Protein AF-A0A732IIW7-F1 (afdb_monomer)

Sequence (467 aa):
PVAHTGVRKLADRQAVEQWMRGRSELWVQPKVDGVAVTLVYQNGKLTRAISRGNGLQGEDWTPKIRLIPSIPQTTQGALANAVLQGEIFLQREGHIQQRMGGMNARSKVAGMLMRQDNASALNSLGIFIWAWPDGPANMPERLSQLAKAGFSLTNKYTLAVKDASEVERARQSWLTSALPFVTDGVVIRMAKEPASQHWRPGQGDWLAAWKYPPVAQVAQVSAIQFSVGKSGKITVVASLVPVILDDKRVQRVNIGSVKRWEAWDIAPGDQILVSLAGQGIPRLDEVVWRSRERSKPVPPDSHFNSLTCFYASATCQEQFISRLIWLGSRSALGLDGMGEASWRALHQTHRFEHIFSWLTLTSAQIANTPGFAKGKSEQIWRQFNLARRQPFTRWIMAMDIPLTQAALQASGDRSWEQLLMRTEQHWRQLPATGERRAGRVIDWRNNLQIKALSRWLAAQHIPGFGS

Mean predicted aligned error: 8.5 Å

Radius of gyration: 26.79 Å; Cα contacts (8 Å, |Δi|>4): 890; chains: 1; bounding box: 64×49×69 Å

InterPro domains:
  IPR004150 NAD-dependent DNA ligase, OB-fold [PF03120] (219-295)
  IPR010994 RuvA domain 2-like [SSF47781] (307-461)
  IPR012340 Nucleic acid-binding, OB-fold [G3DSA:2.40.50.140] (217-299)
  IPR012340 Nucleic acid-binding, OB-fold [SSF50249] (217-296)
  IPR013839 NAD-dependent DNA ligase, adenylation [PF01653] (24-195)
  IPR013840 NAD-dependent DNA ligase, N-terminal [SM00532] (1-332)
  IPR018239 NAD-dependent DNA ligase, active site [PS01055] (31-60)
  IPR020923 DNA ligase B [MF_01587] (1-465)
  IPR020923 DNA ligase B [NF005987] (1-465)
  IPR033136 NAD-dependent DNA ligase, conserved site [PS01056] (228-243)
  IPR050326 NAD-dependent DNA ligase B [PTHR47810] (9-295)

Structure (mmCIF, N/CA/C/O backbone):
data_AF-A0A732IIW7-F1
#
_entry.id   AF-A0A732IIW7-F1
#
loop_
_atom_site.group_PDB
_atom_site.id
_atom_site.type_symbol
_atom_site.label_atom_id
_atom_site.label_alt_id
_atom_site.label_comp_id
_atom_site.label_asym_id
_atom_site.label_entity_id
_atom_site.label_seq_id
_atom_site.pdbx_PDB_ins_code
_atom_site.Cartn_x
_atom_site.Cartn_y
_atom_site.Cartn_z
_atom_site.occupancy
_atom_site.B_iso_or_equiv
_atom_site.auth_seq_id
_atom_site.auth_comp_id
_atom_site.auth_asym_id
_atom_site.auth_atom_id
_atom_site.pdbx_PDB_model_num
ATOM 1 N N . PRO A 1 1 ? 6.603 -11.679 19.309 1.00 90.88 1 PRO A N 1
ATOM 2 C CA . PRO A 1 1 ? 6.052 -12.288 20.548 1.00 90.88 1 PRO A CA 1
ATOM 3 C C . PRO A 1 1 ? 4.716 -12.983 20.272 1.00 90.88 1 PRO A C 1
ATOM 5 O O . PRO A 1 1 ? 4.584 -14.155 20.577 1.00 90.88 1 PRO A O 1
ATOM 8 N N . VAL A 1 2 ? 3.774 -12.285 19.631 1.00 93.31 2 VAL A N 1
ATOM 9 C CA . VAL A 1 2 ? 2.500 -12.841 19.155 1.00 93.31 2 VAL A CA 1
ATOM 10 C C . VAL A 1 2 ? 2.243 -12.291 17.751 1.00 93.31 2 VAL A C 1
ATOM 12 O O . VAL A 1 2 ? 2.543 -11.121 17.497 1.00 93.31 2 VAL A O 1
ATOM 15 N N . ALA A 1 3 ? 1.753 -13.125 16.833 1.00 94.25 3 ALA A N 1
ATOM 16 C CA . ALA A 1 3 ? 1.476 -12.711 15.458 1.00 94.25 3 ALA A CA 1
ATOM 17 C C . ALA A 1 3 ? 0.290 -11.733 15.384 1.00 94.25 3 ALA A C 1
ATOM 19 O O . ALA A 1 3 ? -0.602 -11.761 16.227 1.00 94.25 3 ALA A O 1
ATOM 20 N N . HIS A 1 4 ? 0.242 -10.890 14.353 1.00 94.12 4 HIS A N 1
ATOM 21 C CA . HIS A 1 4 ? -0.965 -10.124 14.016 1.00 94.12 4 HIS A CA 1
ATOM 22 C C . HIS A 1 4 ? -1.818 -10.925 13.037 1.00 94.12 4 HIS A C 1
ATOM 24 O O . HIS A 1 4 ? -1.350 -11.275 11.954 1.00 94.12 4 HIS A O 1
ATOM 30 N N . THR A 1 5 ? -3.081 -11.159 13.376 1.00 90.94 5 THR A N 1
ATOM 31 C CA . THR A 1 5 ? -4.009 -11.975 12.577 1.00 90.94 5 THR A CA 1
ATOM 32 C C . THR A 1 5 ? -4.709 -11.183 11.476 1.00 90.94 5 THR A C 1
ATOM 34 O O . THR A 1 5 ? -4.943 -11.692 10.382 1.00 90.94 5 THR A O 1
ATOM 37 N N . GLY A 1 6 ? -4.974 -9.897 11.715 1.00 87.75 6 GLY A N 1
ATOM 38 C CA . GLY A 1 6 ? -5.864 -9.109 10.866 1.00 87.75 6 GLY A CA 1
ATOM 39 C C . GLY A 1 6 ? -7.335 -9.413 11.157 1.00 87.75 6 GLY A C 1
ATOM 40 O O . GLY A 1 6 ? -7.665 -10.061 12.141 1.00 87.75 6 GLY A O 1
ATOM 41 N N . VAL A 1 7 ? -8.227 -8.896 10.315 1.00 90.00 7 VAL A N 1
ATOM 42 C CA . VAL A 1 7 ? -9.680 -8.993 10.520 1.00 90.00 7 VAL A CA 1
ATOM 43 C C . VAL A 1 7 ? -10.375 -9.349 9.213 1.00 90.00 7 VAL A C 1
ATOM 45 O O . VAL A 1 7 ? -10.006 -8.829 8.150 1.00 90.00 7 VAL A O 1
ATOM 48 N N . ARG A 1 8 ? -11.396 -10.210 9.284 1.00 91.88 8 ARG A N 1
ATOM 49 C CA . ARG A 1 8 ? -12.269 -10.502 8.142 1.00 91.88 8 ARG A CA 1
ATOM 50 C C . ARG A 1 8 ? -13.097 -9.264 7.806 1.00 91.88 8 ARG A C 1
ATOM 52 O O . ARG A 1 8 ? -13.612 -8.609 8.701 1.00 91.88 8 ARG A O 1
ATOM 59 N N . LYS A 1 9 ? -13.235 -8.923 6.526 1.00 92.31 9 LYS A N 1
ATOM 60 C CA . LYS A 1 9 ? -14.043 -7.770 6.093 1.00 92.31 9 LYS A CA 1
ATOM 61 C C . LYS A 1 9 ? -15.457 -8.233 5.764 1.00 92.31 9 LYS A C 1
ATOM 63 O O . LYS A 1 9 ? -15.612 -9.152 4.964 1.00 92.31 9 LYS A O 1
ATOM 68 N N . LEU A 1 10 ? -16.452 -7.592 6.364 1.00 94.38 10 LEU A N 1
ATOM 69 C CA . LEU A 1 10 ? -17.869 -7.816 6.096 1.00 94.38 10 LEU A CA 1
ATOM 70 C C . LEU A 1 10 ? -18.406 -6.640 5.279 1.00 94.38 10 LEU A C 1
ATOM 72 O O . LEU A 1 10 ? -18.097 -5.484 5.579 1.00 94.38 10 LEU A O 1
ATOM 76 N N . ALA A 1 11 ? -19.130 -6.951 4.204 1.00 88.38 11 ALA A N 1
ATOM 77 C CA . ALA A 1 11 ? -19.558 -5.962 3.217 1.00 88.38 11 ALA A CA 1
ATOM 78 C C . ALA A 1 11 ? -20.757 -5.137 3.704 1.00 88.38 11 ALA A C 1
ATOM 80 O O . ALA A 1 11 ? -20.791 -3.923 3.516 1.00 88.38 11 ALA A O 1
ATOM 81 N N . ASP A 1 12 ? -21.704 -5.791 4.367 1.00 92.25 12 ASP A N 1
ATOM 82 C CA . ASP A 1 12 ? -23.003 -5.237 4.726 1.00 92.25 12 ASP A CA 1
ATOM 83 C C . ASP A 1 12 ? -23.530 -5.850 6.033 1.00 92.25 12 ASP A C 1
ATOM 85 O O . ASP A 1 12 ? -22.890 -6.697 6.668 1.00 92.25 12 ASP A O 1
ATOM 89 N N . ARG A 1 13 ? -24.719 -5.395 6.435 1.00 95.69 13 ARG A N 1
ATOM 90 C CA . ARG A 1 13 ? -25.417 -5.865 7.630 1.00 95.69 13 ARG A CA 1
ATOM 91 C C . ARG A 1 13 ? -25.745 -7.362 7.568 1.00 95.69 13 ARG A C 1
ATOM 93 O O . ARG A 1 13 ? -25.605 -8.046 8.577 1.00 95.69 13 ARG A O 1
ATOM 100 N N . GLN A 1 14 ? -26.124 -7.897 6.407 1.00 96.81 14 GLN A N 1
ATOM 101 C CA . GLN A 1 14 ? -26.454 -9.318 6.267 1.00 96.81 14 GLN A CA 1
ATOM 102 C C . GLN A 1 14 ? -25.219 -10.199 6.512 1.00 96.81 14 GLN A C 1
ATOM 104 O O . GLN A 1 14 ? -25.304 -11.220 7.194 1.00 96.81 14 GLN A O 1
ATOM 109 N N . ALA A 1 15 ? -24.050 -9.783 6.022 1.00 96.62 15 ALA A N 1
ATOM 110 C CA . ALA A 1 15 ? -22.781 -10.445 6.298 1.00 96.62 15 ALA A CA 1
ATOM 111 C C . ALA A 1 15 ? -22.406 -10.385 7.790 1.00 96.62 15 ALA A C 1
ATOM 113 O O . ALA A 1 15 ? -21.827 -11.341 8.311 1.00 96.62 15 ALA A O 1
ATOM 114 N N . VAL A 1 16 ? -22.750 -9.294 8.488 1.00 97.19 16 VAL A N 1
ATOM 115 C CA . VAL A 1 16 ? -22.628 -9.189 9.954 1.00 97.19 16 VAL A CA 1
ATOM 116 C C . VAL A 1 16 ? -23.531 -10.196 10.648 1.00 97.19 16 VAL A C 1
ATOM 118 O O . VAL A 1 16 ? -23.034 -10.991 11.440 1.00 97.19 16 VAL A O 1
ATOM 121 N N . GLU A 1 17 ? -24.816 -10.240 10.307 1.00 97.31 17 GLU A N 1
ATOM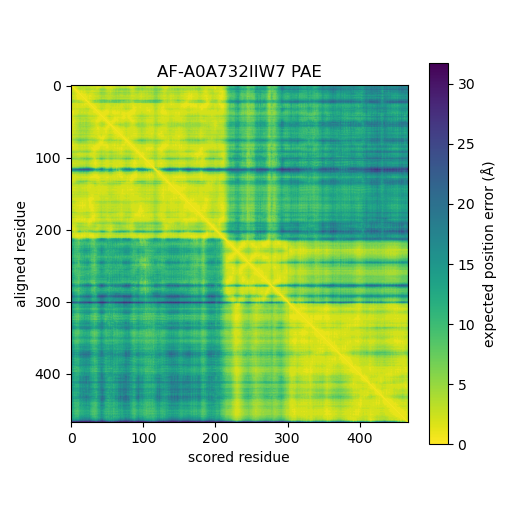 122 C CA . GLU A 1 17 ? -25.764 -11.205 10.874 1.00 97.31 17 GLU A CA 1
ATOM 123 C C . GLU A 1 17 ? -25.290 -12.647 10.662 1.00 97.31 17 GLU A C 1
ATOM 125 O O . GLU A 1 17 ? -25.235 -13.429 11.609 1.00 97.31 17 GLU A O 1
ATOM 130 N N . GLN A 1 18 ? -24.870 -12.993 9.443 1.00 96.88 18 GLN A N 1
ATOM 131 C CA . GLN A 1 18 ? -24.328 -14.315 9.124 1.00 96.88 18 GLN A CA 1
ATOM 132 C C . GLN A 1 18 ? -23.061 -14.641 9.917 1.00 96.88 18 GLN A C 1
ATOM 134 O O . GLN A 1 18 ? -22.909 -15.769 10.380 1.00 96.88 18 GLN A O 1
ATOM 139 N N . TRP A 1 19 ? -22.154 -13.676 10.090 1.00 96.25 19 TRP A N 1
ATOM 140 C CA . TRP A 1 19 ? -20.958 -13.879 10.900 1.00 96.25 19 TRP A CA 1
ATOM 141 C C . TRP A 1 19 ? -21.303 -14.040 12.385 1.00 96.25 19 TRP A C 1
ATOM 143 O O . TRP A 1 19 ? -20.671 -14.838 13.063 1.00 96.25 19 TRP A O 1
ATOM 153 N N . MET A 1 20 ? -22.322 -13.358 12.907 1.00 96.88 20 MET A N 1
ATOM 154 C CA . MET A 1 20 ? -22.729 -13.491 14.312 1.00 96.88 20 MET A CA 1
ATOM 155 C C . MET A 1 20 ? -23.467 -14.808 14.606 1.00 96.88 20 MET A C 1
ATOM 157 O O . MET A 1 20 ? -23.454 -15.265 15.748 1.00 96.88 20 MET A O 1
ATOM 161 N N . ARG A 1 21 ? -24.073 -15.459 13.602 1.00 95.25 21 ARG A N 1
ATOM 162 C CA . ARG A 1 21 ? -24.788 -16.737 13.789 1.00 95.25 21 ARG A CA 1
ATOM 163 C C . ARG A 1 21 ? -23.894 -17.798 14.436 1.00 95.25 21 ARG A C 1
ATOM 165 O O . ARG A 1 21 ? -22.786 -18.066 13.971 1.00 95.25 21 ARG A O 1
ATOM 172 N N . GLY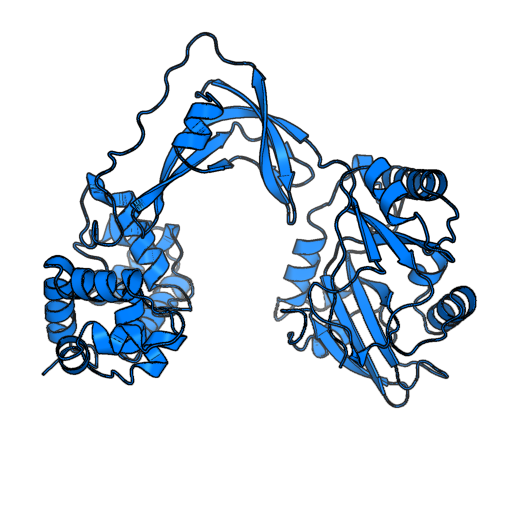 A 1 22 ? -24.410 -18.412 15.502 1.00 91.50 22 GLY A N 1
ATOM 173 C CA . GLY A 1 22 ? -23.722 -19.459 16.264 1.00 91.50 22 GLY A CA 1
ATOM 174 C C . GLY A 1 22 ? -22.575 -18.964 17.151 1.00 91.50 22 GLY A C 1
ATOM 175 O O . GLY A 1 22 ? -21.854 -19.789 17.704 1.00 91.50 22 GLY A O 1
ATOM 176 N N . ARG A 1 23 ? -22.383 -17.644 17.293 1.00 94.06 23 ARG A N 1
ATOM 177 C CA . ARG A 1 23 ? -21.376 -17.044 18.180 1.00 94.06 23 ARG A CA 1
ATOM 178 C C . ARG A 1 23 ? -22.061 -16.327 19.343 1.00 94.06 23 ARG A C 1
ATOM 180 O O . ARG A 1 23 ? -23.099 -15.698 19.165 1.00 94.06 23 ARG A O 1
ATOM 187 N N . SER A 1 24 ? -21.459 -16.404 20.524 1.00 90.56 24 SER A N 1
ATOM 188 C CA . SER A 1 24 ? -21.928 -15.761 21.756 1.00 90.56 24 SER A CA 1
ATOM 189 C C . SER A 1 24 ? -20.850 -14.845 22.339 1.00 90.56 24 SER A C 1
ATOM 191 O O . SER A 1 24 ? -19.701 -14.871 21.896 1.00 90.56 24 SER A O 1
ATOM 193 N N . GLU A 1 25 ? -21.229 -14.038 23.336 1.00 94.12 25 GLU A N 1
ATOM 194 C CA . GLU A 1 25 ? -20.326 -13.112 24.041 1.00 94.12 25 GLU A CA 1
ATOM 195 C C . GLU A 1 25 ? -19.582 -12.175 23.081 1.00 94.12 25 GLU A C 1
ATOM 197 O O . GLU A 1 25 ? -18.349 -12.094 23.062 1.00 94.12 25 GLU A O 1
ATOM 202 N N . LEU A 1 26 ? -20.359 -11.500 22.236 1.00 97.19 26 LEU A N 1
ATOM 203 C CA . LEU A 1 26 ? -19.845 -10.609 21.212 1.00 97.19 26 LEU A CA 1
ATOM 204 C C . LEU A 1 26 ? -19.688 -9.187 21.745 1.00 97.19 26 LEU A C 1
ATOM 206 O O . LEU A 1 26 ? -20.485 -8.690 22.543 1.00 97.19 26 LEU A O 1
ATOM 210 N N . TRP A 1 27 ? -18.642 -8.530 21.264 1.00 98.19 27 TRP A N 1
ATOM 211 C CA . TRP A 1 27 ? -18.297 -7.162 21.616 1.00 98.19 27 TRP A CA 1
ATOM 212 C C . TRP A 1 27 ? -18.018 -6.365 20.354 1.00 98.19 27 TRP A C 1
ATOM 214 O O . TRP A 1 27 ? -17.486 -6.898 19.379 1.00 98.19 27 TRP A O 1
ATOM 224 N N . VAL A 1 28 ? -18.344 -5.080 20.382 1.00 98.50 28 VAL A N 1
ATOM 225 C CA . VAL A 1 28 ? -18.066 -4.140 19.303 1.00 98.50 28 VAL A CA 1
ATOM 226 C C . VAL A 1 28 ? -17.121 -3.048 19.791 1.00 98.50 28 VAL A C 1
ATOM 228 O O . VAL A 1 28 ? -17.217 -2.575 20.923 1.00 98.50 28 VAL A O 1
ATOM 231 N N . GLN A 1 29 ? -16.185 -2.668 18.929 1.00 98.19 29 GLN A N 1
ATOM 232 C CA . GLN A 1 29 ? -15.196 -1.619 19.155 1.00 98.19 29 GLN A CA 1
ATOM 233 C C . GLN A 1 29 ? -15.151 -0.688 17.939 1.00 98.19 29 GLN A C 1
ATOM 235 O O . GLN A 1 29 ? -15.371 -1.153 16.812 1.00 98.19 29 GLN A O 1
ATOM 240 N N . PRO A 1 30 ? -14.831 0.606 18.111 1.00 97.56 30 PRO A N 1
ATOM 241 C CA . PRO A 1 30 ? -14.571 1.474 16.980 1.00 97.56 30 PRO A CA 1
ATOM 242 C C . PRO A 1 30 ? -13.333 0.955 16.260 1.00 97.56 30 PRO A C 1
ATOM 244 O O . PRO A 1 30 ? -12.319 0.612 16.875 1.00 97.56 30 PRO A O 1
ATOM 247 N N . LYS A 1 31 ? -13.394 0.910 14.934 1.00 96.94 31 LYS A N 1
ATOM 248 C CA . LYS A 1 31 ? -12.228 0.583 14.132 1.00 96.94 31 LYS A CA 1
ATOM 249 C C . LYS A 1 31 ? -11.378 1.844 13.988 1.00 96.94 31 LYS A C 1
ATOM 251 O O . LYS A 1 31 ? -11.525 2.597 13.030 1.00 96.94 31 LYS A O 1
ATOM 256 N N . VAL A 1 32 ? -10.540 2.092 14.993 1.00 96.56 32 VAL A N 1
ATOM 257 C CA . VAL A 1 32 ? -9.642 3.253 15.053 1.00 96.56 32 VAL A CA 1
ATOM 258 C C . VAL A 1 32 ? -8.707 3.252 13.841 1.00 96.56 32 VAL A C 1
ATOM 260 O O . VAL A 1 32 ? -8.106 2.223 13.520 1.00 96.56 32 VAL A O 1
ATOM 263 N N . ASP A 1 33 ? -8.597 4.390 13.151 1.00 92.44 33 ASP A N 1
ATOM 264 C CA . ASP A 1 33 ? -7.743 4.514 11.970 1.00 92.44 33 ASP A CA 1
ATOM 265 C C . ASP A 1 33 ? -6.339 5.002 12.344 1.00 92.44 33 ASP A C 1
ATOM 267 O O . ASP A 1 33 ? -6.103 6.173 12.653 1.00 92.44 33 ASP A O 1
ATOM 271 N N . GLY A 1 34 ? -5.386 4.075 12.315 1.00 94.56 34 GLY A N 1
ATOM 272 C CA . GLY A 1 34 ? -4.014 4.328 12.714 1.00 94.56 34 GLY A CA 1
ATOM 273 C C . GLY A 1 34 ? -3.042 3.288 12.168 1.00 94.56 34 GLY A C 1
ATOM 274 O O . GLY A 1 34 ? -3.189 2.783 11.046 1.00 94.56 34 GLY A O 1
ATOM 275 N N . VAL A 1 35 ? -2.009 2.997 12.956 1.00 95.31 35 VAL A N 1
ATOM 276 C CA . VAL A 1 35 ? -1.043 1.936 12.667 1.00 95.31 35 VAL A CA 1
ATOM 277 C C . VAL A 1 35 ? -0.916 0.965 13.834 1.00 95.31 35 VAL A C 1
ATOM 279 O O . VAL A 1 35 ? -0.736 1.359 14.985 1.00 95.31 35 VAL A O 1
ATOM 282 N N . ALA A 1 36 ? -0.977 -0.324 13.517 1.00 96.88 36 ALA A N 1
ATOM 283 C CA . ALA A 1 36 ? -0.889 -1.383 14.508 1.00 96.88 36 ALA A CA 1
ATOM 284 C C . ALA A 1 36 ? 0.516 -1.485 15.130 1.00 96.88 36 ALA A C 1
ATOM 286 O O . ALA A 1 36 ? 1.531 -1.449 14.423 1.00 96.88 36 ALA A O 1
ATOM 287 N N . VAL A 1 37 ? 0.550 -1.687 16.447 1.00 97.81 37 VAL A N 1
ATOM 288 C CA . VAL A 1 37 ? 1.757 -1.844 17.267 1.00 97.81 37 VAL A CA 1
ATOM 289 C C . VAL A 1 37 ? 1.595 -3.012 18.240 1.00 97.81 37 VAL A C 1
ATOM 291 O O . VAL A 1 37 ? 0.488 -3.349 18.663 1.00 97.81 37 VAL A O 1
ATOM 294 N N . THR A 1 38 ? 2.707 -3.629 18.620 1.00 98.31 38 THR A N 1
ATOM 295 C CA . THR A 1 38 ? 2.789 -4.561 19.744 1.00 98.31 38 THR A CA 1
ATOM 296 C C . THR A 1 38 ? 3.651 -3.965 20.841 1.00 98.31 38 THR A C 1
ATOM 298 O O . THR A 1 38 ? 4.816 -3.674 20.593 1.00 98.31 38 THR A O 1
ATOM 301 N N . LEU A 1 39 ? 3.097 -3.827 22.043 1.00 98.50 39 LEU A N 1
ATOM 302 C CA . LEU A 1 39 ? 3.821 -3.443 23.249 1.00 98.50 39 LEU A CA 1
ATOM 303 C C . LEU A 1 39 ? 4.170 -4.692 24.055 1.00 98.50 39 LEU A C 1
ATOM 305 O O . LEU A 1 39 ? 3.347 -5.597 24.195 1.00 98.50 39 LEU A O 1
ATOM 309 N N . VAL A 1 40 ? 5.384 -4.740 24.588 1.00 98.31 40 VAL A N 1
ATOM 310 C CA . VAL A 1 40 ? 5.848 -5.816 25.463 1.00 98.31 40 VAL A CA 1
ATOM 311 C C . VAL A 1 40 ? 6.281 -5.204 26.784 1.00 98.31 40 VAL A C 1
ATOM 313 O O . VAL A 1 40 ? 7.252 -4.446 26.830 1.00 98.31 40 VAL A O 1
ATOM 316 N N . TYR A 1 41 ? 5.561 -5.559 27.842 1.00 98.25 41 TYR A N 1
ATOM 317 C CA . TYR A 1 41 ? 5.899 -5.236 29.218 1.00 98.25 41 TYR A CA 1
ATOM 318 C C . TYR A 1 41 ? 6.550 -6.445 29.876 1.00 98.25 41 TYR A C 1
ATOM 320 O O . TYR A 1 41 ? 6.059 -7.567 29.746 1.00 98.25 41 TYR A O 1
ATOM 328 N N . GLN A 1 42 ? 7.664 -6.216 30.562 1.00 97.81 42 GLN A N 1
ATOM 329 C CA . GLN A 1 42 ? 8.343 -7.224 31.370 1.00 97.81 42 GLN A CA 1
ATOM 330 C C . GLN A 1 42 ? 8.751 -6.588 32.692 1.00 97.81 42 GLN A C 1
ATOM 332 O O . GLN A 1 42 ? 9.306 -5.486 32.702 1.00 97.81 42 GLN A O 1
ATOM 337 N N . ASN A 1 43 ? 8.465 -7.270 33.800 1.00 97.12 43 ASN A N 1
ATOM 338 C CA . ASN A 1 43 ? 8.697 -6.770 35.158 1.00 97.12 43 ASN A CA 1
ATOM 339 C C . ASN A 1 43 ? 8.153 -5.341 35.365 1.00 97.12 43 ASN A C 1
ATOM 341 O O . ASN A 1 43 ? 8.802 -4.489 35.971 1.00 97.12 43 ASN A O 1
ATOM 345 N N . GLY A 1 44 ? 6.980 -5.063 34.793 1.00 96.94 44 GLY A N 1
ATOM 346 C CA . GLY A 1 44 ? 6.289 -3.784 34.914 1.00 96.94 44 GLY A CA 1
ATOM 347 C C . GLY A 1 44 ? 6.882 -2.643 34.096 1.00 96.94 44 GLY A C 1
ATOM 348 O O . GLY A 1 44 ? 6.512 -1.502 34.340 1.00 96.94 44 GLY A O 1
ATOM 349 N N . LYS A 1 45 ? 7.788 -2.898 33.142 1.00 98.19 45 LYS A N 1
ATOM 350 C CA . LYS A 1 45 ? 8.397 -1.865 32.283 1.00 98.19 45 LYS A CA 1
ATOM 351 C C . LYS A 1 45 ? 8.186 -2.165 30.805 1.00 98.19 45 LYS A C 1
ATOM 353 O O . LYS A 1 45 ? 8.290 -3.318 30.391 1.00 98.19 45 LYS A O 1
ATOM 358 N N . LEU A 1 46 ? 7.965 -1.127 29.998 1.00 98.44 46 LEU A N 1
ATOM 359 C CA . LEU A 1 46 ? 7.906 -1.241 28.538 1.00 98.44 46 LEU A CA 1
ATOM 360 C C . LEU A 1 46 ? 9.300 -1.561 27.961 1.00 98.44 46 LEU A C 1
ATOM 362 O O . LEU A 1 46 ? 10.177 -0.692 27.864 1.00 98.44 46 LEU A O 1
ATOM 366 N N . THR A 1 47 ? 9.512 -2.816 27.557 1.00 98.00 47 THR A N 1
ATOM 367 C CA . THR A 1 47 ? 10.806 -3.279 27.033 1.00 98.00 47 THR A CA 1
ATOM 368 C C . THR A 1 47 ? 10.892 -3.227 25.519 1.00 98.00 47 THR A C 1
ATOM 370 O O . THR A 1 47 ? 11.967 -2.940 24.999 1.00 98.00 47 THR A O 1
ATOM 373 N N . ARG A 1 48 ? 9.786 -3.475 24.805 1.00 97.81 48 ARG A N 1
ATOM 374 C CA . ARG A 1 48 ? 9.747 -3.428 23.335 1.00 97.81 48 ARG A CA 1
ATOM 375 C C . ARG A 1 48 ? 8.442 -2.846 22.817 1.00 97.81 48 ARG A C 1
ATOM 377 O O . ARG A 1 48 ? 7.375 -3.138 23.354 1.00 97.81 48 ARG A O 1
ATOM 384 N N . ALA A 1 49 ? 8.533 -2.110 21.717 1.00 97.75 49 ALA A N 1
ATOM 385 C CA . ALA A 1 49 ? 7.397 -1.717 20.903 1.00 97.75 49 ALA A CA 1
ATOM 386 C C . ALA A 1 49 ? 7.692 -2.001 19.428 1.00 97.75 49 ALA A C 1
ATOM 388 O O . ALA A 1 49 ? 8.675 -1.511 18.883 1.00 97.75 49 ALA A O 1
ATOM 389 N N . ILE A 1 50 ? 6.865 -2.826 18.792 1.00 97.25 50 ILE A N 1
ATOM 390 C CA . ILE A 1 50 ? 7.161 -3.416 17.482 1.00 97.25 50 ILE A CA 1
ATOM 391 C C . ILE A 1 50 ? 6.033 -3.067 16.516 1.00 97.25 50 ILE A C 1
ATOM 393 O O . ILE A 1 50 ? 4.858 -3.240 16.849 1.00 97.25 50 ILE A O 1
ATOM 397 N N . SER A 1 51 ? 6.369 -2.586 15.321 1.00 95.75 51 SER A N 1
ATOM 398 C CA . SER A 1 51 ? 5.378 -2.360 14.267 1.00 95.75 51 SER A CA 1
ATOM 399 C C . SER A 1 51 ? 4.768 -3.680 13.787 1.00 95.75 51 SER A C 1
ATOM 401 O O . SER A 1 51 ? 5.333 -4.757 13.971 1.00 95.75 51 SER A O 1
ATOM 403 N N . ARG A 1 52 ? 3.604 -3.633 13.136 1.00 94.25 52 ARG A N 1
ATOM 404 C CA . ARG A 1 52 ? 2.990 -4.856 12.590 1.00 94.25 52 ARG A CA 1
ATOM 405 C C . ARG A 1 52 ? 3.840 -5.545 11.512 1.00 94.25 52 ARG A C 1
ATOM 407 O O . ARG A 1 52 ? 3.808 -6.770 11.424 1.00 94.25 52 ARG A O 1
ATOM 414 N N . GLY A 1 53 ? 4.521 -4.778 10.655 1.00 90.94 53 GLY A N 1
ATOM 415 C CA . GLY A 1 53 ? 5.237 -5.287 9.478 1.00 90.94 53 GLY A CA 1
ATOM 416 C C . GLY A 1 53 ? 4.413 -6.286 8.651 1.00 90.94 53 GLY A C 1
ATOM 417 O O . GLY A 1 53 ? 3.308 -5.967 8.208 1.00 90.94 53 GLY A O 1
ATOM 418 N N . ASN A 1 54 ? 4.926 -7.505 8.462 1.00 87.06 54 ASN A N 1
ATOM 419 C CA . ASN A 1 54 ? 4.225 -8.578 7.735 1.00 87.06 54 ASN A CA 1
ATOM 420 C C . ASN A 1 54 ? 3.283 -9.425 8.623 1.00 87.06 54 ASN A C 1
ATOM 422 O O . ASN A 1 54 ? 2.703 -10.404 8.160 1.00 87.06 54 ASN A O 1
ATOM 426 N N . GLY A 1 55 ? 3.126 -9.053 9.895 1.00 89.12 55 GLY A N 1
ATOM 427 C CA . GLY A 1 55 ? 2.340 -9.761 10.906 1.00 89.12 55 GLY A CA 1
ATOM 428 C C . GLY A 1 55 ? 3.114 -10.817 11.700 1.00 89.12 55 GLY A C 1
ATOM 429 O O . GLY A 1 55 ? 2.603 -11.280 12.715 1.00 89.12 55 GLY A O 1
ATOM 430 N N . LEU A 1 56 ? 4.339 -11.157 11.287 1.00 89.50 56 LEU A N 1
ATOM 431 C CA . LEU A 1 56 ? 5.277 -12.021 12.019 1.00 89.50 56 LEU A CA 1
ATOM 432 C C . LEU A 1 56 ? 6.541 -11.261 12.443 1.00 89.50 56 LEU A C 1
ATOM 434 O O . LEU A 1 56 ? 7.049 -11.460 13.543 1.00 89.50 56 LEU A O 1
ATOM 438 N N . GLN A 1 57 ? 7.031 -10.385 11.569 1.00 90.75 57 GLN A N 1
ATOM 439 C CA . GLN A 1 57 ? 8.201 -9.538 11.754 1.00 90.75 57 GLN A CA 1
ATOM 440 C C . GLN A 1 57 ? 7.816 -8.086 11.475 1.00 90.75 57 GLN A C 1
ATOM 442 O O . GLN A 1 57 ? 7.078 -7.801 10.526 1.00 90.75 57 GLN A O 1
ATOM 447 N N . GLY A 1 58 ? 8.341 -7.182 12.296 1.00 93.56 58 GLY A N 1
ATOM 448 C CA . GLY A 1 58 ? 8.115 -5.748 12.209 1.00 93.56 58 GLY A CA 1
ATOM 449 C C . GLY A 1 58 ? 9.346 -4.961 12.633 1.00 93.56 58 GLY A C 1
ATOM 450 O O . GLY A 1 58 ? 10.364 -5.532 13.018 1.00 93.56 58 GLY A O 1
ATOM 451 N N . GLU A 1 59 ? 9.242 -3.645 12.529 1.00 93.12 59 GLU A N 1
ATOM 452 C CA . GLU A 1 59 ? 10.309 -2.714 12.887 1.00 93.12 59 GLU A CA 1
ATOM 453 C C . GLU A 1 59 ? 10.297 -2.432 14.388 1.00 93.12 59 GLU A C 1
ATOM 455 O O . GLU A 1 59 ? 9.230 -2.385 15.008 1.00 93.12 59 GLU A O 1
ATOM 460 N N . ASP A 1 60 ? 11.476 -2.203 14.961 1.00 94.94 60 ASP A N 1
ATOM 461 C CA . ASP A 1 60 ? 11.595 -1.720 16.331 1.00 94.94 60 ASP A CA 1
ATOM 462 C C . ASP A 1 60 ? 11.235 -0.229 16.392 1.00 94.94 60 ASP A C 1
ATOM 464 O O . ASP A 1 60 ? 11.939 0.634 15.866 1.00 94.94 60 ASP A O 1
ATOM 468 N N . TRP A 1 61 ? 10.110 0.069 17.034 1.00 95.50 61 TRP A N 1
ATOM 469 C CA . TRP A 1 61 ? 9.632 1.424 17.289 1.00 95.50 61 TRP A CA 1
ATOM 470 C C . TRP A 1 61 ? 9.804 1.837 18.754 1.00 95.50 61 TRP A C 1
ATOM 472 O O . TRP A 1 61 ? 9.351 2.917 19.133 1.00 95.50 61 TRP A O 1
ATOM 482 N N . THR A 1 62 ? 10.481 1.033 19.580 1.00 96.06 62 THR A N 1
ATOM 483 C CA . THR A 1 62 ? 10.670 1.286 21.018 1.00 96.06 62 THR A CA 1
ATOM 484 C C . THR A 1 62 ? 11.164 2.705 21.313 1.00 96.06 62 THR A C 1
ATOM 486 O O . THR A 1 62 ? 10.539 3.360 22.149 1.00 96.06 62 THR A O 1
ATOM 489 N N . PRO A 1 63 ? 12.187 3.251 20.617 1.00 93.75 63 PRO A N 1
ATOM 490 C CA . PRO A 1 63 ? 12.659 4.607 20.896 1.00 93.75 63 PRO A CA 1
ATOM 491 C C . PRO A 1 63 ? 11.581 5.682 20.699 1.00 93.75 63 PRO A C 1
ATOM 493 O O . PRO A 1 63 ? 11.523 6.627 21.473 1.00 93.75 63 PRO A O 1
ATOM 496 N N . LYS A 1 64 ? 10.698 5.524 19.703 1.00 93.00 64 LYS A N 1
ATOM 497 C CA . LYS A 1 64 ? 9.643 6.502 19.377 1.00 93.00 64 LYS A CA 1
ATOM 498 C C . LYS A 1 64 ? 8.415 6.335 20.258 1.00 93.00 64 LYS A C 1
ATOM 500 O O . LYS A 1 64 ? 7.865 7.317 20.736 1.00 93.00 64 LYS A O 1
ATOM 505 N N . IL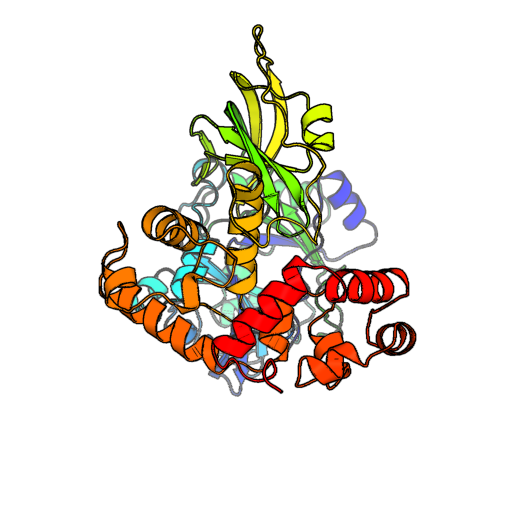E A 1 65 ? 7.997 5.096 20.502 1.00 95.25 65 ILE A N 1
ATOM 506 C CA . ILE A 1 65 ? 6.830 4.787 21.340 1.00 95.25 65 ILE A CA 1
ATOM 507 C C . ILE A 1 65 ? 7.057 5.252 22.784 1.00 95.25 65 ILE A C 1
ATOM 509 O O . ILE A 1 65 ? 6.124 5.748 23.407 1.00 95.25 65 ILE A O 1
ATOM 513 N N . ARG A 1 66 ? 8.293 5.192 23.298 1.00 95.19 66 ARG A N 1
ATOM 514 C CA . ARG A 1 66 ? 8.644 5.748 24.619 1.00 95.19 66 ARG A CA 1
ATOM 515 C C . ARG A 1 66 ? 8.416 7.257 24.747 1.00 95.19 66 ARG A C 1
ATOM 517 O O . ARG A 1 66 ? 8.279 7.746 25.860 1.00 95.19 66 ARG A O 1
ATOM 524 N N . LEU A 1 67 ? 8.373 7.979 23.628 1.00 94.69 67 LEU A N 1
ATOM 525 C CA . LEU A 1 67 ? 8.124 9.420 23.595 1.00 94.69 67 LEU A CA 1
ATOM 526 C C . LEU A 1 67 ? 6.633 9.765 23.485 1.00 94.69 67 LEU A C 1
ATOM 528 O O . LEU A 1 67 ? 6.296 10.942 23.528 1.00 94.69 67 LEU A O 1
ATOM 532 N N . ILE A 1 68 ? 5.740 8.781 23.318 1.00 96.12 68 ILE A N 1
ATOM 533 C CA . ILE A 1 68 ? 4.296 9.020 23.221 1.00 96.12 68 ILE A CA 1
ATOM 534 C C . ILE A 1 68 ? 3.708 9.089 24.640 1.00 96.12 68 ILE A C 1
ATOM 536 O O . ILE A 1 68 ? 3.664 8.059 25.318 1.00 96.12 68 ILE A O 1
ATOM 540 N N . PRO A 1 69 ? 3.187 10.248 25.092 1.00 94.62 69 PRO A N 1
ATOM 541 C CA . PRO A 1 69 ? 2.742 10.421 26.479 1.00 94.62 69 PRO A CA 1
ATOM 542 C C . PRO A 1 69 ? 1.564 9.526 26.878 1.00 94.62 69 PRO A C 1
ATOM 544 O O . PRO A 1 69 ? 1.431 9.149 28.037 1.00 94.62 69 PRO A O 1
ATOM 547 N N . SER A 1 70 ? 0.706 9.168 25.918 1.00 94.31 70 SER A N 1
ATOM 548 C CA . SER A 1 70 ? -0.471 8.323 26.151 1.00 94.31 70 SER A CA 1
ATOM 549 C C . SER A 1 70 ? -0.140 6.846 26.403 1.00 94.31 70 SER A C 1
ATOM 551 O O . SER A 1 70 ? -1.041 6.073 26.723 1.00 94.31 70 SER A O 1
ATOM 553 N N . ILE A 1 71 ? 1.127 6.438 26.256 1.00 97.44 71 ILE A N 1
ATOM 554 C CA . ILE A 1 71 ? 1.575 5.061 26.476 1.00 97.44 71 ILE A CA 1
ATOM 555 C C . ILE A 1 71 ? 2.246 4.965 27.854 1.00 97.44 71 ILE A C 1
ATOM 557 O O . ILE A 1 71 ? 3.329 5.529 28.045 1.00 97.44 71 ILE A O 1
ATOM 561 N N . PRO A 1 72 ? 1.662 4.216 28.807 1.00 96.88 72 PRO A N 1
ATOM 562 C CA . PRO A 1 72 ? 2.266 3.980 30.113 1.00 96.88 72 PRO A CA 1
ATOM 563 C C . PRO A 1 72 ? 3.646 3.333 29.974 1.00 96.88 72 PRO A C 1
ATOM 565 O O . PRO A 1 72 ? 3.792 2.286 29.343 1.00 96.88 72 PRO A O 1
ATOM 568 N N . GLN A 1 73 ? 4.675 3.933 30.572 1.00 97.50 73 GLN A N 1
ATOM 569 C CA . GLN A 1 73 ? 6.029 3.359 30.557 1.00 97.50 73 GLN A CA 1
ATOM 570 C C . GLN A 1 73 ? 6.184 2.218 31.566 1.00 97.50 73 GLN A C 1
ATOM 572 O O . GLN A 1 73 ? 7.055 1.356 31.410 1.00 97.50 73 GLN A O 1
ATOM 577 N N . THR A 1 74 ? 5.312 2.197 32.573 1.00 97.31 74 THR A N 1
ATOM 578 C CA . THR A 1 74 ? 5.246 1.161 33.594 1.00 97.31 74 THR A CA 1
ATOM 579 C C . THR A 1 74 ? 3.828 0.635 33.777 1.00 97.31 74 THR A C 1
ATOM 581 O O . THR A 1 74 ? 2.846 1.343 33.558 1.00 97.31 74 THR A O 1
ATOM 584 N N . THR A 1 75 ? 3.730 -0.632 34.164 1.00 96.62 75 THR A N 1
ATOM 585 C CA . THR A 1 75 ? 2.482 -1.349 34.449 1.00 96.62 75 THR A CA 1
ATOM 586 C C . THR A 1 75 ? 2.650 -2.195 35.708 1.00 96.62 75 THR A C 1
ATOM 588 O O . THR A 1 75 ? 3.764 -2.453 36.162 1.00 96.62 75 THR A O 1
ATOM 591 N N . GLN A 1 76 ? 1.536 -2.626 36.297 1.00 93.94 76 GLN A N 1
ATOM 592 C CA . GLN A 1 76 ? 1.517 -3.425 37.524 1.00 93.94 76 GLN A CA 1
ATOM 593 C C . GLN A 1 76 ? 0.547 -4.608 37.401 1.00 93.94 76 GLN A C 1
ATOM 595 O O . GLN A 1 76 ? -0.218 -4.708 36.437 1.00 93.94 76 GLN A O 1
ATOM 600 N N . GLY A 1 77 ? 0.581 -5.507 38.389 1.00 92.44 77 GLY A N 1
ATOM 601 C CA . GLY A 1 77 ? -0.308 -6.667 38.467 1.00 92.44 77 GLY A CA 1
ATOM 602 C C . GLY A 1 77 ? -0.186 -7.576 37.244 1.00 92.44 77 GLY A C 1
ATOM 603 O O . GLY A 1 77 ? 0.915 -7.841 36.765 1.00 92.44 77 GLY A O 1
ATOM 604 N N . ALA A 1 78 ? -1.325 -8.013 36.706 1.00 91.31 78 ALA A N 1
ATOM 605 C CA . ALA A 1 78 ? -1.382 -8.891 35.536 1.00 91.31 78 ALA A CA 1
ATOM 606 C C . ALA A 1 78 ? -0.720 -8.291 34.277 1.00 91.31 78 ALA A C 1
ATOM 608 O O . ALA A 1 78 ? -0.256 -9.033 33.416 1.00 91.31 78 ALA A O 1
ATOM 609 N N . LEU A 1 79 ? -0.612 -6.960 34.179 1.00 95.31 79 LEU A N 1
ATOM 610 C CA . LEU A 1 79 ? 0.056 -6.292 33.059 1.00 95.31 79 LEU A CA 1
ATOM 611 C C . LEU A 1 79 ? 1.575 -6.151 33.225 1.00 95.31 79 LEU A C 1
ATOM 613 O O . LEU A 1 79 ? 2.234 -5.687 32.293 1.00 95.31 79 LEU A O 1
ATOM 617 N N . ALA A 1 80 ? 2.148 -6.536 34.371 1.00 95.75 80 ALA A N 1
ATOM 618 C CA . ALA A 1 80 ? 3.590 -6.427 34.595 1.00 95.75 80 ALA A CA 1
ATOM 619 C C . ALA A 1 80 ? 4.401 -7.288 33.610 1.00 95.75 80 ALA A C 1
ATOM 621 O O . ALA A 1 80 ? 5.508 -6.911 33.228 1.00 95.75 80 ALA A O 1
ATOM 622 N N . ASN A 1 81 ? 3.834 -8.413 33.170 1.00 96.00 81 ASN A N 1
ATOM 623 C CA . ASN A 1 81 ? 4.397 -9.299 32.156 1.00 96.00 81 ASN A CA 1
ATOM 624 C C . ASN A 1 81 ? 3.340 -9.564 31.082 1.00 96.00 81 ASN A C 1
ATOM 626 O O . ASN A 1 81 ? 2.688 -10.604 31.083 1.00 96.00 81 ASN A O 1
ATOM 630 N N . ALA A 1 82 ? 3.137 -8.593 30.194 1.00 96.81 82 ALA A N 1
ATOM 631 C CA . ALA A 1 82 ? 2.082 -8.649 29.191 1.00 96.81 82 ALA A CA 1
ATOM 632 C C . ALA A 1 82 ? 2.586 -8.285 27.798 1.00 96.81 82 ALA A C 1
ATOM 634 O O . ALA A 1 82 ? 3.406 -7.385 27.604 1.00 96.81 82 ALA A O 1
ATOM 635 N N . VAL A 1 83 ? 2.017 -8.960 26.805 1.00 97.75 83 VAL A N 1
ATOM 636 C CA . VAL A 1 83 ? 2.050 -8.525 25.413 1.00 97.75 83 VAL A CA 1
ATOM 637 C C . VAL A 1 83 ? 0.708 -7.874 25.126 1.00 97.75 83 VAL A C 1
ATOM 639 O O . VAL A 1 83 ? -0.328 -8.486 25.360 1.00 97.75 83 VAL A O 1
ATOM 642 N N . LEU A 1 84 ? 0.715 -6.647 24.619 1.00 98.06 84 LEU A N 1
ATOM 643 C CA . LEU A 1 84 ? -0.489 -5.945 24.186 1.00 98.06 84 LEU A CA 1
ATOM 644 C C . LEU A 1 84 ? -0.379 -5.638 22.697 1.00 98.06 84 LEU A C 1
ATOM 646 O O . LEU A 1 84 ? 0.689 -5.268 22.209 1.00 98.06 84 LEU A O 1
ATOM 650 N N . GLN A 1 85 ? -1.480 -5.763 21.969 1.00 97.62 85 GLN A N 1
ATOM 651 C CA . GLN A 1 85 ? -1.578 -5.293 20.593 1.00 97.62 85 GLN A CA 1
ATOM 652 C C . GLN A 1 85 ? -2.611 -4.172 20.519 1.00 97.62 85 GLN A C 1
ATOM 654 O O . GLN A 1 85 ? -3.702 -4.256 21.090 1.00 97.62 85 GLN A O 1
ATOM 659 N N . GLY A 1 86 ? -2.236 -3.093 19.845 1.00 97.31 86 GLY A N 1
ATOM 660 C CA . GLY A 1 86 ? -3.026 -1.876 19.783 1.00 97.31 86 GLY A CA 1
ATOM 661 C C . GLY A 1 86 ? -2.845 -1.131 18.473 1.00 97.31 86 GLY A C 1
ATOM 662 O O . GLY A 1 86 ? -2.072 -1.541 17.607 1.00 97.31 86 GLY A O 1
ATOM 663 N N . GLU A 1 87 ? -3.577 -0.037 18.335 1.00 98.12 87 GLU A N 1
ATOM 664 C CA . GLU A 1 87 ? -3.473 0.901 17.224 1.00 98.12 87 GLU A CA 1
ATOM 665 C C . GLU A 1 87 ? -2.947 2.232 17.769 1.00 98.12 87 GLU A C 1
ATOM 667 O O . GLU A 1 87 ? -3.555 2.812 18.671 1.00 98.12 87 GLU A O 1
ATOM 672 N N . ILE A 1 88 ? -1.821 2.712 17.238 1.00 98.12 88 ILE A N 1
ATOM 673 C CA . ILE A 1 88 ? -1.376 4.092 17.445 1.00 98.12 88 ILE A CA 1
ATOM 674 C C . ILE A 1 88 ? -2.146 4.971 16.474 1.00 98.12 88 ILE A C 1
ATOM 676 O O . ILE A 1 88 ? -2.150 4.704 15.270 1.00 98.12 88 ILE A O 1
ATOM 680 N N . PHE A 1 89 ? -2.777 6.022 16.977 1.00 97.44 89 PHE A N 1
ATOM 681 C CA . PHE A 1 89 ? -3.648 6.887 16.189 1.00 97.44 89 PHE A CA 1
ATOM 682 C C . PHE A 1 89 ? -3.359 8.365 16.455 1.00 97.44 89 PHE A C 1
ATOM 684 O O . PHE A 1 89 ? -2.688 8.723 17.419 1.00 97.44 89 PHE A O 1
ATOM 691 N N . LEU A 1 90 ? -3.877 9.234 15.590 1.00 96.12 90 LEU A N 1
ATOM 692 C CA . LEU A 1 90 ? -3.776 10.683 15.742 1.00 96.12 90 LEU A CA 1
ATOM 693 C C . LEU A 1 90 ? -4.908 11.193 16.643 1.00 96.12 90 LEU A C 1
ATOM 695 O O . LEU A 1 90 ? -6.075 11.070 16.270 1.00 96.12 90 LEU A O 1
ATOM 699 N N . GLN A 1 91 ? -4.579 11.777 17.795 1.00 96.06 91 GLN A N 1
ATOM 700 C CA . GLN A 1 91 ? -5.570 12.365 18.699 1.00 96.06 91 GLN A CA 1
ATOM 701 C C . GLN A 1 91 ? -6.248 13.559 18.032 1.00 96.06 91 GLN A C 1
ATOM 703 O O . GLN A 1 91 ? -5.590 14.496 17.568 1.00 96.06 91 GLN A O 1
ATOM 708 N N . ARG A 1 92 ? -7.574 13.518 17.961 1.00 94.31 92 ARG A N 1
ATOM 709 C CA . ARG A 1 92 ? -8.421 14.554 17.374 1.00 94.31 92 ARG A CA 1
ATOM 710 C C . ARG A 1 92 ? -9.698 14.648 18.187 1.00 94.31 92 ARG A C 1
ATOM 712 O O . ARG A 1 92 ? -10.696 14.039 17.833 1.00 94.31 92 ARG A O 1
ATOM 719 N N . GLU A 1 93 ? -9.637 15.394 19.284 1.00 94.38 93 GLU A N 1
ATOM 720 C CA . GLU A 1 93 ? -10.817 15.689 20.096 1.00 94.38 93 GLU A CA 1
ATOM 721 C C . GLU A 1 93 ? -11.904 16.363 19.255 1.00 94.38 93 GLU A C 1
ATOM 723 O O . GLU A 1 93 ? -11.618 17.229 18.425 1.00 94.38 93 GLU A O 1
ATOM 728 N N . GLY A 1 94 ? -13.153 15.946 19.457 1.00 94.69 94 GLY A N 1
ATOM 729 C CA . GLY A 1 94 ? -14.293 16.499 18.728 1.00 94.69 94 GLY A CA 1
ATOM 730 C C . GLY A 1 94 ? -14.447 16.000 17.287 1.00 94.69 94 GLY A C 1
ATOM 731 O O . GLY A 1 94 ? -15.274 16.541 16.556 1.00 94.69 94 GLY A O 1
ATOM 732 N N . HIS A 1 95 ? -13.677 14.998 16.849 1.00 95.50 95 HIS A N 1
ATOM 733 C CA . HIS A 1 95 ? -13.739 14.502 15.475 1.00 95.50 95 HIS A CA 1
ATOM 734 C C . HIS A 1 95 ? -15.073 13.809 15.183 1.00 95.50 95 HIS A C 1
ATOM 736 O O . HIS A 1 95 ? -15.457 12.880 15.887 1.00 95.50 95 HIS A O 1
ATOM 742 N N . ILE A 1 96 ? -15.775 14.250 14.135 1.00 94.50 96 ILE A N 1
ATOM 743 C CA . ILE A 1 96 ? -17.021 13.631 13.661 1.00 94.50 96 ILE A CA 1
ATOM 744 C C . ILE A 1 96 ? -16.765 13.025 12.282 1.00 94.50 96 ILE A C 1
ATOM 746 O O . ILE A 1 96 ? -16.680 13.753 11.287 1.00 94.50 96 ILE A O 1
ATOM 750 N N . GLN A 1 97 ? -16.687 11.695 12.205 1.00 91.44 97 GLN A N 1
ATOM 751 C CA . GLN A 1 97 ? -16.290 10.976 10.990 1.00 91.44 97 GLN A CA 1
ATOM 752 C C . GLN A 1 97 ? -17.156 11.311 9.768 1.00 91.44 97 GLN A C 1
ATOM 754 O O . GLN A 1 97 ? -16.613 11.514 8.686 1.00 91.44 97 GLN A O 1
ATOM 759 N N . GLN A 1 98 ? -18.478 11.424 9.921 1.00 89.19 98 GLN A N 1
ATOM 760 C CA . GLN A 1 98 ? -19.379 11.744 8.807 1.00 89.19 98 GLN A CA 1
ATOM 761 C C . GLN A 1 98 ? -19.113 13.126 8.189 1.00 89.19 98 GLN A C 1
ATOM 763 O O . GLN A 1 98 ? -19.341 13.317 6.999 1.00 89.19 98 GLN A O 1
ATOM 768 N N . ARG A 1 99 ? -18.653 14.093 8.994 1.00 86.88 99 ARG A N 1
ATOM 769 C CA . ARG A 1 99 ? -18.455 15.488 8.566 1.00 86.88 99 ARG A CA 1
ATOM 770 C C . ARG A 1 99 ? -17.015 15.780 8.163 1.00 86.88 99 ARG A C 1
ATOM 772 O O . ARG A 1 99 ? -16.782 16.565 7.255 1.00 86.88 99 ARG A O 1
ATOM 779 N N . MET A 1 100 ? -16.061 15.186 8.875 1.00 86.06 100 MET A N 1
ATOM 780 C CA . MET A 1 100 ? -14.635 15.513 8.776 1.00 86.06 100 MET A CA 1
ATOM 781 C C . MET A 1 100 ? -13.822 14.455 8.030 1.00 86.06 100 MET A C 1
ATOM 783 O O . MET A 1 100 ? -12.678 14.723 7.666 1.00 86.06 100 MET A O 1
ATOM 787 N N . GLY A 1 101 ? -14.388 13.261 7.836 1.00 84.81 101 GLY A N 1
ATOM 788 C CA . GLY A 1 101 ? -13.739 12.176 7.117 1.00 84.81 101 GLY A CA 1
ATOM 789 C C . GLY A 1 101 ? -12.475 11.629 7.801 1.00 84.81 101 GLY A C 1
ATOM 790 O O . GLY A 1 101 ? -12.245 11.837 8.992 1.00 84.81 101 GLY A O 1
ATOM 791 N N . GLY A 1 102 ? -11.667 10.869 7.064 1.00 81.56 102 GLY A N 1
ATOM 792 C CA . GLY A 1 102 ? -10.487 10.141 7.526 1.00 81.56 102 GLY A CA 1
ATOM 793 C C . GLY A 1 102 ? -9.254 11.003 7.826 1.00 81.56 102 GLY A C 1
ATOM 794 O O . GLY A 1 102 ? -8.331 10.546 8.505 1.00 81.56 102 GLY A O 1
ATOM 795 N N . MET A 1 103 ? -9.197 12.250 7.339 1.00 83.88 103 MET A N 1
ATOM 796 C CA . MET A 1 103 ? -8.086 13.199 7.568 1.00 83.88 103 MET A CA 1
ATOM 797 C C . MET A 1 103 ? -6.676 12.646 7.261 1.00 83.88 103 MET A C 1
ATOM 799 O O . MET A 1 103 ? -5.679 13.166 7.795 1.00 83.88 103 MET A O 1
ATOM 803 N N . ASN A 1 104 ? -6.581 11.565 6.473 1.00 83.12 104 ASN A N 1
ATOM 804 C CA . ASN A 1 104 ? -5.362 10.810 6.198 1.00 83.12 104 ASN A CA 1
ATOM 805 C C . ASN A 1 104 ? -4.584 10.512 7.494 1.00 83.12 104 ASN A C 1
ATOM 807 O O . ASN A 1 104 ? -3.347 10.509 7.511 1.00 83.12 104 ASN A O 1
ATOM 811 N N . ALA A 1 105 ? -5.320 10.310 8.597 1.00 87.81 105 ALA A N 1
ATOM 812 C CA . ALA A 1 105 ? -4.786 10.209 9.949 1.00 87.81 105 ALA A CA 1
ATOM 813 C C . ALA A 1 105 ? -3.775 9.070 10.040 1.00 87.81 105 ALA A C 1
ATOM 815 O O . ALA A 1 105 ? -2.638 9.288 10.453 1.00 87.81 105 ALA A O 1
ATOM 816 N N . ARG A 1 106 ? -4.128 7.894 9.516 1.00 89.69 106 ARG A N 1
ATOM 817 C CA . ARG A 1 106 ? -3.225 6.747 9.410 1.00 89.69 106 ARG A CA 1
ATOM 818 C C . ARG A 1 106 ? -1.893 7.066 8.736 1.00 89.69 106 ARG A C 1
ATOM 820 O O . ARG A 1 106 ? -0.844 6.691 9.258 1.00 89.69 106 ARG A O 1
ATOM 827 N N . SER A 1 107 ? -1.903 7.751 7.592 1.00 86.62 107 SER A N 1
ATOM 828 C CA . SER A 1 107 ? -0.657 8.079 6.884 1.00 86.62 107 SER A CA 1
ATOM 829 C C . SER A 1 107 ? 0.153 9.139 7.624 1.00 86.62 107 SER A C 1
ATOM 831 O O . SER A 1 107 ? 1.380 9.084 7.599 1.00 86.62 107 SER A O 1
ATOM 833 N N . LYS A 1 108 ? -0.508 10.082 8.314 1.00 90.25 108 LYS A N 1
ATOM 834 C CA . LYS A 1 108 ? 0.164 11.046 9.198 1.00 90.25 108 LYS A CA 1
ATOM 835 C C . LYS A 1 108 ? 0.871 10.324 10.343 1.00 90.25 108 LYS A C 1
ATOM 837 O O . LYS A 1 108 ? 2.054 10.571 10.548 1.00 90.25 108 LYS A O 1
ATOM 842 N N . VAL A 1 109 ? 0.197 9.388 11.016 1.00 93.31 109 VAL A N 1
ATOM 843 C CA . VAL A 1 109 ? 0.790 8.575 12.092 1.00 93.31 109 VAL A CA 1
ATOM 844 C C . VAL A 1 109 ? 1.961 7.742 11.567 1.00 93.31 109 VAL A C 1
ATOM 846 O O . VAL A 1 109 ? 3.045 7.786 12.142 1.00 93.31 109 VAL A O 1
ATOM 849 N N . ALA A 1 110 ? 1.782 7.033 10.446 1.00 90.94 110 ALA A N 1
ATOM 850 C CA . ALA A 1 110 ? 2.854 6.259 9.820 1.00 90.94 110 ALA A CA 1
ATOM 851 C C . ALA A 1 110 ? 4.060 7.149 9.480 1.00 90.94 110 ALA A C 1
ATOM 853 O O . ALA A 1 110 ? 5.190 6.835 9.839 1.00 90.94 110 ALA A O 1
ATOM 854 N N . GLY A 1 111 ? 3.815 8.303 8.854 1.00 89.00 111 GLY A N 1
ATOM 855 C CA . GLY A 1 111 ? 4.854 9.274 8.529 1.00 89.00 111 GLY A CA 1
ATOM 856 C C . GLY A 1 111 ? 5.573 9.806 9.769 1.00 89.00 111 GLY A C 1
ATOM 857 O O . GLY A 1 111 ? 6.793 9.940 9.745 1.00 89.00 111 GLY A O 1
ATOM 858 N N . MET A 1 112 ? 4.853 10.060 10.866 1.00 92.06 112 MET A N 1
ATOM 859 C CA . MET A 1 112 ? 5.461 10.451 12.138 1.00 92.06 112 MET A CA 1
ATOM 860 C C . MET A 1 112 ? 6.351 9.335 12.697 1.00 92.06 112 MET A C 1
ATOM 862 O O . MET A 1 112 ? 7.489 9.588 13.071 1.00 92.06 112 MET A O 1
ATOM 866 N N . LEU A 1 113 ? 5.896 8.086 12.698 1.00 91.00 113 LEU A N 1
ATOM 867 C CA . LEU A 1 113 ? 6.691 6.974 13.224 1.00 91.00 113 LEU A CA 1
ATOM 868 C C . LEU A 1 113 ? 7.845 6.549 12.306 1.00 91.00 113 LEU A C 1
ATOM 870 O O . LEU A 1 113 ? 8.733 5.837 12.763 1.00 91.00 113 LEU A O 1
ATOM 874 N N . MET A 1 114 ? 7.900 7.006 11.052 1.00 86.31 114 MET A N 1
ATOM 875 C CA . MET A 1 114 ? 9.007 6.722 10.123 1.00 86.31 114 MET A CA 1
ATOM 876 C C . MET A 1 114 ? 10.085 7.820 10.078 1.00 86.31 114 MET A C 1
ATOM 878 O O . MET A 1 114 ? 11.223 7.526 9.724 1.00 86.31 114 MET A O 1
ATOM 882 N N . ARG A 1 115 ? 9.782 9.065 10.472 1.00 84.44 115 ARG A N 1
ATOM 883 C CA . ARG A 1 115 ? 10.761 10.176 10.503 1.00 84.44 115 ARG A CA 1
ATOM 884 C C . ARG A 1 115 ? 11.837 9.971 11.573 1.00 84.44 115 ARG A C 1
ATOM 886 O O . ARG A 1 115 ? 11.554 9.353 12.594 1.00 84.44 115 ARG A O 1
ATOM 893 N N . GLN A 1 116 ? 13.053 10.471 11.339 1.00 73.31 116 GLN A N 1
ATOM 894 C CA . GLN A 1 116 ? 14.152 10.379 12.312 1.00 73.31 116 GLN A CA 1
ATOM 895 C C . GLN A 1 116 ? 13.990 11.389 13.462 1.00 73.31 116 GLN A C 1
ATOM 897 O O . GLN A 1 116 ? 14.033 10.965 14.611 1.00 73.31 116 GLN A O 1
ATOM 902 N N . ASP A 1 117 ? 13.651 12.653 13.169 1.00 71.12 117 ASP A N 1
ATOM 903 C CA . ASP A 1 117 ? 13.564 13.724 14.177 1.00 71.12 117 ASP A CA 1
ATOM 904 C C . ASP A 1 117 ? 12.176 14.382 14.217 1.00 71.12 117 ASP A C 1
ATOM 906 O O . ASP A 1 117 ? 11.859 15.267 13.419 1.00 71.12 117 ASP A O 1
ATOM 910 N N . ASN A 1 118 ? 11.300 13.942 15.127 1.00 72.75 118 ASN A N 1
ATOM 911 C CA . ASN A 1 118 ? 9.960 14.528 15.271 1.00 72.75 118 ASN A CA 1
ATOM 912 C C . ASN A 1 118 ? 9.307 14.326 16.649 1.00 72.75 118 ASN A C 1
ATOM 914 O O . ASN A 1 118 ? 8.085 14.181 16.728 1.00 72.75 118 ASN A O 1
ATOM 918 N N . ALA A 1 119 ? 10.095 14.337 17.727 1.00 76.81 119 ALA A N 1
ATOM 919 C CA . ALA A 1 119 ? 9.615 14.044 19.080 1.00 76.81 119 ALA A CA 1
ATOM 920 C C . ALA A 1 119 ? 8.356 14.846 19.473 1.00 76.81 119 ALA A C 1
ATOM 922 O O . ALA A 1 119 ? 7.398 14.269 19.977 1.00 76.81 119 ALA A O 1
ATOM 923 N N . SER A 1 120 ? 8.292 16.143 19.150 1.00 81.75 120 SER A N 1
ATOM 924 C CA . SER A 1 120 ? 7.130 16.991 19.464 1.00 81.75 120 SER A CA 1
ATOM 925 C C . SER A 1 120 ? 5.837 16.562 18.758 1.00 81.75 120 SER A C 1
ATOM 927 O O . SER A 1 120 ? 4.755 16.693 19.325 1.00 81.75 120 SER A O 1
ATOM 929 N N . ALA A 1 121 ? 5.922 16.002 17.546 1.00 86.88 121 ALA A N 1
ATOM 930 C CA . ALA A 1 121 ? 4.749 15.522 16.816 1.00 86.88 121 ALA A CA 1
ATOM 931 C C . ALA A 1 121 ? 4.128 14.277 17.474 1.00 86.88 121 ALA A C 1
ATOM 933 O O . ALA A 1 121 ? 2.919 14.059 17.357 1.00 86.88 121 ALA A O 1
ATOM 934 N N . LEU A 1 122 ? 4.933 13.485 18.194 1.00 90.50 122 LEU A N 1
ATOM 935 C CA . LEU A 1 122 ? 4.495 12.260 18.869 1.00 90.50 122 LEU A CA 1
ATOM 936 C C . LEU A 1 122 ? 3.563 12.541 20.056 1.00 90.50 122 LEU A C 1
ATOM 938 O O . LEU A 1 122 ? 2.750 11.686 20.399 1.00 90.50 122 LEU A O 1
ATOM 942 N N . ASN A 1 123 ? 3.586 13.761 20.601 1.00 92.31 123 ASN A N 1
ATOM 943 C CA . ASN A 1 123 ? 2.653 14.203 21.643 1.00 92.31 123 ASN A CA 1
ATOM 944 C C . ASN A 1 123 ? 1.193 14.218 21.173 1.00 92.31 123 ASN A C 1
ATOM 946 O O . ASN A 1 123 ? 0.289 14.189 21.997 1.00 92.31 123 ASN A O 1
ATOM 950 N N . SER A 1 124 ? 0.957 14.255 19.858 1.00 94.31 124 SER A N 1
ATOM 951 C CA . SER A 1 124 ? -0.388 14.196 19.275 1.00 94.31 124 SER A CA 1
ATOM 952 C C . SER A 1 124 ? -0.889 12.768 19.027 1.00 94.31 124 SER A C 1
ATOM 954 O O . SER A 1 124 ? -1.916 12.583 18.369 1.00 94.31 124 SER A O 1
ATOM 956 N N . LEU A 1 125 ? -0.154 11.751 19.493 1.00 96.94 125 LEU A N 1
ATOM 957 C CA . LEU A 1 125 ? -0.480 10.346 19.277 1.00 96.94 125 LEU A CA 1
ATOM 958 C C . LEU A 1 125 ? -1.145 9.710 20.503 1.00 96.94 125 LEU A C 1
ATOM 960 O O . LEU A 1 125 ? -0.730 9.879 21.650 1.00 96.94 125 LEU A O 1
ATOM 964 N N . GLY A 1 126 ? -2.185 8.933 20.224 1.00 97.19 126 GLY A N 1
ATOM 965 C CA . GLY A 1 126 ? -2.919 8.108 21.173 1.00 97.19 126 GLY A CA 1
ATOM 966 C C . GLY A 1 126 ? -2.670 6.624 20.925 1.00 97.19 126 GLY A C 1
ATOM 967 O O . GLY A 1 126 ? -2.167 6.242 19.865 1.00 97.19 126 GLY A O 1
ATOM 968 N N . ILE A 1 127 ? -3.076 5.779 21.873 1.00 98.06 127 ILE A N 1
ATOM 969 C CA . ILE A 1 127 ? -3.098 4.324 21.702 1.00 98.06 127 ILE A CA 1
ATOM 970 C C . ILE A 1 127 ? -4.465 3.740 22.062 1.00 98.06 127 ILE A C 1
ATOM 972 O O . ILE A 1 127 ? -5.078 4.115 23.060 1.00 98.06 127 ILE A O 1
ATOM 976 N N . PHE A 1 128 ? -4.940 2.801 21.247 1.00 98.19 128 PHE A N 1
ATOM 977 C CA . PHE A 1 128 ? -6.117 1.985 21.533 1.00 98.19 128 PHE A CA 1
ATOM 978 C C . PHE A 1 128 ? -5.707 0.513 21.592 1.00 98.19 128 PHE A C 1
ATOM 980 O O . PHE A 1 128 ? -5.317 -0.054 20.571 1.00 98.19 128 PHE A O 1
ATOM 987 N N . ILE A 1 129 ? -5.772 -0.119 22.767 1.00 97.94 129 ILE A N 1
ATOM 988 C CA . ILE A 1 129 ? -5.429 -1.541 22.915 1.00 97.94 129 ILE A CA 1
ATOM 989 C C . ILE A 1 129 ? -6.620 -2.381 22.468 1.00 97.94 129 ILE A C 1
ATOM 991 O O . ILE A 1 129 ? -7.689 -2.314 23.068 1.00 97.94 129 ILE A O 1
ATOM 995 N N . TRP A 1 130 ? -6.452 -3.177 21.416 1.00 94.69 130 TRP A N 1
ATOM 996 C CA . TRP A 1 130 ? -7.508 -4.057 20.913 1.00 94.69 130 TRP A CA 1
ATOM 997 C C . TRP A 1 130 ? -7.259 -5.530 21.240 1.00 94.69 130 TRP A C 1
ATOM 999 O O . TRP A 1 130 ? -8.205 -6.309 21.200 1.00 94.69 130 TRP A O 1
ATOM 1009 N N . ALA A 1 131 ? -6.057 -5.948 21.641 1.00 94.50 131 ALA A N 1
ATOM 1010 C CA . ALA A 1 131 ? -5.850 -7.301 22.153 1.00 94.50 131 ALA A CA 1
ATOM 1011 C C . ALA A 1 131 ? -4.852 -7.369 23.306 1.00 94.50 131 ALA A C 1
ATOM 1013 O O . ALA A 1 131 ? -3.824 -6.693 23.325 1.00 94.50 131 ALA A O 1
ATOM 1014 N N . TRP A 1 132 ? -5.159 -8.276 24.228 1.00 95.44 132 TRP A N 1
ATOM 1015 C CA . TRP A 1 132 ? -4.265 -8.760 25.266 1.00 95.44 132 TRP A CA 1
ATOM 1016 C C . TRP A 1 132 ? -4.268 -10.295 25.178 1.00 95.44 132 TRP A C 1
ATOM 1018 O O . TRP A 1 132 ? -5.129 -10.931 25.787 1.00 95.44 132 TRP A O 1
ATOM 1028 N N . PRO A 1 133 ? -3.378 -10.875 24.346 1.00 92.12 133 PRO A N 1
ATOM 1029 C CA . PRO A 1 133 ? -3.373 -12.300 24.023 1.00 92.12 133 PRO A CA 1
ATOM 1030 C C . PRO A 1 133 ? -3.405 -13.247 25.232 1.00 92.12 133 PRO A C 1
ATOM 1032 O O . PRO A 1 133 ? -4.137 -14.229 25.199 1.00 92.12 133 PRO A O 1
ATOM 1035 N N . ASP A 1 134 ? -2.679 -12.916 26.303 1.00 87.94 134 ASP A N 1
ATOM 1036 C CA . ASP A 1 134 ? -2.599 -13.733 27.525 1.00 87.94 134 ASP A CA 1
ATOM 1037 C C . ASP A 1 134 ? -3.345 -13.078 28.710 1.00 87.94 134 ASP A C 1
ATOM 1039 O O . ASP A 1 134 ? -3.001 -13.274 29.873 1.00 87.94 134 ASP A O 1
ATOM 1043 N N . GLY A 1 135 ? -4.332 -12.225 28.415 1.00 91.56 135 GLY A N 1
ATOM 1044 C CA . GLY A 1 135 ? -5.141 -11.529 29.417 1.00 91.56 135 GLY A CA 1
ATOM 1045 C C . GLY A 1 135 ? -6.349 -12.336 29.903 1.00 91.56 135 GLY A C 1
ATOM 1046 O O . GLY A 1 135 ? -6.674 -13.378 29.326 1.00 91.56 135 GLY A O 1
ATOM 1047 N N . PRO A 1 136 ? -7.089 -11.827 30.908 1.00 91.88 136 PRO A N 1
ATOM 1048 C CA . PRO A 1 136 ? -8.288 -12.484 31.429 1.00 91.88 136 PRO A CA 1
ATOM 1049 C C . PRO A 1 136 ? -9.286 -12.834 30.319 1.00 91.88 136 PRO A C 1
ATOM 1051 O O . PRO A 1 136 ? -9.498 -12.036 29.402 1.00 91.88 136 PRO A O 1
ATOM 1054 N N . ALA A 1 137 ? -9.900 -14.018 30.382 1.00 88.12 137 ALA A N 1
ATOM 1055 C CA . ALA A 1 137 ? -10.908 -14.441 29.401 1.00 88.12 137 ALA A CA 1
ATOM 1056 C C . ALA A 1 137 ? -12.212 -13.636 29.534 1.00 88.12 137 ALA A C 1
ATOM 1058 O O . ALA A 1 137 ? -12.894 -13.381 28.543 1.00 88.12 137 ALA A O 1
ATOM 1059 N N . ASN A 1 138 ? -12.539 -13.201 30.755 1.00 92.88 138 ASN A N 1
ATOM 1060 C CA . ASN A 1 138 ? -13.681 -12.342 31.018 1.00 92.88 138 ASN A CA 1
ATOM 1061 C C . ASN A 1 138 ? -13.410 -10.925 30.485 1.00 92.88 138 ASN A C 1
ATOM 1063 O O . ASN A 1 138 ? -12.486 -10.241 30.931 1.00 92.88 138 ASN A O 1
ATOM 1067 N N . MET A 1 139 ? -14.215 -10.481 29.518 1.00 94.50 139 MET A N 1
ATOM 1068 C CA . MET A 1 139 ? -14.000 -9.190 28.864 1.00 94.50 139 MET A CA 1
ATOM 1069 C C . MET A 1 139 ? -14.179 -7.994 29.821 1.00 94.50 139 MET A C 1
ATOM 1071 O O . MET A 1 139 ? -13.277 -7.160 29.844 1.00 94.50 139 MET A O 1
ATOM 1075 N N . PRO A 1 140 ? -15.237 -7.887 30.657 1.00 95.69 140 PRO A N 1
ATOM 1076 C CA . PRO A 1 140 ? -15.334 -6.818 31.659 1.00 95.69 140 PRO A CA 1
ATOM 1077 C C . PRO A 1 140 ? -14.105 -6.699 32.570 1.00 95.69 140 PRO A C 1
ATOM 1079 O O . PRO A 1 140 ? -13.588 -5.600 32.777 1.00 95.69 140 PRO A O 1
ATOM 1082 N N . GLU A 1 141 ? -13.598 -7.825 33.076 1.00 95.75 141 GLU A N 1
ATOM 1083 C CA . GLU A 1 141 ? -12.387 -7.854 33.896 1.00 95.75 141 GLU A CA 1
ATOM 1084 C C . GLU A 1 141 ? -11.168 -7.357 33.108 1.00 95.75 141 GLU A C 1
ATOM 1086 O O . GLU A 1 141 ? -10.448 -6.468 33.568 1.00 95.75 141 GLU A O 1
ATOM 1091 N N . ARG A 1 142 ? -10.971 -7.873 31.888 1.00 95.94 142 ARG A N 1
ATOM 1092 C CA . ARG A 1 142 ? -9.893 -7.455 30.982 1.00 95.94 142 ARG A CA 1
ATOM 1093 C C . ARG A 1 142 ? -9.920 -5.944 30.733 1.00 95.94 142 ARG A C 1
ATOM 1095 O O . ARG A 1 142 ? -8.880 -5.292 30.821 1.00 95.94 142 ARG A O 1
ATOM 1102 N N . LEU A 1 143 ? -11.092 -5.383 30.436 1.00 96.69 143 LEU A N 1
ATOM 1103 C CA . LEU A 1 143 ? -11.275 -3.953 30.177 1.00 96.69 143 LEU A CA 1
ATOM 1104 C C . LEU A 1 143 ? -10.980 -3.105 31.423 1.00 96.69 143 LEU A C 1
ATOM 1106 O O . LEU A 1 143 ? -10.267 -2.104 31.328 1.00 96.69 143 LEU A O 1
ATOM 1110 N N . SER A 1 144 ? -11.452 -3.538 32.593 1.00 96.50 144 SER A N 1
ATOM 1111 C CA . SER A 1 144 ? -11.187 -2.875 33.875 1.00 96.50 144 SER A CA 1
ATOM 1112 C C . SER A 1 144 ? -9.692 -2.855 34.213 1.00 96.50 144 SER A C 1
ATOM 1114 O O . SER A 1 144 ? -9.148 -1.810 34.573 1.00 96.50 144 SER A O 1
ATOM 1116 N N . GLN A 1 145 ? -8.992 -3.981 34.036 1.00 96.94 145 GLN A N 1
ATOM 1117 C CA . GLN A 1 145 ? -7.548 -4.063 34.272 1.00 96.94 145 GLN A CA 1
ATOM 1118 C C . GLN A 1 145 ? -6.748 -3.187 33.293 1.00 96.94 145 GLN A C 1
ATOM 1120 O O . GLN A 1 145 ? -5.833 -2.479 33.716 1.00 96.94 145 GLN A O 1
ATOM 1125 N N . LEU A 1 146 ? -7.123 -3.165 32.008 1.00 97.25 146 LEU A N 1
ATOM 1126 C CA . LEU A 1 146 ? -6.515 -2.271 31.016 1.00 97.25 146 LEU A CA 1
ATOM 1127 C C . LEU A 1 146 ? -6.708 -0.794 31.385 1.00 97.25 146 LEU A C 1
ATOM 1129 O O . LEU A 1 146 ? -5.754 -0.019 31.322 1.00 97.25 146 LEU A O 1
ATOM 1133 N N . ALA A 1 147 ? -7.912 -0.407 31.815 1.00 96.62 147 ALA A N 1
ATOM 1134 C CA . ALA A 1 147 ? -8.197 0.962 32.235 1.00 96.62 147 ALA A CA 1
ATOM 1135 C C . ALA A 1 147 ? -7.363 1.380 33.454 1.00 96.62 147 ALA A C 1
ATOM 1137 O O . ALA A 1 147 ? -6.768 2.457 33.433 1.00 96.62 147 ALA A O 1
ATOM 1138 N N . LYS A 1 148 ? -7.259 0.516 34.475 1.00 95.88 148 LYS A N 1
ATOM 1139 C CA . LYS A 1 148 ? -6.418 0.748 35.666 1.00 95.88 148 LYS A CA 1
ATOM 1140 C C . LYS A 1 148 ? -4.939 0.927 35.319 1.00 95.88 148 LYS A C 1
ATOM 1142 O O . LYS A 1 148 ? -4.247 1.680 35.991 1.00 95.88 148 LYS A O 1
ATOM 1147 N N . ALA A 1 149 ? -4.467 0.266 34.264 1.00 95.81 149 ALA A N 1
ATOM 1148 C CA . ALA A 1 149 ? -3.101 0.405 33.767 1.00 95.81 149 ALA A CA 1
ATOM 1149 C C . ALA A 1 149 ? -2.881 1.638 32.867 1.00 95.81 149 ALA A C 1
ATOM 1151 O O . ALA A 1 149 ? -1.772 1.823 32.379 1.00 95.81 149 ALA A O 1
ATOM 1152 N N . GLY A 1 150 ? -3.903 2.472 32.634 1.00 95.56 150 GLY A N 1
ATOM 1153 C CA . GLY A 1 150 ? -3.810 3.696 31.828 1.00 95.56 150 GLY A CA 1
ATOM 1154 C C . GLY A 1 150 ? -4.384 3.591 30.410 1.00 95.56 150 GLY A C 1
ATOM 1155 O O . GLY A 1 150 ? -4.437 4.591 29.699 1.00 95.56 150 GLY A O 1
ATOM 1156 N N . PHE A 1 151 ? -4.889 2.426 29.990 1.00 96.75 151 PHE A N 1
ATOM 1157 C CA . PHE A 1 151 ? -5.500 2.220 28.667 1.00 96.75 151 PHE A CA 1
ATOM 1158 C C . PHE A 1 151 ? -7.026 2.420 28.700 1.00 96.75 151 PHE A C 1
ATOM 1160 O O . PHE A 1 151 ? -7.810 1.542 28.332 1.00 96.75 151 PHE A O 1
ATOM 1167 N N . SER A 1 152 ? -7.469 3.592 29.160 1.00 95.50 152 SER A N 1
ATOM 1168 C CA . SER A 1 152 ? -8.885 3.889 29.443 1.00 95.50 152 SER A CA 1
ATOM 1169 C C . SER A 1 152 ? -9.802 3.872 28.211 1.00 95.50 152 SER A C 1
ATOM 1171 O O . SER A 1 152 ? -10.976 3.509 28.324 1.00 95.50 152 SER A O 1
ATOM 1173 N N . LEU A 1 153 ? -9.282 4.208 27.024 1.00 96.62 153 LEU A N 1
ATOM 1174 C CA . LEU A 1 153 ? -10.064 4.233 25.781 1.00 96.62 153 LEU A CA 1
ATOM 1175 C C . LEU A 1 153 ? -10.635 2.858 25.425 1.00 96.62 153 LEU A C 1
ATOM 1177 O O . LEU A 1 153 ? -11.780 2.773 24.984 1.00 96.62 153 LEU A O 1
ATOM 1181 N N . THR A 1 154 ? -9.875 1.784 25.654 1.00 95.25 154 THR A N 1
ATOM 1182 C CA . THR A 1 154 ? -10.343 0.426 25.365 1.00 95.25 154 THR A CA 1
ATOM 1183 C C . THR A 1 154 ? -11.579 0.091 26.190 1.00 95.25 154 THR A C 1
ATOM 1185 O O . THR A 1 154 ? -12.559 -0.404 25.640 1.00 95.25 154 THR A O 1
ATOM 1188 N N . ASN A 1 155 ? -11.578 0.418 27.483 1.00 96.38 155 ASN A N 1
ATOM 1189 C CA . ASN A 1 155 ? -12.735 0.202 28.351 1.00 96.38 155 ASN A CA 1
ATOM 1190 C C . ASN A 1 155 ? -13.937 1.063 27.942 1.00 96.38 155 ASN A C 1
ATOM 1192 O O . ASN A 1 155 ? -15.055 0.567 27.888 1.00 96.38 155 ASN A O 1
ATOM 1196 N N . LYS A 1 156 ? -13.706 2.337 27.601 1.00 96.81 156 LYS A N 1
ATOM 1197 C CA . LYS A 1 156 ? -14.775 3.277 27.230 1.00 96.81 156 LYS A CA 1
ATOM 1198 C C . LYS A 1 156 ? -15.526 2.877 25.955 1.00 96.81 156 LYS A C 1
ATOM 1200 O O . LYS A 1 156 ? -16.722 3.127 25.860 1.00 96.81 156 LYS A O 1
ATOM 1205 N N . TYR A 1 157 ? -14.832 2.300 24.974 1.00 97.50 157 TYR A N 1
ATOM 1206 C CA . TYR A 1 157 ? -15.387 2.068 23.635 1.00 97.50 157 TYR A CA 1
ATOM 1207 C C . TYR A 1 157 ? -15.554 0.590 23.255 1.00 97.50 157 TYR A C 1
ATOM 1209 O O . TYR A 1 157 ? -15.837 0.293 22.097 1.00 97.50 157 TYR A O 1
ATOM 1217 N N . THR A 1 158 ? -15.393 -0.342 24.196 1.00 97.69 158 THR A N 1
ATOM 1218 C CA . THR A 1 158 ? -15.708 -1.760 23.966 1.00 97.69 158 THR A CA 1
ATOM 1219 C C . THR A 1 158 ? -17.072 -2.071 24.560 1.00 97.69 158 THR A C 1
ATOM 1221 O O . THR A 1 158 ? -17.221 -2.092 25.778 1.00 97.69 158 THR A O 1
ATOM 1224 N N . LEU A 1 159 ? -18.067 -2.304 23.706 1.00 97.94 159 LEU A N 1
ATOM 1225 C CA . LEU A 1 159 ? -19.462 -2.478 24.114 1.00 97.94 159 LEU A CA 1
ATOM 1226 C C . LEU A 1 159 ? -19.920 -3.913 23.860 1.00 97.94 159 LEU A C 1
ATOM 1228 O O . LEU A 1 159 ? -19.611 -4.477 22.812 1.00 97.94 159 LEU A O 1
ATOM 1232 N N . ALA A 1 160 ? -20.658 -4.500 24.801 1.00 98.00 160 ALA A N 1
ATOM 1233 C CA . ALA A 1 160 ? -21.306 -5.791 24.587 1.00 98.00 160 ALA A CA 1
ATOM 1234 C C . ALA A 1 160 ? -22.432 -5.640 23.556 1.00 98.00 160 ALA A C 1
ATOM 1236 O O . ALA A 1 160 ? -23.150 -4.640 23.571 1.00 98.00 160 ALA A O 1
ATOM 1237 N N . VAL A 1 161 ? -22.582 -6.630 22.676 1.00 98.00 161 VAL A N 1
ATOM 1238 C CA . VAL A 1 161 ? -23.632 -6.661 21.651 1.00 98.00 161 VAL A CA 1
ATOM 1239 C C . VAL A 1 161 ? -24.247 -8.049 21.541 1.00 98.00 161 VAL A C 1
ATOM 1241 O O . VAL A 1 161 ? -23.553 -9.063 21.620 1.00 98.00 161 VAL A O 1
ATOM 1244 N N . LYS A 1 162 ? -25.560 -8.094 21.336 1.00 96.38 162 LYS A N 1
ATOM 1245 C CA . LYS A 1 162 ? -26.339 -9.332 21.205 1.00 96.38 162 LYS A CA 1
ATOM 1246 C C . LYS A 1 162 ? -26.645 -9.682 19.754 1.00 96.38 162 LYS A C 1
ATOM 1248 O O . LYS A 1 162 ? -26.720 -10.856 19.409 1.00 96.38 162 LYS A O 1
ATOM 1253 N N . ASP A 1 163 ? -26.797 -8.672 18.905 1.00 96.69 163 ASP A N 1
ATOM 1254 C CA . ASP A 1 163 ? -27.217 -8.835 17.518 1.00 96.69 163 ASP A CA 1
ATOM 1255 C C . ASP A 1 163 ? -26.646 -7.743 16.598 1.00 96.69 163 ASP A C 1
ATOM 1257 O O . ASP A 1 163 ? -25.999 -6.784 17.033 1.00 96.69 163 ASP A O 1
ATOM 1261 N N . ALA A 1 164 ? -26.871 -7.909 15.294 1.00 97.38 164 ALA A N 1
ATOM 1262 C CA . ALA A 1 164 ? -26.378 -6.985 14.281 1.00 97.38 164 ALA A CA 1
ATOM 1263 C C . ALA A 1 164 ? -27.014 -5.589 14.369 1.00 97.38 164 ALA A C 1
ATOM 1265 O O . ALA A 1 164 ? -26.387 -4.619 13.944 1.00 97.38 164 ALA A O 1
ATOM 1266 N N . SER A 1 165 ? -28.216 -5.460 14.938 1.00 97.94 165 SER A N 1
ATOM 1267 C CA . SER A 1 165 ? -28.865 -4.161 15.148 1.00 97.94 165 SER A CA 1
ATOM 1268 C C . SER A 1 165 ? -28.137 -3.362 16.228 1.00 97.94 165 SER A C 1
ATOM 1270 O O . SER A 1 165 ? -27.985 -2.149 16.101 1.00 97.94 165 SER A O 1
ATOM 1272 N N . GLU A 1 166 ? -27.650 -4.010 17.290 1.00 98.38 166 GLU A N 1
ATOM 1273 C CA . GLU A 1 166 ? -26.815 -3.348 18.303 1.00 98.38 166 GLU A CA 1
ATOM 1274 C C . GLU A 1 166 ? -25.465 -2.906 17.723 1.00 98.38 166 GLU A C 1
ATOM 1276 O O . GLU A 1 166 ? -25.022 -1.782 17.968 1.00 98.38 166 GLU A O 1
ATOM 1281 N N . VAL A 1 167 ? -24.846 -3.753 16.892 1.00 98.38 167 VAL A N 1
ATOM 1282 C CA . VAL A 1 167 ? -23.617 -3.406 16.161 1.00 98.38 167 VAL A CA 1
ATOM 1283 C C . VAL A 1 167 ? -23.848 -2.208 15.239 1.00 98.38 167 VAL A C 1
ATOM 1285 O O . VAL A 1 167 ? -23.029 -1.290 15.209 1.00 98.38 167 VAL A O 1
ATOM 1288 N N . GLU A 1 168 ? -24.952 -2.194 14.492 1.00 98.06 168 GLU A N 1
ATOM 1289 C CA . GLU A 1 168 ? -25.298 -1.091 13.597 1.00 98.06 168 GLU A CA 1
ATOM 1290 C C . GLU A 1 168 ? -25.555 0.209 14.361 1.00 98.06 168 GLU A C 1
ATOM 1292 O O . GLU A 1 168 ? -25.047 1.252 13.953 1.00 98.06 168 GLU A O 1
ATOM 1297 N N . ARG A 1 169 ? -26.252 0.155 15.505 1.00 98.31 169 ARG A N 1
ATOM 1298 C CA . ARG A 1 169 ? -26.441 1.322 16.382 1.00 98.31 169 ARG A CA 1
ATOM 1299 C C . ARG A 1 169 ? -25.106 1.893 16.860 1.00 98.31 169 ARG A C 1
ATOM 1301 O O . ARG A 1 169 ? -24.901 3.102 16.759 1.00 98.31 169 ARG A O 1
ATOM 1308 N N . ALA A 1 170 ? -24.186 1.046 17.328 1.00 98.19 170 ALA A N 1
ATOM 1309 C CA . ALA A 1 170 ? -22.849 1.481 17.740 1.00 98.19 170 ALA A CA 1
ATOM 1310 C C . ALA A 1 170 ? -22.065 2.092 16.567 1.00 98.19 170 ALA A C 1
ATOM 1312 O O . ALA A 1 170 ? -21.511 3.186 16.683 1.00 98.19 170 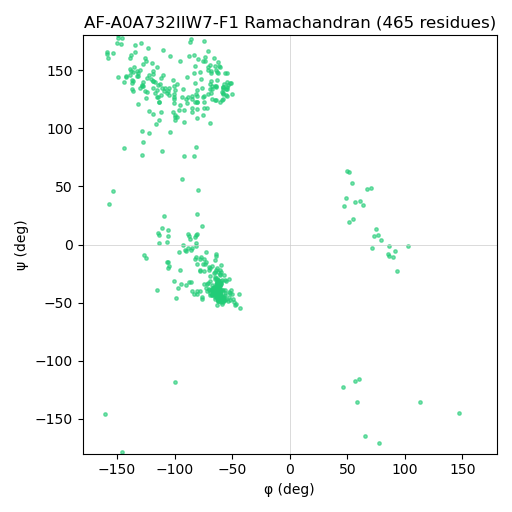ALA A O 1
ATOM 1313 N N . ARG A 1 171 ? -22.084 1.425 15.407 1.00 97.50 171 ARG A N 1
ATOM 1314 C CA . ARG A 1 171 ? -21.453 1.907 14.172 1.00 97.50 171 ARG A CA 1
ATOM 1315 C C . ARG A 1 171 ? -22.007 3.266 13.747 1.00 97.50 171 ARG A C 1
ATOM 1317 O O . ARG A 1 171 ? -21.229 4.152 13.416 1.00 97.50 171 ARG A O 1
ATOM 1324 N N . GLN A 1 172 ? -23.323 3.446 13.758 1.00 97.00 172 GLN A N 1
ATOM 1325 C CA . GLN A 1 172 ? -23.950 4.707 13.373 1.00 97.00 172 GLN A CA 1
ATOM 1326 C C . GLN A 1 172 ? -23.636 5.818 14.379 1.00 97.00 172 GLN A C 1
ATOM 1328 O O . GLN A 1 172 ? -23.285 6.920 13.968 1.00 97.00 172 GLN A O 1
ATOM 1333 N N . SER A 1 173 ? -23.682 5.521 15.681 1.00 97.50 173 SER A N 1
ATOM 1334 C CA . SER A 1 173 ? -23.315 6.480 16.726 1.00 97.50 173 SER A CA 1
ATOM 1335 C C . SER A 1 173 ? -21.880 6.980 16.548 1.00 97.50 173 SER A C 1
ATOM 1337 O O . SER A 1 173 ? -21.659 8.186 16.504 1.00 97.50 173 SER A O 1
ATOM 1339 N N . TRP A 1 174 ? -20.906 6.090 16.351 1.00 97.12 174 TRP A N 1
ATOM 1340 C CA . TRP A 1 174 ? -19.509 6.488 16.139 1.00 97.12 174 TRP A CA 1
ATOM 1341 C C . TRP A 1 174 ? -19.242 7.167 14.790 1.00 97.12 174 TRP A C 1
ATOM 1343 O O . TRP A 1 174 ? -18.252 7.884 14.660 1.00 97.12 174 TRP A O 1
ATOM 1353 N N . LEU A 1 175 ? -20.120 6.994 13.799 1.00 94.94 175 LEU A N 1
ATOM 1354 C CA . LEU A 1 175 ? -20.048 7.732 12.539 1.00 94.94 175 LEU A CA 1
ATOM 1355 C C . LEU A 1 175 ? -20.472 9.201 12.713 1.00 94.94 175 LEU A C 1
ATOM 1357 O O . LEU A 1 175 ? -19.892 10.087 12.082 1.00 94.94 175 LEU A O 1
ATOM 1361 N N . THR A 1 176 ? -21.482 9.463 13.549 1.00 95.94 176 THR A N 1
ATOM 1362 C CA . THR A 1 176 ? -22.133 10.782 13.661 1.00 95.94 176 THR A CA 1
ATOM 1363 C C . THR A 1 176 ? -21.758 11.585 14.904 1.00 95.94 176 THR A C 1
ATOM 1365 O O . THR A 1 176 ? -21.995 12.791 14.941 1.00 95.94 176 THR A O 1
ATOM 1368 N N . SER A 1 177 ? -21.208 10.943 15.933 1.00 95.75 177 SER A N 1
ATOM 1369 C CA . SER A 1 177 ? -20.846 11.581 17.201 1.00 95.75 177 SER A CA 1
ATOM 1370 C C . SER A 1 177 ? -19.374 11.993 17.240 1.00 95.75 177 SER A C 1
ATOM 1372 O O . SER A 1 177 ? -18.540 11.459 16.513 1.00 95.75 177 SER A O 1
ATOM 1374 N N . ALA A 1 178 ? -19.061 12.948 18.117 1.00 97.00 178 ALA A N 1
ATOM 1375 C CA . ALA A 1 178 ? -17.695 13.378 18.374 1.00 97.00 178 ALA A CA 1
ATOM 1376 C C . ALA A 1 178 ? -16.882 12.276 19.073 1.00 97.00 178 ALA A C 1
ATOM 1378 O O . ALA A 1 178 ? -17.304 11.729 20.095 1.00 97.00 178 ALA A O 1
ATOM 1379 N N . LEU A 1 179 ? -15.698 11.990 18.541 1.00 97.19 179 LEU A N 1
ATOM 1380 C CA . LEU A 1 179 ? -14.725 11.035 19.061 1.00 97.19 179 LEU A CA 1
ATOM 1381 C C . LEU A 1 179 ? -13.358 11.710 19.243 1.00 97.19 179 LEU A C 1
ATOM 1383 O O . LEU A 1 179 ? -13.101 12.740 18.626 1.00 97.19 179 LEU A O 1
ATOM 1387 N N . PRO A 1 180 ? -12.459 11.132 20.060 1.00 96.81 180 PRO A N 1
ATOM 1388 C CA . PRO A 1 180 ? -11.094 11.632 20.225 1.00 96.81 180 PRO A CA 1
ATOM 1389 C C . PRO A 1 180 ? -10.138 11.153 19.116 1.00 96.81 180 PRO A C 1
ATOM 1391 O O . PRO A 1 180 ? -8.922 11.345 19.204 1.00 96.81 180 PRO A O 1
ATOM 1394 N N . PHE A 1 181 ? -10.657 10.475 18.089 1.00 96.62 181 PHE A N 1
ATOM 1395 C CA . PHE A 1 181 ? -9.885 9.866 17.010 1.00 96.62 181 PHE A CA 1
ATOM 1396 C C . PHE A 1 181 ? -10.731 9.620 15.762 1.00 96.62 181 PHE A C 1
ATOM 1398 O O . PHE A 1 181 ? -11.956 9.560 15.818 1.00 96.62 181 PHE A O 1
ATOM 1405 N N . VAL A 1 182 ? -10.037 9.391 14.649 1.00 94.38 182 VAL A N 1
ATOM 1406 C CA . VAL A 1 182 ? -10.622 8.972 13.371 1.00 94.38 182 VAL A CA 1
ATOM 1407 C C . VAL A 1 182 ? -10.982 7.483 13.406 1.00 94.38 182 VAL A C 1
ATOM 1409 O O . VAL A 1 182 ? -10.233 6.673 13.961 1.00 94.38 182 VAL A O 1
ATOM 1412 N N . THR A 1 183 ? -12.100 7.099 12.782 1.00 93.69 183 THR A N 1
ATOM 1413 C CA . THR A 1 183 ? -12.525 5.693 12.665 1.00 93.69 183 THR A CA 1
ATOM 1414 C C . THR A 1 183 ? -12.911 5.340 11.231 1.00 93.69 183 THR A C 1
ATOM 1416 O O . THR A 1 183 ? -13.487 6.151 10.521 1.00 93.69 183 THR A O 1
ATOM 1419 N N . ASP A 1 184 ? -12.647 4.113 10.779 1.00 91.06 184 ASP A N 1
ATOM 1420 C CA . ASP A 1 184 ? -13.054 3.652 9.437 1.00 91.06 184 ASP A CA 1
ATOM 1421 C C . ASP A 1 184 ? -14.161 2.580 9.467 1.00 91.06 184 ASP A C 1
ATOM 1423 O O . ASP A 1 184 ? -14.432 1.916 8.459 1.00 91.06 184 ASP A O 1
ATOM 1427 N N . GLY A 1 185 ? -14.811 2.409 10.619 1.00 94.94 185 GLY A N 1
ATOM 1428 C CA . GLY A 1 185 ? -15.930 1.498 10.840 1.00 94.94 185 GLY A CA 1
ATOM 1429 C C . GLY A 1 185 ? -15.938 0.932 12.252 1.00 94.94 185 GLY A C 1
ATOM 1430 O O . GLY A 1 185 ? -15.519 1.591 13.202 1.00 94.94 185 GLY A O 1
ATOM 1431 N N . VAL A 1 186 ? -16.358 -0.327 12.374 1.00 98.00 186 VAL A N 1
ATOM 1432 C CA . VAL A 1 186 ? -16.349 -1.084 13.633 1.00 98.00 186 VAL A CA 1
ATOM 1433 C C . VAL A 1 186 ? -15.650 -2.427 13.492 1.00 98.00 186 VAL A C 1
ATOM 1435 O O . VAL A 1 186 ? -15.576 -2.993 12.398 1.00 98.00 186 VAL A O 1
ATOM 1438 N N . VAL A 1 187 ? -15.145 -2.936 14.612 1.00 97.88 187 VAL A N 1
ATOM 1439 C CA . VAL A 1 187 ? -14.669 -4.311 14.768 1.00 97.88 187 VAL A CA 1
ATOM 1440 C C . VAL A 1 187 ? -15.608 -5.037 15.719 1.00 97.88 187 VAL A C 1
ATOM 1442 O O . VAL A 1 187 ? -15.884 -4.547 16.809 1.00 97.88 187 VAL A O 1
ATOM 1445 N N . ILE A 1 188 ? -16.085 -6.201 15.300 1.00 97.81 188 ILE A N 1
ATOM 1446 C CA . ILE A 1 188 ? -16.878 -7.129 16.098 1.00 97.81 188 ILE A CA 1
ATOM 1447 C C . ILE A 1 188 ? -15.955 -8.277 16.486 1.00 97.81 188 ILE A C 1
ATOM 1449 O O . ILE A 1 188 ? -15.201 -8.783 15.649 1.00 97.81 188 ILE A O 1
ATOM 1453 N N . ARG A 1 189 ? -16.000 -8.680 17.749 1.00 95.44 189 ARG A N 1
ATOM 1454 C CA . ARG A 1 189 ? -15.127 -9.716 18.292 1.00 95.44 189 ARG A CA 1
ATOM 1455 C C . ARG A 1 189 ? -15.865 -10.653 19.225 1.00 95.44 189 ARG A C 1
ATOM 1457 O O . ARG A 1 189 ? -16.792 -10.241 19.914 1.00 95.44 189 ARG A O 1
ATOM 1464 N N . MET A 1 190 ? -15.388 -11.886 19.293 1.00 94.12 190 MET A N 1
ATOM 1465 C CA . MET A 1 190 ? -15.737 -12.806 20.373 1.00 94.12 190 MET A CA 1
ATOM 1466 C C . MET A 1 190 ? -14.933 -12.467 21.634 1.00 94.12 190 MET A C 1
ATOM 1468 O O . MET A 1 190 ? -13.793 -12.004 21.542 1.00 94.12 190 MET A O 1
ATOM 1472 N N . ALA A 1 191 ? -15.510 -12.711 22.812 1.00 91.06 191 ALA A N 1
ATOM 1473 C CA . ALA A 1 191 ? -14.774 -12.630 24.074 1.00 91.06 191 ALA A CA 1
ATOM 1474 C C . ALA A 1 191 ? -13.664 -13.689 24.151 1.00 91.06 191 ALA A C 1
ATOM 1476 O O . ALA A 1 191 ? -12.535 -13.390 24.540 1.00 91.06 191 ALA A O 1
ATOM 1477 N N . LYS A 1 192 ? -13.987 -14.921 23.736 1.00 88.00 192 LYS A N 1
ATOM 1478 C CA . LYS A 1 192 ? -13.062 -16.052 23.718 1.00 88.00 192 LYS A CA 1
ATOM 1479 C C . LYS A 1 192 ? -12.310 -16.116 22.392 1.00 88.00 192 LYS A C 1
ATOM 1481 O O . LYS A 1 192 ? -12.909 -16.256 21.328 1.00 88.00 192 LYS A O 1
ATOM 1486 N N . GLU A 1 193 ? -10.988 -16.067 22.482 1.00 89.31 193 GLU A N 1
ATOM 1487 C CA . GLU A 1 193 ? -10.070 -16.127 21.344 1.00 89.31 193 GLU A CA 1
ATOM 1488 C C . GLU A 1 193 ? -9.224 -17.408 21.432 1.00 89.31 193 GLU A C 1
ATOM 1490 O O . GLU A 1 193 ? -8.996 -17.915 22.536 1.00 89.31 193 GLU A O 1
ATOM 1495 N N . PRO A 1 194 ? -8.739 -17.961 20.306 1.00 90.25 194 PRO A N 1
ATOM 1496 C CA . PRO A 1 194 ? -7.768 -19.048 20.344 1.00 90.25 194 PRO A CA 1
ATOM 1497 C C . PRO A 1 194 ? -6.488 -18.616 21.055 1.00 90.25 194 PRO A C 1
ATOM 1499 O O . PRO A 1 194 ? -6.117 -17.442 21.008 1.00 90.25 194 PRO A O 1
ATOM 1502 N N . ALA A 1 195 ? -5.771 -19.574 21.645 1.00 91.44 195 ALA A N 1
ATOM 1503 C CA . ALA A 1 195 ? -4.487 -19.297 22.281 1.00 91.44 195 ALA A CA 1
ATOM 1504 C C . ALA A 1 195 ? -3.523 -18.578 21.316 1.00 91.44 195 ALA A C 1
ATOM 1506 O O . ALA A 1 195 ? -3.393 -18.953 20.145 1.00 91.44 195 ALA A O 1
ATOM 1507 N N . SER A 1 196 ? -2.829 -17.568 21.838 1.00 91.56 196 SER A N 1
ATOM 1508 C CA . SER A 1 196 ? -1.980 -16.622 21.104 1.00 91.56 196 SER A CA 1
ATOM 1509 C C . SER A 1 196 ? -0.889 -17.288 20.253 1.00 91.56 196 SER A C 1
ATOM 1511 O O . SER A 1 196 ? -0.567 -16.827 19.156 1.00 91.56 196 SER A O 1
ATOM 1513 N N . GLN A 1 197 ? -0.380 -18.441 20.694 1.00 91.31 197 GLN A N 1
ATOM 1514 C CA . GLN A 1 197 ? 0.594 -19.265 19.969 1.00 91.31 197 GLN A CA 1
ATOM 1515 C C . GLN A 1 197 ? 0.101 -19.772 18.599 1.00 91.31 197 GLN A C 1
ATOM 1517 O O . GLN A 1 197 ? 0.911 -20.028 17.701 1.00 91.31 197 GLN A O 1
ATOM 1522 N N . HIS A 1 198 ? -1.217 -19.896 18.411 1.00 91.00 198 HIS A N 1
ATOM 1523 C CA . HIS A 1 198 ? -1.833 -20.349 17.159 1.00 91.00 198 HIS A CA 1
ATOM 1524 C C . HIS A 1 198 ? -2.160 -19.199 16.206 1.00 91.00 198 HIS A C 1
ATOM 1526 O O . HIS A 1 198 ? -2.586 -19.439 15.080 1.00 91.00 198 HIS A O 1
ATOM 1532 N N . TRP A 1 199 ? -1.954 -17.946 16.615 1.00 92.94 199 TRP A N 1
ATOM 1533 C CA . TRP A 1 199 ? -2.270 -16.804 15.768 1.00 92.94 199 TRP A CA 1
ATOM 1534 C C . TRP A 1 199 ? -1.335 -16.768 14.562 1.00 92.94 199 TRP A C 1
ATOM 1536 O O . TRP A 1 199 ? -0.115 -16.924 14.687 1.00 92.94 199 TRP A O 1
ATOM 1546 N N . ARG A 1 200 ? -1.904 -16.557 13.376 1.00 91.81 200 ARG A N 1
ATOM 1547 C CA . ARG A 1 200 ? -1.163 -16.424 12.118 1.00 91.81 200 ARG A CA 1
ATOM 1548 C C . ARG A 1 200 ? -1.758 -15.294 11.279 1.00 91.81 200 ARG A C 1
ATOM 1550 O O . ARG A 1 200 ? -2.966 -15.060 11.351 1.00 91.81 200 ARG A O 1
ATOM 1557 N N . PRO A 1 201 ? -0.951 -14.599 10.458 1.00 90.31 201 PRO A N 1
ATOM 1558 C CA . PRO A 1 201 ? -1.475 -13.595 9.538 1.00 90.31 201 PRO A CA 1
ATOM 1559 C C . PRO A 1 201 ? -2.579 -14.162 8.641 1.00 90.31 201 PRO A C 1
ATOM 1561 O O . PRO A 1 201 ? -2.401 -15.191 7.998 1.00 90.31 201 PRO A O 1
ATOM 1564 N N . GLY A 1 202 ? -3.722 -13.479 8.603 1.00 85.12 202 GLY A N 1
ATOM 1565 C CA . GLY A 1 202 ? -4.905 -13.885 7.845 1.00 85.12 202 GLY A CA 1
ATOM 1566 C C . GLY A 1 202 ? -5.844 -14.852 8.573 1.00 85.12 202 GLY A C 1
ATOM 1567 O O . GLY A 1 202 ? -6.951 -15.058 8.086 1.00 85.12 202 GLY A O 1
ATOM 1568 N N . GLN A 1 203 ? -5.454 -15.411 9.724 1.00 84.19 203 GLN A N 1
ATOM 1569 C CA . GLN A 1 203 ? -6.275 -16.343 10.505 1.00 84.19 203 GLN A CA 1
ATOM 1570 C C . GLN A 1 203 ? -6.867 -15.626 11.722 1.00 84.19 203 GLN A C 1
ATOM 1572 O O . GLN A 1 203 ? -6.190 -15.461 12.732 1.00 84.19 203 GLN A O 1
ATOM 1577 N N . GLY A 1 204 ? -8.113 -15.161 11.607 1.00 83.44 204 GLY A N 1
ATOM 1578 C CA . GLY A 1 204 ? -8.772 -14.330 12.622 1.00 83.44 204 GLY A CA 1
ATOM 1579 C C . GLY A 1 204 ? -10.293 -14.458 12.609 1.00 83.44 204 GLY A C 1
ATOM 1580 O O . GLY A 1 204 ? -10.983 -13.446 12.632 1.00 83.44 204 GLY A O 1
ATOM 1581 N N . ASP A 1 205 ? -10.831 -15.679 12.540 1.00 88.81 205 ASP A N 1
ATOM 1582 C CA . ASP A 1 205 ? -12.280 -15.922 12.389 1.00 88.81 205 ASP A CA 1
ATOM 1583 C C . ASP A 1 205 ? -13.137 -15.465 13.583 1.00 88.81 205 ASP A C 1
ATOM 1585 O O . ASP A 1 205 ? -14.362 -15.359 13.464 1.00 88.81 205 ASP A O 1
ATOM 1589 N N . TRP A 1 206 ? -12.495 -15.161 14.714 1.00 92.62 206 TRP A N 1
ATOM 1590 C CA . TRP A 1 206 ? -13.099 -14.573 15.913 1.00 92.62 206 TRP A CA 1
ATOM 1591 C C . TRP A 1 206 ? -13.206 -13.040 15.857 1.00 92.62 206 TRP A C 1
ATOM 1593 O O . TRP A 1 206 ? -13.770 -12.439 16.773 1.00 92.62 206 TRP A O 1
ATOM 1603 N N . LEU A 1 207 ? -12.703 -12.410 14.785 1.00 94.50 207 LEU A N 1
ATOM 1604 C CA . LEU A 1 207 ? -12.752 -10.969 14.543 1.00 94.50 207 LEU A CA 1
ATOM 1605 C C . LEU A 1 207 ? -13.323 -10.657 13.157 1.00 94.50 207 LEU A C 1
ATOM 1607 O O . LEU A 1 207 ? -12.907 -11.210 12.134 1.00 94.50 207 LEU A O 1
ATOM 1611 N N . ALA A 1 208 ? -14.198 -9.665 13.101 1.00 96.44 208 ALA A N 1
ATOM 1612 C CA . ALA A 1 208 ? -14.717 -9.132 11.856 1.00 96.44 208 ALA A CA 1
ATOM 1613 C C . ALA A 1 208 ? -14.736 -7.607 11.872 1.00 96.44 208 ALA A C 1
ATOM 1615 O O . ALA A 1 208 ? -14.932 -6.987 12.907 1.00 96.44 208 ALA A O 1
ATOM 1616 N N . ALA A 1 209 ? -14.546 -6.989 10.714 1.00 96.56 209 ALA A N 1
ATOM 1617 C CA . ALA A 1 209 ? -14.639 -5.553 10.529 1.00 96.56 209 ALA A CA 1
ATOM 1618 C C . ALA A 1 209 ? -15.776 -5.215 9.571 1.00 96.56 209 ALA A C 1
ATOM 1620 O O . ALA A 1 209 ? -15.821 -5.733 8.452 1.00 96.56 209 ALA A O 1
ATOM 1621 N N . TRP A 1 210 ? -16.626 -4.281 9.987 1.00 96.50 210 TRP A N 1
ATOM 1622 C CA . TRP A 1 210 ? -17.672 -3.698 9.159 1.00 96.50 210 TRP A CA 1
ATOM 1623 C C . TRP A 1 210 ? -17.388 -2.208 8.972 1.00 96.50 210 TRP A C 1
ATOM 1625 O O . TRP A 1 210 ? -17.541 -1.396 9.888 1.00 96.50 210 TRP A O 1
ATOM 1635 N N . LYS A 1 211 ? -16.884 -1.859 7.785 1.00 92.44 211 LYS A N 1
ATOM 1636 C CA . LYS A 1 211 ? -16.438 -0.498 7.467 1.00 92.44 211 LYS A CA 1
ATOM 1637 C C . LYS A 1 211 ? -17.604 0.452 7.230 1.00 92.44 211 LYS A C 1
ATOM 1639 O O . LYS A 1 211 ? -18.696 0.008 6.872 1.00 92.44 211 LYS A O 1
ATOM 1644 N N . TYR A 1 212 ? -17.367 1.753 7.387 1.00 89.50 212 TYR A N 1
ATOM 1645 C CA . TYR A 1 212 ? -18.278 2.762 6.841 1.00 89.50 212 TYR A CA 1
ATOM 1646 C C . TYR A 1 212 ? -18.354 2.649 5.314 1.00 89.50 212 TYR A C 1
ATOM 1648 O O . TYR A 1 212 ? -17.397 2.162 4.697 1.00 89.50 212 TYR A O 1
ATOM 1656 N N . PRO A 1 213 ? -19.466 3.072 4.686 1.00 77.62 213 PRO A N 1
ATOM 1657 C CA . PRO A 1 213 ? -19.499 3.200 3.239 1.00 77.62 213 PRO A CA 1
ATOM 1658 C C . PRO A 1 213 ? -18.384 4.171 2.831 1.00 77.62 213 PRO A C 1
ATOM 1660 O O . PRO A 1 213 ? -18.193 5.187 3.508 1.00 77.62 213 PRO A O 1
ATOM 1663 N N . PRO A 1 214 ? -17.597 3.859 1.791 1.00 70.94 214 PRO A N 1
ATOM 1664 C CA . PRO A 1 214 ? -16.552 4.768 1.363 1.00 70.94 214 PRO A CA 1
ATOM 1665 C C . PRO A 1 214 ? -17.193 6.073 0.883 1.00 70.94 214 PRO A C 1
ATOM 1667 O O . PRO A 1 214 ? -18.241 6.054 0.239 1.00 70.94 214 PRO A O 1
ATOM 1670 N N . VAL A 1 215 ? -16.556 7.206 1.184 1.00 74.31 215 VAL A N 1
ATOM 1671 C CA . VAL A 1 215 ? -16.949 8.484 0.584 1.00 74.31 215 VAL A CA 1
ATOM 1672 C C . VAL A 1 215 ? -16.781 8.339 -0.926 1.00 74.31 215 VAL A C 1
ATOM 1674 O O . VAL A 1 215 ? -15.692 7.993 -1.394 1.00 74.31 215 VAL A O 1
ATOM 1677 N N . ALA A 1 216 ? -17.866 8.560 -1.659 1.00 83.31 216 ALA A N 1
ATOM 1678 C CA . ALA A 1 216 ? -17.909 8.508 -3.107 1.00 83.31 216 ALA A CA 1
ATOM 1679 C C . ALA A 1 216 ? -18.358 9.867 -3.647 1.00 83.31 216 ALA A C 1
ATOM 1681 O O . ALA A 1 216 ? -19.187 10.541 -3.038 1.00 83.31 216 ALA A O 1
ATOM 1682 N N . GLN A 1 217 ? -17.781 10.282 -4.766 1.00 88.75 217 GLN A N 1
ATOM 1683 C CA . GLN A 1 217 ? -18.080 11.544 -5.434 1.00 88.75 217 GLN A CA 1
ATOM 1684 C C . GLN A 1 217 ? -18.124 11.308 -6.933 1.00 88.75 217 GLN A C 1
ATOM 1686 O O . GLN A 1 217 ? -17.358 10.503 -7.474 1.00 88.75 217 GLN A O 1
ATOM 1691 N N . VAL A 1 218 ? -19.009 12.040 -7.600 1.00 93.75 218 VAL A N 1
ATOM 1692 C CA . VAL A 1 218 ? -19.054 12.069 -9.057 1.00 93.75 218 VAL A CA 1
ATOM 1693 C C . VAL A 1 218 ? -17.884 12.911 -9.558 1.00 93.75 218 VAL A C 1
ATOM 1695 O O . VAL A 1 218 ? -17.681 14.042 -9.120 1.00 93.75 218 VAL A O 1
ATOM 1698 N N . ALA A 1 219 ? -17.099 12.350 -10.471 1.00 96.38 219 ALA A N 1
ATOM 1699 C CA . ALA A 1 219 ? -15.958 13.004 -11.090 1.00 96.38 219 ALA A CA 1
ATOM 1700 C C . ALA A 1 219 ? -16.067 12.923 -12.612 1.00 96.38 219 ALA A C 1
ATOM 1702 O O . ALA A 1 219 ? -16.373 11.869 -13.171 1.00 96.38 219 ALA A O 1
ATOM 1703 N N . GLN A 1 220 ? -15.772 14.027 -13.292 1.00 97.38 220 GLN A N 1
ATOM 1704 C CA . GLN A 1 220 ? -15.705 14.051 -14.748 1.00 97.38 220 GLN A CA 1
ATOM 1705 C C . GLN A 1 220 ? -14.360 13.501 -15.231 1.00 97.38 220 GLN A C 1
ATOM 1707 O O . GLN A 1 220 ? -13.300 13.912 -14.748 1.00 97.38 220 GLN A O 1
ATOM 1712 N N . VAL A 1 221 ? -14.395 12.610 -16.219 1.00 97.88 221 VAL A N 1
ATOM 1713 C CA . VAL A 1 221 ? -13.207 12.098 -16.906 1.00 97.88 221 VAL A CA 1
ATOM 1714 C C . VAL A 1 221 ? -12.669 13.179 -17.841 1.00 97.88 221 VAL A C 1
ATOM 1716 O O . VAL A 1 221 ? -13.344 13.588 -18.781 1.00 97.88 221 VAL A O 1
ATOM 1719 N N . SER A 1 222 ? -11.444 13.643 -17.600 1.00 97.00 222 SER A N 1
ATOM 1720 C CA . SER A 1 222 ? -10.776 14.642 -18.442 1.00 97.00 222 SER A CA 1
ATOM 1721 C C . SER A 1 222 ? -9.963 14.010 -19.569 1.00 97.00 222 SER A C 1
ATOM 1723 O O . SER A 1 222 ? -9.894 14.562 -20.661 1.00 97.00 222 SER A O 1
ATOM 1725 N N . ALA A 1 223 ? -9.358 12.845 -19.328 1.00 97.12 223 ALA A N 1
ATOM 1726 C CA . ALA A 1 223 ? -8.608 12.104 -20.338 1.00 97.12 223 ALA A CA 1
ATOM 1727 C C . ALA A 1 223 ? -8.502 10.619 -19.977 1.00 97.12 223 ALA A C 1
ATOM 1729 O O . ALA A 1 223 ? -8.605 10.238 -18.811 1.00 97.12 223 ALA A O 1
ATOM 1730 N N . ILE A 1 224 ? -8.217 9.786 -20.975 1.00 96.75 224 ILE A N 1
ATOM 1731 C CA . ILE A 1 224 ? -7.876 8.374 -20.792 1.00 96.75 224 ILE A CA 1
ATOM 1732 C C . ILE A 1 224 ? -6.425 8.176 -21.228 1.00 96.75 224 ILE A C 1
ATOM 1734 O O . ILE A 1 224 ? -6.034 8.581 -22.320 1.00 96.75 224 ILE A O 1
ATOM 1738 N N . GLN A 1 225 ? -5.621 7.582 -20.350 1.00 93.75 225 GLN A N 1
ATOM 1739 C CA . GLN A 1 225 ? -4.202 7.319 -20.569 1.00 93.75 225 GLN A CA 1
ATOM 1740 C C . GLN A 1 225 ? -3.929 5.820 -20.519 1.00 93.75 225 GLN A C 1
ATOM 1742 O O . GLN A 1 225 ? -4.455 5.104 -19.663 1.00 93.75 225 GLN A O 1
ATOM 1747 N N . PHE A 1 226 ? -3.046 5.364 -21.400 1.00 92.19 226 PHE A N 1
ATOM 1748 C CA . PHE A 1 226 ? -2.575 3.988 -21.436 1.00 92.19 226 PHE A CA 1
ATOM 1749 C C . PHE A 1 226 ? -1.146 3.926 -20.910 1.00 92.19 226 PHE A C 1
ATOM 1751 O O . PHE A 1 226 ? -0.284 4.683 -21.343 1.00 92.19 226 PHE A O 1
ATOM 1758 N N . SER A 1 227 ? -0.899 3.014 -19.977 1.00 89.62 227 SER A N 1
ATOM 1759 C CA . SER A 1 227 ? 0.438 2.710 -19.476 1.00 89.62 227 SER A CA 1
ATOM 1760 C C . SER A 1 227 ? 0.796 1.279 -19.849 1.00 89.62 227 SER A C 1
ATOM 1762 O O . SER A 1 227 ? 0.039 0.347 -19.564 1.00 89.62 227 SER A O 1
ATOM 1764 N N . VAL A 1 228 ? 1.947 1.100 -20.496 1.00 92.88 228 VAL A N 1
ATOM 1765 C CA . VAL A 1 228 ? 2.464 -0.215 -20.883 1.00 92.88 228 VAL A CA 1
ATOM 1766 C C . VAL A 1 228 ? 3.477 -0.661 -19.837 1.00 92.88 228 VAL A C 1
ATOM 1768 O O . VAL A 1 228 ? 4.567 -0.105 -19.737 1.00 92.88 228 VAL A O 1
ATOM 1771 N N . GLY A 1 229 ? 3.129 -1.669 -19.039 1.00 92.69 229 GLY A N 1
ATOM 1772 C CA . GLY A 1 229 ? 4.039 -2.202 -18.028 1.00 92.69 229 GLY A CA 1
ATOM 1773 C C . GLY A 1 229 ? 5.202 -2.986 -18.647 1.00 92.69 229 GLY A C 1
ATOM 1774 O O . GLY A 1 229 ? 5.131 -3.430 -19.789 1.00 92.69 229 GLY A O 1
ATOM 1775 N N . LYS A 1 230 ? 6.243 -3.284 -17.855 1.00 92.62 230 LYS A N 1
ATOM 1776 C CA . LYS A 1 230 ? 7.449 -4.016 -18.316 1.00 92.62 230 LYS A CA 1
ATOM 1777 C C . LYS A 1 230 ? 7.163 -5.346 -19.030 1.00 92.62 230 LYS A C 1
ATOM 1779 O O . LYS A 1 230 ? 7.907 -5.760 -19.908 1.00 92.62 230 LYS A O 1
ATOM 1784 N N . SER A 1 231 ? 6.061 -6.005 -18.667 1.00 91.50 231 SER A N 1
ATOM 1785 C CA . SER A 1 231 ? 5.611 -7.269 -19.273 1.00 91.50 231 SER A CA 1
ATOM 1786 C C . SER A 1 231 ? 4.840 -7.115 -20.593 1.00 91.50 231 SER A C 1
ATOM 1788 O O . SER A 1 231 ? 4.395 -8.119 -21.137 1.00 91.50 231 SER A O 1
ATOM 1790 N N . GLY A 1 232 ? 4.624 -5.885 -21.065 1.00 91.44 232 GLY A N 1
ATOM 1791 C CA . GLY A 1 232 ? 3.776 -5.553 -22.213 1.00 91.44 232 GLY A CA 1
ATOM 1792 C C . GLY A 1 232 ? 2.291 -5.387 -21.877 1.00 91.44 232 GLY A C 1
ATOM 1793 O O . GLY A 1 232 ? 1.513 -4.926 -22.701 1.00 91.44 232 GLY A O 1
ATOM 1794 N N . LYS A 1 233 ? 1.872 -5.715 -20.646 1.00 92.81 233 LYS A N 1
ATOM 1795 C CA . LYS A 1 233 ? 0.483 -5.520 -20.208 1.00 92.81 233 LYS A CA 1
ATOM 1796 C C . LYS A 1 233 ? 0.110 -4.039 -20.195 1.00 92.81 233 LYS A C 1
ATOM 1798 O O . LYS A 1 233 ? 0.729 -3.256 -19.473 1.00 92.81 233 LYS A O 1
ATOM 1803 N N . ILE A 1 234 ? -0.952 -3.704 -20.920 1.00 93.38 234 ILE A N 1
ATOM 1804 C CA . ILE A 1 234 ? -1.508 -2.354 -21.001 1.00 93.38 234 ILE A CA 1
ATOM 1805 C C . ILE A 1 234 ? -2.536 -2.153 -19.883 1.00 93.38 234 ILE A C 1
ATOM 1807 O O . ILE A 1 234 ? -3.466 -2.948 -19.718 1.00 93.38 234 ILE A O 1
ATOM 1811 N N . THR A 1 235 ? -2.353 -1.083 -19.114 1.00 93.75 235 THR A N 1
ATOM 1812 C CA . THR A 1 235 ? -3.267 -0.630 -18.061 1.00 93.75 235 THR A CA 1
ATOM 1813 C C . THR A 1 235 ? -3.866 0.714 -18.450 1.00 93.75 235 THR A C 1
ATOM 1815 O O . THR A 1 235 ? -3.154 1.595 -18.929 1.00 93.75 235 THR A O 1
ATOM 1818 N N . VAL A 1 236 ? -5.164 0.876 -18.222 1.00 95.88 236 VAL A N 1
ATOM 1819 C CA . VAL A 1 236 ? -5.917 2.094 -18.511 1.00 95.88 236 VAL A CA 1
ATOM 1820 C C . VAL A 1 236 ? -6.109 2.896 -17.231 1.00 95.88 236 VAL A C 1
ATOM 1822 O O . VAL A 1 236 ? -6.555 2.373 -16.205 1.00 95.88 236 VAL A O 1
ATOM 1825 N N . VAL A 1 237 ? -5.784 4.181 -17.298 1.00 95.88 237 VAL A N 1
ATOM 1826 C CA . VAL A 1 237 ? -5.946 5.137 -16.204 1.00 95.88 237 VAL A CA 1
ATOM 1827 C C . VAL A 1 237 ? -6.789 6.301 -16.704 1.00 95.88 237 VAL A C 1
ATOM 1829 O O . VAL A 1 237 ? -6.444 6.931 -17.700 1.00 95.88 237 VAL A O 1
ATOM 1832 N N . ALA A 1 238 ? -7.875 6.606 -15.999 1.00 97.12 238 ALA A N 1
ATOM 1833 C CA . ALA A 1 238 ? -8.632 7.826 -16.235 1.00 97.12 238 ALA A CA 1
ATOM 1834 C C . ALA A 1 238 ? -8.011 8.979 -15.449 1.00 97.12 238 ALA A C 1
ATOM 1836 O O . ALA A 1 238 ? -7.805 8.879 -14.235 1.00 97.12 238 ALA A O 1
ATOM 1837 N N . SER A 1 239 ? -7.730 10.069 -16.150 1.00 97.38 239 SER A N 1
ATOM 1838 C CA . SER A 1 239 ? -7.512 11.385 -15.563 1.00 97.38 239 SER A CA 1
ATOM 1839 C C . SER A 1 239 ? -8.866 12.029 -15.306 1.00 97.38 239 SER A C 1
ATOM 1841 O O . SER A 1 239 ? -9.781 11.916 -16.121 1.00 97.38 239 SER A O 1
ATOM 1843 N N . LEU A 1 240 ? -8.990 12.694 -14.167 1.00 97.44 240 LEU A N 1
ATOM 1844 C CA . LEU A 1 240 ? -10.227 13.288 -13.686 1.00 97.44 240 LEU A CA 1
ATOM 1845 C C . LEU A 1 240 ? -10.054 14.793 -13.538 1.00 97.44 240 LEU A C 1
ATOM 1847 O O . LEU A 1 240 ? -8.968 15.273 -13.192 1.00 97.44 240 LEU A O 1
ATOM 1851 N N . VAL A 1 241 ? -11.143 15.532 -13.732 1.00 96.75 241 VAL A N 1
ATOM 1852 C CA . VAL A 1 241 ? -11.251 16.873 -13.153 1.00 96.75 241 VAL A CA 1
ATOM 1853 C C . VAL A 1 241 ? -11.093 16.719 -11.633 1.00 96.75 241 VAL A C 1
ATOM 1855 O O . VAL A 1 241 ? -11.732 15.836 -11.056 1.00 96.75 241 VAL A O 1
ATOM 1858 N N . PRO A 1 242 ? -10.208 17.493 -10.971 1.00 95.94 242 PRO A N 1
ATOM 1859 C CA . PRO A 1 242 ? -9.858 17.229 -9.582 1.00 95.94 242 PRO A CA 1
ATOM 1860 C C . PRO A 1 242 ? -11.076 17.265 -8.656 1.00 95.94 242 PRO A C 1
ATOM 1862 O O . PRO A 1 242 ? -11.748 18.288 -8.569 1.00 95.94 242 PRO A O 1
ATOM 1865 N N . VAL A 1 243 ? -11.296 16.181 -7.915 1.00 92.56 243 VAL A N 1
ATOM 1866 C CA . VAL A 1 243 ? -12.369 16.061 -6.920 1.00 92.56 243 VAL A CA 1
ATOM 1867 C C . VAL A 1 243 ? -11.772 15.827 -5.535 1.00 92.56 243 VAL A C 1
ATOM 1869 O O . VAL A 1 243 ? -10.712 15.205 -5.406 1.00 92.56 243 VAL A O 1
ATOM 1872 N N . ILE A 1 244 ? -12.423 16.339 -4.491 1.00 87.00 244 ILE A N 1
ATOM 1873 C CA . ILE A 1 244 ? -12.057 16.033 -3.106 1.00 87.00 244 ILE A CA 1
ATOM 1874 C C . ILE A 1 244 ? -12.878 14.828 -2.655 1.00 87.00 244 ILE A C 1
ATOM 1876 O O . ILE A 1 244 ? -14.102 14.889 -2.585 1.00 87.00 244 ILE A O 1
ATOM 1880 N N . LEU A 1 245 ? -12.191 13.726 -2.375 1.00 85.44 245 LEU A N 1
ATOM 1881 C CA . LEU A 1 245 ? -12.759 12.526 -1.780 1.00 85.44 245 LEU A CA 1
ATOM 1882 C C . LEU A 1 245 ? -12.177 12.385 -0.386 1.00 85.44 245 LEU A C 1
ATOM 1884 O O . LEU A 1 245 ? -10.972 12.163 -0.253 1.00 85.44 245 LEU A O 1
ATOM 1888 N N . ASP A 1 246 ? -13.032 12.507 0.629 1.00 78.56 246 ASP A N 1
ATOM 1889 C CA . ASP A 1 246 ? -12.585 12.589 2.018 1.00 78.56 246 ASP A CA 1
ATOM 1890 C C . ASP A 1 246 ? -11.604 13.772 2.185 1.00 78.56 246 ASP A C 1
ATOM 1892 O O . ASP A 1 246 ? -11.962 14.909 1.886 1.00 78.56 246 ASP A O 1
ATOM 1896 N N . ASP A 1 247 ? -10.353 13.527 2.565 1.00 73.44 247 ASP A N 1
ATOM 1897 C CA . ASP A 1 247 ? -9.313 14.546 2.683 1.00 73.44 247 ASP A CA 1
ATOM 1898 C C . ASP A 1 247 ? -8.277 14.487 1.542 1.00 73.44 247 ASP A C 1
ATOM 1900 O O . ASP A 1 247 ? -7.211 15.107 1.609 1.00 73.44 247 ASP A O 1
ATOM 1904 N N . LYS A 1 248 ? -8.573 13.731 0.476 1.00 80.94 248 LYS A N 1
ATOM 1905 C CA . LYS A 1 248 ? -7.673 13.531 -0.663 1.00 80.94 248 LYS A CA 1
ATOM 1906 C C . LYS A 1 248 ? -8.178 14.239 -1.911 1.00 80.94 248 LYS A C 1
ATOM 1908 O O . LYS A 1 248 ? -9.310 14.047 -2.347 1.00 80.94 248 LYS A O 1
ATOM 1913 N N . ARG A 1 249 ? -7.278 14.975 -2.567 1.00 90.25 249 ARG A N 1
ATOM 1914 C CA . ARG A 1 249 ? -7.495 15.473 -3.929 1.00 90.25 249 ARG A CA 1
ATOM 1915 C C . ARG A 1 249 ? -7.208 14.360 -4.930 1.00 90.25 249 ARG A C 1
ATOM 1917 O O . ARG A 1 249 ? -6.056 13.979 -5.130 1.00 90.25 249 ARG A O 1
ATOM 1924 N N . VAL A 1 250 ? -8.254 13.843 -5.559 1.00 92.44 250 VAL A N 1
ATOM 1925 C CA . VAL A 1 250 ? -8.178 12.753 -6.529 1.00 92.44 250 VAL A CA 1
ATOM 1926 C C . VAL A 1 250 ? -8.244 13.322 -7.941 1.00 92.44 250 VAL A C 1
ATOM 1928 O O . VAL A 1 250 ? -9.152 14.066 -8.292 1.00 92.44 250 VAL A O 1
ATOM 1931 N N . GLN A 1 251 ? -7.245 12.971 -8.750 1.00 96.06 251 GLN A N 1
ATOM 1932 C CA . GLN A 1 251 ? -7.117 13.402 -10.150 1.00 96.06 251 GLN A CA 1
ATOM 1933 C C . GLN A 1 251 ? -6.937 12.227 -11.111 1.00 96.06 251 GLN A C 1
ATOM 1935 O O . GLN A 1 251 ? -6.909 12.416 -12.322 1.00 96.06 251 GLN A O 1
ATOM 1940 N N . ARG A 1 252 ? -6.737 11.015 -10.585 1.00 95.44 252 ARG A N 1
ATOM 1941 C CA . ARG A 1 252 ? -6.466 9.818 -11.378 1.00 95.44 252 ARG A CA 1
ATOM 1942 C C . ARG A 1 252 ? -7.122 8.612 -10.730 1.00 95.44 252 ARG A C 1
ATOM 1944 O O . ARG A 1 252 ? -7.052 8.460 -9.511 1.00 95.44 252 ARG A O 1
ATOM 1951 N N . VAL A 1 253 ? -7.692 7.737 -11.547 1.00 95.56 253 VAL A N 1
ATOM 1952 C CA . VAL A 1 253 ? -8.248 6.454 -11.110 1.00 95.56 253 VAL A CA 1
ATOM 1953 C C . VAL A 1 253 ? -7.850 5.352 -12.087 1.00 95.56 253 VAL A C 1
ATOM 1955 O O . VAL A 1 253 ? -7.895 5.523 -13.305 1.00 95.56 253 VAL A O 1
ATOM 1958 N N . ASN A 1 254 ? -7.403 4.218 -11.550 1.00 95.06 254 ASN A N 1
ATOM 1959 C CA . ASN A 1 254 ? -7.026 3.064 -12.360 1.00 95.06 254 ASN A CA 1
ATOM 1960 C C . ASN A 1 254 ? -8.288 2.285 -12.757 1.00 95.06 254 ASN A C 1
ATOM 1962 O O . ASN A 1 254 ? -9.038 1.846 -11.884 1.00 95.06 254 ASN A O 1
ATOM 1966 N N . ILE A 1 255 ? -8.509 2.106 -14.060 1.00 95.62 255 ILE A N 1
ATOM 1967 C CA . ILE A 1 255 ? -9.642 1.339 -14.597 1.00 95.62 255 ILE A CA 1
ATOM 1968 C C . ILE A 1 2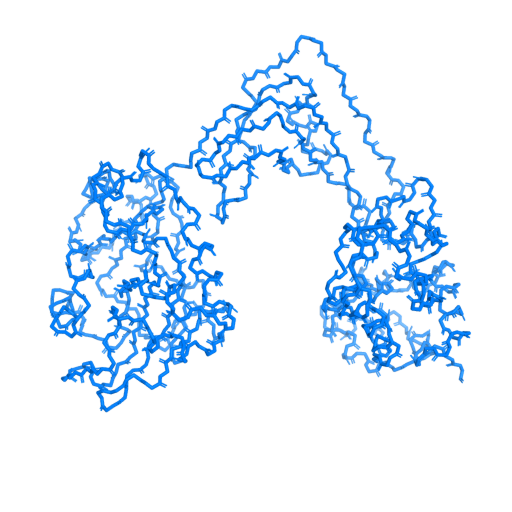55 ? -9.287 -0.152 -14.699 1.00 95.62 255 ILE A C 1
ATOM 1970 O O . ILE A 1 255 ? -10.149 -1.010 -14.504 1.00 95.62 255 ILE A O 1
ATOM 1974 N N . GLY A 1 256 ? -8.019 -0.482 -14.953 1.00 94.38 256 GLY A N 1
ATOM 1975 C CA . GLY A 1 256 ? -7.517 -1.848 -15.085 1.00 94.38 256 GLY A CA 1
ATOM 1976 C C . GLY A 1 256 ? -7.060 -2.164 -16.507 1.00 94.38 256 GLY A C 1
ATOM 1977 O O . GLY A 1 256 ? -6.340 -1.382 -17.113 1.00 94.38 256 GLY A O 1
ATOM 1978 N N . SER A 1 257 ? -7.418 -3.334 -17.036 1.00 94.62 257 SER A N 1
ATOM 1979 C CA . SER A 1 257 ? -7.039 -3.738 -18.398 1.00 94.62 257 SER A CA 1
ATOM 1980 C C . SER A 1 257 ? -7.831 -2.989 -19.475 1.00 94.62 257 SER A C 1
ATOM 1982 O O . SER A 1 257 ? -8.928 -2.502 -19.210 1.00 94.62 257 SER A O 1
ATOM 1984 N N . VAL A 1 258 ? -7.317 -2.983 -20.711 1.00 94.50 258 VAL A N 1
ATOM 1985 C CA . VAL A 1 258 ? -8.036 -2.465 -21.895 1.00 94.50 258 VAL A CA 1
ATOM 1986 C C . VAL A 1 258 ? -9.415 -3.119 -22.028 1.00 94.50 258 VAL A C 1
ATOM 1988 O O . VAL A 1 258 ? -10.411 -2.411 -22.038 1.00 94.50 258 VAL A O 1
ATOM 1991 N N . LYS A 1 259 ? -9.491 -4.456 -21.936 1.00 94.56 259 LYS A N 1
ATOM 1992 C CA . LYS A 1 259 ? -10.764 -5.203 -21.921 1.00 94.56 259 LYS A CA 1
ATOM 1993 C C . LYS A 1 259 ? -11.750 -4.697 -20.862 1.00 94.56 259 LYS A C 1
ATOM 1995 O O . LYS A 1 259 ? -12.951 -4.635 -21.095 1.00 94.56 259 LYS A O 1
ATOM 2000 N N . ARG A 1 260 ? -11.255 -4.376 -19.660 1.00 95.62 260 ARG A N 1
ATOM 2001 C CA . ARG A 1 260 ? -12.104 -3.853 -18.584 1.00 95.62 260 ARG A CA 1
ATOM 2002 C C . ARG A 1 260 ? -12.590 -2.447 -18.923 1.00 95.62 260 ARG A C 1
ATOM 2004 O O . ARG A 1 260 ? -13.761 -2.171 -18.718 1.00 95.62 260 ARG A O 1
ATOM 2011 N N . TRP A 1 261 ? -11.724 -1.581 -19.438 1.00 96.75 261 TRP A N 1
ATOM 2012 C CA . TRP A 1 261 ? -12.111 -0.242 -19.885 1.00 96.75 261 TRP A CA 1
ATOM 2013 C C . TRP A 1 261 ? -13.147 -0.271 -21.016 1.00 96.75 261 TRP A C 1
ATOM 2015 O O . TRP A 1 261 ? -14.126 0.465 -20.944 1.00 96.75 261 TRP A O 1
ATOM 2025 N N . GLU A 1 262 ? -12.984 -1.158 -21.998 1.00 95.19 262 GLU A N 1
ATOM 2026 C CA . GLU A 1 262 ? -13.962 -1.378 -23.069 1.00 95.19 262 GLU A CA 1
ATOM 2027 C C . GLU A 1 262 ? -15.318 -1.815 -22.508 1.00 95.19 262 GLU A C 1
ATOM 2029 O O . GLU A 1 262 ? -16.339 -1.259 -22.896 1.00 95.19 262 GLU A O 1
ATOM 2034 N N . ALA A 1 263 ? -15.323 -2.741 -21.542 1.00 95.81 263 ALA A N 1
ATOM 2035 C CA . ALA A 1 263 ? -16.543 -3.198 -20.877 1.00 95.81 263 ALA A CA 1
ATOM 2036 C C . ALA A 1 263 ? -17.224 -2.104 -20.037 1.00 95.81 263 ALA A C 1
ATOM 2038 O O . ALA A 1 263 ? -18.448 -2.042 -19.989 1.00 95.81 263 ALA A O 1
ATOM 2039 N N . TRP A 1 264 ? -16.444 -1.240 -19.378 1.00 95.31 264 TRP A N 1
ATOM 2040 C CA . TRP A 1 264 ? -16.980 -0.065 -18.684 1.00 95.31 264 TRP A CA 1
ATOM 2041 C C . TRP A 1 264 ? -17.504 0.996 -19.649 1.00 95.31 264 TRP A C 1
ATOM 2043 O O . TRP A 1 264 ? -18.334 1.810 -19.247 1.00 95.31 264 TRP A O 1
ATOM 2053 N N . ASP A 1 265 ? -17.037 0.971 -20.900 1.00 95.38 265 ASP A N 1
ATOM 2054 C CA . ASP A 1 265 ? -17.429 1.899 -21.947 1.00 95.38 265 ASP A CA 1
ATOM 2055 C C . ASP A 1 265 ? -17.293 3.351 -21.460 1.00 95.38 265 ASP A C 1
ATOM 2057 O O . ASP A 1 265 ? -18.286 4.059 -21.334 1.00 95.38 265 ASP A O 1
ATOM 2061 N N . ILE A 1 266 ? -16.065 3.775 -21.135 1.00 95.75 266 ILE A N 1
ATOM 2062 C CA . ILE A 1 266 ? -15.765 5.126 -20.623 1.00 95.75 266 ILE A CA 1
ATOM 2063 C C . ILE A 1 266 ? -15.035 5.948 -21.688 1.00 95.75 266 ILE A C 1
ATOM 2065 O O . ILE A 1 266 ? -14.058 5.483 -22.276 1.00 95.75 266 ILE A O 1
ATOM 2069 N N . ALA A 1 267 ? -15.455 7.192 -21.877 1.00 96.56 267 ALA A N 1
ATOM 2070 C CA . ALA A 1 267 ? -14.815 8.193 -22.720 1.00 96.56 267 ALA A CA 1
ATOM 2071 C C . ALA A 1 267 ? -14.512 9.479 -21.920 1.00 96.56 267 ALA A C 1
ATOM 2073 O O . ALA A 1 267 ? -15.141 9.728 -20.888 1.00 96.56 267 ALA A O 1
ATOM 2074 N N . PRO A 1 268 ? -13.560 10.319 -22.370 1.00 97.31 268 PRO A N 1
ATOM 2075 C CA . PRO A 1 268 ? -13.453 11.695 -21.887 1.00 97.31 268 PRO A CA 1
ATOM 2076 C C . PRO A 1 268 ? -14.804 12.422 -21.973 1.00 97.31 268 PRO A C 1
ATOM 2078 O O . PRO A 1 268 ? -15.535 12.261 -22.947 1.00 97.31 268 PRO A O 1
ATOM 2081 N N . GLY A 1 269 ? -15.134 13.201 -20.944 1.00 96.06 269 GLY A N 1
ATOM 2082 C CA . GLY A 1 269 ? -16.433 13.859 -20.783 1.00 96.06 269 GLY A CA 1
ATOM 2083 C C . GLY A 1 269 ? -17.451 13.062 -19.961 1.00 96.06 269 GLY A C 1
ATOM 2084 O O . GLY A 1 269 ? -18.333 13.676 -19.365 1.00 96.06 269 GLY A O 1
ATOM 2085 N N . ASP A 1 270 ? -17.314 11.735 -19.857 1.00 97.38 270 ASP A N 1
ATOM 2086 C CA . ASP A 1 270 ? -18.195 10.917 -19.014 1.00 97.38 270 ASP A CA 1
ATOM 2087 C C . ASP A 1 270 ? -18.026 11.291 -17.527 1.00 97.38 270 ASP A C 1
ATOM 2089 O O . ASP A 1 270 ? -16.947 11.698 -17.080 1.00 97.38 270 ASP A O 1
ATOM 2093 N N . GLN A 1 271 ? -19.090 11.130 -16.742 1.00 97.19 271 GLN A N 1
ATOM 2094 C CA . GLN A 1 271 ? -19.053 11.278 -15.290 1.00 97.19 271 GLN A CA 1
ATOM 2095 C C . GLN A 1 271 ? -19.095 9.905 -14.629 1.00 97.19 271 GLN A C 1
ATOM 2097 O O . GLN A 1 271 ? -19.970 9.081 -14.904 1.00 97.19 271 GLN A O 1
ATOM 2102 N N . ILE A 1 272 ? -18.146 9.670 -13.733 1.00 96.88 272 ILE A N 1
ATOM 2103 C CA . ILE A 1 272 ? -17.974 8.402 -13.034 1.00 96.88 272 ILE A CA 1
ATOM 2104 C C . ILE A 1 272 ? -18.056 8.604 -11.526 1.00 96.88 272 ILE A C 1
ATOM 2106 O O . ILE A 1 272 ? -17.597 9.619 -11.003 1.00 96.88 272 ILE A O 1
ATOM 2110 N N . LEU A 1 273 ? -18.608 7.625 -10.817 1.00 94.69 273 LEU A N 1
ATOM 2111 C CA . LEU A 1 273 ? -18.559 7.599 -9.364 1.00 94.69 273 LEU A CA 1
ATOM 2112 C C . LEU A 1 273 ? -17.208 7.032 -8.937 1.00 94.69 273 LEU A C 1
ATOM 2114 O O . LEU A 1 273 ? -16.831 5.915 -9.310 1.00 94.69 273 LEU A O 1
ATOM 2118 N N . VAL A 1 274 ? -16.471 7.814 -8.157 1.00 94.06 274 VAL A N 1
ATOM 2119 C CA . VAL A 1 274 ? -15.158 7.437 -7.641 1.00 94.06 274 VAL A CA 1
ATOM 2120 C C . VAL A 1 274 ? -15.214 7.420 -6.128 1.00 94.06 274 VAL A C 1
ATOM 2122 O O . VAL A 1 274 ? -15.709 8.361 -5.517 1.00 94.06 274 VAL A O 1
ATOM 2125 N N . SER A 1 275 ? -14.661 6.378 -5.520 1.00 89.62 275 SER A N 1
ATOM 2126 C CA . SER A 1 275 ? -14.515 6.272 -4.071 1.00 89.62 275 SER A CA 1
ATOM 2127 C C . SER A 1 275 ? -13.090 5.915 -3.671 1.00 89.62 275 SER A C 1
ATOM 2129 O O . SER A 1 275 ? -12.217 5.659 -4.505 1.00 89.62 275 SER A O 1
ATOM 2131 N N . LEU A 1 276 ? -12.823 5.922 -2.367 1.00 85.88 276 LEU A N 1
ATOM 2132 C CA . LEU A 1 276 ? -11.540 5.520 -1.806 1.00 85.88 276 LEU A CA 1
ATOM 2133 C C . LEU A 1 276 ? -11.607 4.092 -1.252 1.00 85.88 276 LEU A C 1
ATOM 2135 O O . LEU A 1 276 ? -12.361 3.793 -0.329 1.00 85.88 276 LEU A O 1
ATOM 2139 N N . ALA A 1 277 ? -10.752 3.208 -1.768 1.00 70.69 277 ALA A N 1
ATOM 2140 C CA . ALA A 1 277 ? -10.592 1.847 -1.273 1.00 70.69 277 ALA A CA 1
ATOM 2141 C C . ALA A 1 277 ? -9.337 1.704 -0.395 1.00 70.69 277 ALA A C 1
ATOM 2143 O O . ALA A 1 277 ? -8.264 2.232 -0.699 1.00 70.69 277 ALA A O 1
ATOM 2144 N N . GLY A 1 278 ? -9.438 0.917 0.682 1.00 65.50 278 GLY A N 1
ATOM 2145 C CA . GLY A 1 278 ? -8.284 0.527 1.503 1.00 65.50 278 GLY A CA 1
ATOM 2146 C C . GLY A 1 278 ? -7.547 1.719 2.125 1.00 65.50 278 GLY A C 1
ATOM 2147 O O . GLY A 1 278 ? -8.120 2.418 2.948 1.00 65.50 278 GLY A O 1
ATOM 2148 N N . GLN A 1 279 ? -6.281 1.929 1.741 1.00 61.78 279 GLN A N 1
ATOM 2149 C CA . GLN A 1 279 ? -5.411 3.036 2.191 1.00 61.78 279 GLN A CA 1
ATOM 2150 C C . GLN A 1 279 ? -5.689 4.360 1.440 1.00 61.78 279 GLN A C 1
ATOM 2152 O O . GLN A 1 279 ? -4.816 5.214 1.270 1.00 61.78 279 GLN A O 1
ATOM 2157 N N . GLY A 1 280 ? -6.915 4.519 0.942 1.00 74.12 280 GLY A N 1
ATOM 2158 C CA . GLY A 1 280 ? -7.357 5.631 0.112 1.00 74.12 280 GLY A CA 1
ATOM 2159 C C . GLY A 1 280 ? -6.757 5.622 -1.290 1.00 74.12 280 GLY A C 1
ATOM 2160 O O . GLY A 1 280 ? -6.225 6.640 -1.730 1.00 74.12 280 GLY A O 1
ATOM 2161 N N . ILE A 1 281 ? -6.824 4.464 -1.951 1.00 82.81 281 ILE A N 1
ATOM 2162 C CA . ILE A 1 281 ? -6.579 4.307 -3.386 1.00 82.81 281 ILE A CA 1
ATOM 2163 C C . ILE A 1 281 ? -7.898 4.612 -4.111 1.00 82.81 281 ILE A C 1
ATOM 2165 O O . ILE A 1 281 ? -8.898 3.965 -3.789 1.00 82.81 281 ILE A O 1
ATOM 2169 N N . PRO A 1 282 ? -7.928 5.552 -5.070 1.00 90.50 282 PRO A N 1
ATOM 2170 C CA . PRO A 1 282 ? -9.119 5.823 -5.868 1.00 90.50 282 PRO A CA 1
ATOM 2171 C C . PRO A 1 282 ? -9.601 4.583 -6.622 1.00 90.50 282 PRO A C 1
ATOM 2173 O O . PRO A 1 282 ? -8.800 3.877 -7.243 1.00 90.50 282 PRO A O 1
ATOM 2176 N N . ARG A 1 283 ? -10.909 4.338 -6.595 1.00 91.38 283 ARG A N 1
ATOM 2177 C CA . ARG A 1 283 ? -11.584 3.232 -7.274 1.00 91.38 283 ARG A CA 1
ATOM 2178 C C . ARG A 1 283 ? -12.768 3.768 -8.074 1.00 91.38 283 ARG A C 1
ATOM 2180 O O . ARG A 1 283 ? -13.538 4.564 -7.556 1.00 91.38 283 ARG A O 1
ATOM 2187 N N . LEU A 1 284 ? -12.895 3.307 -9.315 1.00 93.25 284 LEU A N 1
ATOM 2188 C CA . LEU A 1 284 ? -14.098 3.475 -10.128 1.00 93.25 284 LEU A CA 1
ATOM 2189 C C . LEU A 1 284 ? -15.177 2.516 -9.611 1.00 93.25 284 LEU A C 1
ATOM 2191 O O . LEU A 1 284 ? -14.944 1.302 -9.599 1.00 93.25 284 LEU A O 1
ATOM 2195 N N . ASP A 1 285 ? -16.324 3.064 -9.222 1.00 90.75 285 ASP A N 1
ATOM 2196 C CA . ASP A 1 285 ? -17.473 2.297 -8.739 1.00 90.75 285 ASP A CA 1
ATOM 2197 C C . ASP A 1 285 ? -18.518 2.094 -9.834 1.00 90.75 285 ASP A C 1
ATOM 2199 O O . ASP A 1 285 ? -18.966 0.969 -10.041 1.00 90.75 285 ASP A O 1
ATOM 2203 N N . GLU A 1 286 ? -18.855 3.158 -10.566 1.00 92.62 286 GLU A N 1
ATOM 2204 C CA . GLU A 1 286 ? -19.851 3.127 -11.638 1.00 92.62 286 GLU A CA 1
ATOM 2205 C C . GLU A 1 286 ? -19.684 4.288 -12.631 1.00 92.62 286 GLU A C 1
ATOM 2207 O O . GLU A 1 286 ? -18.978 5.265 -12.369 1.00 92.62 286 GLU A O 1
ATOM 2212 N N . VAL A 1 287 ? -20.350 4.176 -13.783 1.00 95.88 287 VAL A N 1
ATOM 2213 C CA . VAL A 1 287 ? -20.501 5.260 -14.764 1.00 95.88 287 VAL A CA 1
ATOM 2214 C C . VAL A 1 287 ? -21.878 5.877 -14.558 1.00 95.88 287 VAL A C 1
ATOM 2216 O O . VAL A 1 287 ? -22.885 5.226 -14.823 1.00 95.88 287 VAL A O 1
ATOM 2219 N N . VAL A 1 288 ? -21.907 7.118 -14.077 1.00 94.75 288 VAL A N 1
ATOM 2220 C CA . VAL A 1 288 ? -23.137 7.823 -13.683 1.00 94.75 288 VAL A CA 1
ATOM 2221 C C . VAL A 1 288 ? -23.791 8.481 -14.890 1.00 94.75 288 VAL A C 1
ATOM 2223 O O . VAL A 1 288 ? -25.009 8.453 -15.046 1.00 94.75 288 VAL A O 1
ATOM 2226 N N . TRP A 1 289 ? -22.979 9.063 -15.771 1.00 95.06 289 TRP A N 1
ATOM 2227 C CA . TRP A 1 289 ? -23.467 9.752 -16.957 1.00 95.06 289 TRP A CA 1
ATOM 2228 C C . TRP A 1 289 ? -22.465 9.645 -18.103 1.00 95.06 289 TRP A C 1
ATOM 2230 O O . TRP A 1 289 ? -21.253 9.678 -17.887 1.00 95.06 289 TRP A O 1
ATOM 2240 N N . ARG A 1 290 ? -22.979 9.525 -19.330 1.00 95.75 290 ARG A N 1
ATOM 2241 C CA . ARG A 1 290 ? -22.174 9.450 -20.553 1.00 95.75 290 ARG A CA 1
ATOM 2242 C C . ARG A 1 290 ? -22.357 10.712 -21.385 1.00 95.75 290 ARG A C 1
ATOM 2244 O O . ARG A 1 290 ? -23.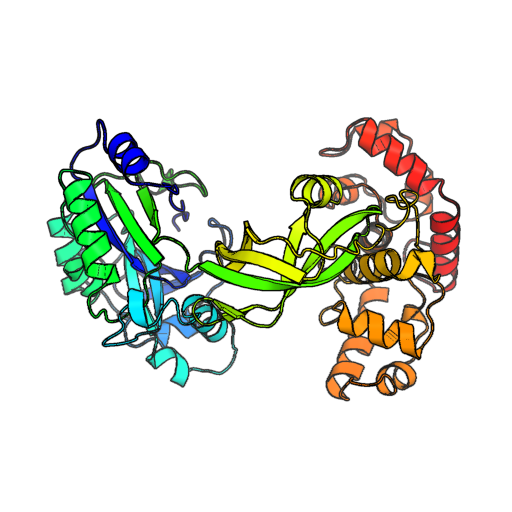489 11.139 -21.609 1.00 95.75 290 ARG A O 1
ATOM 2251 N N . SER A 1 291 ? -21.248 11.260 -21.872 1.00 91.06 291 SER A N 1
ATOM 2252 C CA . SER A 1 291 ? -21.256 12.388 -22.800 1.00 91.06 291 SER A CA 1
ATOM 2253 C C . SER A 1 291 ? -21.954 12.019 -24.106 1.00 91.06 291 SER A C 1
ATOM 2255 O O . SER A 1 291 ? -21.886 10.876 -24.560 1.00 91.06 291 SER A O 1
ATOM 2257 N N . ARG A 1 292 ? -22.620 13.001 -24.727 1.00 86.38 292 ARG A N 1
ATOM 2258 C CA . ARG A 1 292 ? -23.236 12.838 -26.054 1.00 86.38 292 ARG A CA 1
ATOM 2259 C C . ARG A 1 292 ? -22.174 12.668 -27.138 1.00 86.38 292 ARG A C 1
ATOM 2261 O O . ARG A 1 292 ? -22.295 11.788 -27.982 1.00 86.38 292 ARG A O 1
ATOM 2268 N N . GLU A 1 293 ? -21.120 13.476 -27.080 1.00 88.69 293 GLU A N 1
ATOM 2269 C CA . GLU A 1 293 ? -19.966 13.368 -27.970 1.00 88.69 293 GLU A CA 1
ATOM 2270 C C . GLU A 1 293 ? -18.880 12.541 -27.292 1.00 88.69 293 GLU A C 1
ATOM 2272 O O . GLU A 1 293 ? -18.412 12.880 -26.200 1.00 88.69 293 GLU A O 1
ATOM 2277 N N . ARG A 1 294 ? -18.507 11.426 -27.926 1.00 90.56 294 ARG A N 1
ATOM 2278 C CA . ARG A 1 294 ? -17.596 10.437 -27.346 1.00 90.56 294 ARG A CA 1
ATOM 2279 C C . ARG A 1 294 ? -16.461 10.145 -28.312 1.00 90.56 294 ARG A C 1
ATOM 2281 O O . ARG A 1 294 ? -16.593 9.323 -29.212 1.00 90.56 294 ARG A O 1
ATOM 2288 N N . SER A 1 295 ? -15.327 10.798 -28.084 1.00 91.25 295 SER A N 1
ATOM 2289 C CA . SER A 1 295 ? -14.067 10.460 -28.745 1.00 91.25 295 SER A CA 1
ATOM 2290 C C . SER A 1 295 ? -13.217 9.620 -27.799 1.00 91.25 295 SER A C 1
ATOM 2292 O O . SER A 1 295 ? -12.720 10.115 -26.785 1.00 91.25 295 SER A O 1
ATOM 2294 N N . LYS A 1 296 ? -13.092 8.321 -28.085 1.00 93.12 296 LYS A N 1
ATOM 2295 C CA . LYS A 1 296 ? -12.264 7.412 -27.286 1.00 93.12 296 LYS A CA 1
ATOM 2296 C C . LYS A 1 296 ? -10.858 7.335 -27.874 1.00 93.12 296 LYS A C 1
ATOM 2298 O O . LYS A 1 296 ? -10.731 7.138 -29.081 1.00 93.12 296 LYS A O 1
ATOM 2303 N N . PRO A 1 297 ? -9.804 7.423 -27.047 1.00 93.00 297 PRO A N 1
ATOM 2304 C CA . PRO A 1 297 ? -8.460 7.210 -27.549 1.00 93.00 297 PRO A CA 1
ATOM 2305 C C . PRO A 1 297 ? -8.244 5.735 -27.894 1.00 93.00 297 PRO A C 1
ATOM 2307 O O . PRO A 1 297 ? -8.817 4.843 -27.268 1.00 93.00 297 PRO A O 1
ATOM 2310 N N . VAL A 1 298 ? -7.386 5.489 -28.877 1.00 91.31 298 VAL A N 1
ATOM 2311 C CA . VAL A 1 298 ? -7.030 4.139 -29.315 1.00 91.31 298 VAL A CA 1
ATOM 2312 C C . VAL A 1 298 ? -5.967 3.571 -28.364 1.00 91.31 298 VAL A C 1
ATOM 2314 O O . VAL A 1 298 ? -4.979 4.260 -28.087 1.00 91.31 298 VAL A O 1
ATOM 2317 N N . PRO A 1 299 ? -6.152 2.354 -27.818 1.00 89.50 299 PRO A N 1
ATOM 2318 C CA . PRO A 1 299 ? -5.124 1.715 -27.009 1.00 89.50 299 PRO A CA 1
ATOM 2319 C C . PRO A 1 299 ? -3.868 1.435 -27.855 1.00 89.50 299 PRO A C 1
ATOM 2321 O O . PRO A 1 299 ? -3.991 1.160 -29.045 1.00 89.50 299 PRO A O 1
ATOM 2324 N N . PRO A 1 300 ? -2.662 1.460 -27.259 1.00 84.94 300 PRO A N 1
ATOM 2325 C CA . PRO A 1 300 ? -1.438 1.083 -27.957 1.00 84.94 300 PRO A CA 1
ATOM 2326 C C . PRO A 1 300 ? -1.523 -0.333 -28.541 1.00 84.94 300 PRO A C 1
ATOM 2328 O O . PRO A 1 300 ? -2.126 -1.220 -27.933 1.00 84.94 300 PRO A O 1
ATOM 2331 N N . ASP A 1 301 ? -0.864 -0.546 -29.680 1.00 78.19 301 ASP A N 1
ATOM 2332 C CA . ASP A 1 301 ? -0.851 -1.827 -30.388 1.00 78.19 301 ASP A CA 1
ATOM 2333 C C . ASP A 1 301 ? -0.397 -3.002 -29.508 1.00 78.19 301 ASP A C 1
ATOM 2335 O O . ASP A 1 301 ? 0.489 -2.891 -28.659 1.00 78.19 301 ASP A O 1
ATOM 2339 N N . SER A 1 302 ? -0.949 -4.188 -29.766 1.00 68.69 302 SER A N 1
ATOM 2340 C CA . SER A 1 302 ? -0.721 -5.399 -28.966 1.00 68.69 302 SER A CA 1
ATOM 2341 C C . SER A 1 302 ? 0.637 -6.082 -29.186 1.00 68.69 302 SER A C 1
ATOM 2343 O O . SER A 1 302 ? 0.800 -7.242 -28.809 1.00 68.69 302 SER A O 1
ATOM 2345 N N . HIS A 1 303 ? 1.617 -5.414 -29.803 1.00 83.69 303 HIS A N 1
ATOM 2346 C CA . HIS A 1 303 ? 2.932 -6.011 -30.066 1.00 83.69 303 HIS A CA 1
ATOM 2347 C C . HIS A 1 303 ? 3.841 -6.038 -28.823 1.00 83.69 303 HIS A C 1
ATOM 2349 O O . HIS A 1 303 ? 4.860 -6.732 -28.819 1.00 83.69 303 HIS A O 1
ATOM 2355 N N . PHE A 1 304 ? 3.480 -5.325 -27.750 1.00 91.44 304 PHE A N 1
ATOM 2356 C CA . PHE A 1 304 ? 4.256 -5.304 -26.513 1.00 91.44 304 PHE A CA 1
ATOM 2357 C C . PHE A 1 304 ? 4.175 -6.632 -25.753 1.00 91.44 304 PHE A C 1
ATOM 2359 O O . PHE A 1 304 ? 3.101 -7.137 -25.428 1.00 91.44 304 PHE A O 1
ATOM 2366 N N . ASN A 1 305 ? 5.332 -7.172 -25.376 1.00 92.56 305 ASN A N 1
ATOM 2367 C CA . ASN A 1 305 ? 5.444 -8.373 -24.552 1.00 92.56 305 ASN A CA 1
ATOM 2368 C C . ASN A 1 305 ? 6.667 -8.292 -23.623 1.00 92.56 305 ASN A C 1
ATOM 2370 O O . ASN A 1 305 ? 7.392 -7.302 -23.599 1.00 92.56 305 ASN A O 1
ATOM 2374 N N . SER A 1 306 ? 6.935 -9.329 -22.826 1.00 92.31 306 SER A N 1
ATOM 2375 C CA . SER A 1 306 ? 8.054 -9.314 -21.870 1.00 92.31 306 SER A CA 1
ATOM 2376 C C . SER A 1 306 ? 9.446 -9.219 -22.504 1.00 92.31 306 SER A C 1
ATOM 2378 O O . SER A 1 306 ? 10.409 -9.004 -21.770 1.00 92.31 306 SER A O 1
ATOM 2380 N N . LEU A 1 307 ? 9.568 -9.351 -23.826 1.00 94.81 307 LEU A N 1
ATOM 2381 C CA . LEU A 1 307 ? 10.821 -9.325 -24.581 1.00 94.81 307 LEU A CA 1
ATOM 2382 C C . LEU A 1 307 ? 10.970 -8.110 -25.520 1.00 94.81 307 LEU A C 1
ATOM 2384 O O . LEU A 1 307 ? 11.923 -8.062 -26.293 1.00 94.81 307 LEU A O 1
ATOM 2388 N N . THR A 1 308 ? 10.066 -7.129 -25.460 1.00 94.38 308 THR A N 1
ATOM 2389 C CA . THR A 1 308 ? 10.114 -5.912 -26.296 1.00 94.38 308 THR A CA 1
ATOM 2390 C C . THR A 1 308 ? 10.602 -4.684 -25.531 1.00 94.38 308 THR A C 1
ATOM 2392 O O . THR A 1 308 ? 10.557 -4.645 -24.301 1.00 94.38 308 THR A O 1
ATOM 2395 N N . CYS A 1 309 ? 11.019 -3.645 -26.257 1.00 95.12 309 CYS A N 1
ATOM 2396 C CA . CYS A 1 309 ? 11.299 -2.316 -25.702 1.00 95.12 309 CYS A CA 1
ATOM 2397 C C . CYS A 1 309 ? 12.416 -2.262 -24.650 1.00 95.12 309 CYS A C 1
ATOM 2399 O O . CYS A 1 309 ? 12.332 -1.508 -23.682 1.00 95.12 309 CYS A O 1
ATOM 2401 N N . PHE A 1 310 ? 13.474 -3.057 -24.832 1.00 96.69 310 PHE A N 1
ATOM 2402 C CA . PHE A 1 310 ? 14.735 -2.861 -24.104 1.00 96.69 310 PHE A CA 1
ATOM 2403 C C . PHE A 1 310 ? 15.552 -1.674 -24.637 1.00 96.69 310 PHE A C 1
ATOM 2405 O O . PHE A 1 310 ? 16.449 -1.180 -23.953 1.00 96.69 310 PHE A O 1
ATOM 2412 N N . TYR A 1 311 ? 15.212 -1.225 -25.843 1.00 97.31 311 TYR A N 1
ATOM 2413 C CA . TYR A 1 311 ? 15.744 -0.052 -26.518 1.00 97.31 311 TYR A CA 1
ATOM 2414 C C . TYR A 1 311 ? 14.660 1.024 -26.593 1.00 97.31 311 TYR A C 1
ATOM 2416 O O . TYR A 1 311 ? 13.469 0.706 -26.694 1.00 97.31 311 TYR A O 1
ATOM 2424 N N . ALA A 1 312 ? 15.071 2.283 -26.503 1.00 96.12 312 ALA A N 1
ATOM 2425 C CA . ALA A 1 312 ? 14.171 3.416 -26.573 1.00 96.12 312 ALA A CA 1
ATOM 2426 C C . ALA A 1 312 ? 13.740 3.669 -28.019 1.00 96.12 312 ALA A C 1
ATOM 2428 O O . ALA A 1 312 ? 14.545 3.699 -28.946 1.00 96.12 312 ALA A O 1
ATOM 2429 N N . SER A 1 313 ? 12.448 3.897 -28.199 1.00 93.88 313 SER A N 1
ATOM 2430 C CA . SER A 1 313 ? 11.860 4.388 -29.439 1.00 93.88 313 SER A CA 1
ATOM 2431 C C . SER A 1 313 ? 10.573 5.130 -29.090 1.00 93.88 313 SER A C 1
ATOM 2433 O O . SER A 1 313 ? 10.030 4.955 -27.995 1.00 93.88 313 SER A O 1
ATOM 2435 N N . ALA A 1 314 ? 10.048 5.920 -30.028 1.00 89.75 314 ALA A N 1
ATOM 2436 C CA . ALA A 1 314 ? 8.769 6.599 -29.832 1.00 89.75 314 ALA A CA 1
ATOM 2437 C C . ALA A 1 314 ? 7.633 5.611 -29.493 1.00 89.75 314 ALA A C 1
ATOM 2439 O O . ALA A 1 314 ? 6.831 5.880 -28.602 1.00 89.75 314 ALA A O 1
ATOM 2440 N N . THR A 1 315 ? 7.607 4.438 -30.137 1.00 90.12 315 THR A N 1
ATOM 2441 C CA . THR A 1 315 ? 6.616 3.381 -29.870 1.00 90.12 315 THR A CA 1
ATOM 2442 C C . THR A 1 315 ? 6.837 2.688 -28.524 1.00 90.12 315 THR A C 1
ATOM 2444 O O . THR A 1 315 ? 5.877 2.322 -27.852 1.00 90.12 315 THR A O 1
ATOM 2447 N N . CYS A 1 316 ? 8.090 2.537 -28.092 1.00 91.75 316 CYS A N 1
ATOM 2448 C CA . CYS A 1 316 ? 8.453 1.808 -26.880 1.00 91.75 316 CYS A CA 1
ATOM 2449 C C . CYS A 1 316 ? 8.469 2.644 -25.600 1.00 91.75 316 CYS A C 1
ATOM 2451 O O . CYS A 1 316 ? 8.707 2.080 -24.531 1.00 91.75 316 CYS A O 1
ATOM 2453 N N . GLN A 1 317 ? 8.222 3.953 -25.681 1.00 91.69 317 GLN A N 1
ATOM 2454 C CA . GLN A 1 317 ? 8.456 4.908 -24.596 1.00 91.69 317 GLN A CA 1
ATOM 2455 C C . GLN A 1 317 ? 7.922 4.440 -23.232 1.00 91.69 317 GLN A C 1
ATOM 2457 O O . GLN A 1 317 ? 8.661 4.400 -22.249 1.00 91.69 317 GLN A O 1
ATOM 2462 N N . GLU A 1 318 ? 6.655 4.028 -23.162 1.00 92.00 318 GLU A N 1
ATOM 2463 C CA . GLU A 1 318 ? 6.015 3.646 -21.897 1.00 92.00 318 GLU A CA 1
ATOM 2464 C C . GLU A 1 318 ? 6.567 2.335 -21.315 1.00 92.00 318 GLU A C 1
ATOM 2466 O O . GLU A 1 318 ? 6.836 2.246 -20.111 1.00 92.00 318 GLU A O 1
ATOM 2471 N N . GLN A 1 319 ? 6.806 1.327 -22.160 1.00 95.00 319 GLN A N 1
ATOM 2472 C CA . GLN A 1 319 ? 7.395 0.066 -21.708 1.00 95.00 319 GLN A CA 1
ATOM 2473 C C . GLN A 1 319 ? 8.867 0.248 -21.319 1.00 95.00 319 GLN A C 1
ATOM 2475 O O . GLN A 1 319 ? 9.309 -0.316 -20.317 1.00 95.00 319 GLN A O 1
ATOM 2480 N N . PHE A 1 320 ? 9.611 1.057 -22.073 1.00 96.50 320 PHE A N 1
ATOM 2481 C CA . PHE A 1 320 ? 11.009 1.374 -21.813 1.00 96.50 320 PHE A CA 1
ATOM 2482 C C . PHE A 1 320 ? 11.183 2.041 -20.443 1.00 96.50 320 PHE A C 1
ATOM 2484 O O . PHE A 1 320 ? 11.956 1.562 -19.611 1.00 96.50 320 PHE A O 1
ATOM 2491 N N . ILE A 1 321 ? 10.384 3.074 -20.145 1.00 96.50 321 ILE A N 1
ATOM 2492 C CA . ILE A 1 321 ? 10.363 3.707 -18.819 1.00 96.50 321 ILE A CA 1
ATOM 2493 C C . ILE A 1 321 ? 9.954 2.701 -17.733 1.00 96.50 321 ILE A C 1
ATOM 2495 O O . ILE A 1 321 ? 10.591 2.642 -16.681 1.00 96.50 321 ILE A O 1
ATOM 2499 N N . SER A 1 322 ? 8.956 1.848 -17.985 1.00 95.81 322 SER A N 1
ATOM 2500 C CA . SER A 1 322 ? 8.561 0.796 -17.036 1.00 95.81 322 SER A CA 1
ATOM 2501 C C . SER A 1 322 ? 9.690 -0.196 -16.723 1.00 95.81 322 SER A C 1
ATOM 2503 O O . SER A 1 322 ? 9.787 -0.678 -15.590 1.00 95.81 322 SER A O 1
ATOM 2505 N N . ARG A 1 323 ? 10.567 -0.494 -17.690 1.00 97.12 323 ARG A N 1
ATOM 2506 C CA . ARG A 1 323 ? 11.765 -1.323 -17.477 1.00 97.12 323 ARG A CA 1
ATOM 2507 C C . ARG A 1 323 ? 12.835 -0.598 -16.668 1.00 97.12 323 ARG A C 1
ATOM 2509 O O . ARG A 1 323 ? 13.412 -1.208 -15.772 1.00 97.12 323 ARG A O 1
ATOM 2516 N N . LEU A 1 324 ? 13.048 0.697 -16.907 1.00 97.75 324 LEU A N 1
ATOM 2517 C CA . LEU A 1 324 ? 13.930 1.528 -16.075 1.00 97.75 324 LEU A CA 1
ATOM 2518 C C . LEU A 1 324 ? 13.451 1.591 -14.613 1.00 97.75 324 LEU A C 1
ATOM 2520 O O . LEU A 1 324 ? 14.235 1.459 -13.674 1.00 97.75 324 LEU A O 1
ATOM 2524 N N . ILE A 1 325 ? 12.143 1.713 -14.385 1.00 97.38 325 ILE A N 1
ATOM 2525 C CA . ILE A 1 325 ? 11.581 1.659 -13.027 1.00 97.38 325 ILE A CA 1
ATOM 2526 C C . ILE A 1 325 ? 11.847 0.288 -12.389 1.00 97.38 325 ILE A C 1
ATOM 2528 O O . ILE A 1 325 ? 12.260 0.209 -11.231 1.00 97.38 325 ILE A O 1
ATOM 2532 N N . TRP A 1 326 ? 11.637 -0.799 -13.138 1.00 96.38 326 TRP A N 1
ATOM 2533 C CA . TRP A 1 326 ? 11.885 -2.153 -12.647 1.00 96.38 326 TRP A CA 1
ATOM 2534 C C . TRP A 1 326 ? 13.351 -2.402 -12.296 1.00 96.38 326 TRP A C 1
ATOM 2536 O O . TRP A 1 326 ? 13.624 -2.894 -11.199 1.00 96.38 326 TRP A O 1
ATOM 2546 N N . LEU A 1 327 ? 14.290 -2.045 -13.177 1.00 96.75 327 LEU A N 1
ATOM 2547 C CA . LEU A 1 327 ? 15.714 -2.276 -12.938 1.00 96.75 327 LEU A CA 1
ATOM 2548 C C . LEU A 1 327 ? 16.215 -1.510 -11.709 1.00 96.75 327 LEU A C 1
ATOM 2550 O O . LEU A 1 327 ? 17.087 -2.000 -10.997 1.00 96.75 327 LEU A O 1
ATOM 2554 N N . GLY A 1 328 ? 15.629 -0.343 -11.419 1.00 96.31 328 GLY A N 1
ATOM 2555 C CA . GLY A 1 328 ? 15.924 0.435 -10.218 1.00 96.31 328 GLY A CA 1
ATOM 2556 C C . GLY A 1 328 ? 15.287 -0.102 -8.933 1.00 96.31 328 GLY A C 1
ATOM 2557 O O . GLY A 1 328 ? 15.645 0.345 -7.847 1.00 96.31 328 GLY A O 1
ATOM 2558 N N . SER A 1 329 ? 14.365 -1.063 -9.012 1.00 95.12 329 SER A N 1
ATOM 2559 C CA . SER A 1 329 ? 13.671 -1.592 -7.834 1.00 95.12 329 SER A CA 1
ATOM 2560 C C . SER A 1 329 ? 14.621 -2.273 -6.840 1.00 95.12 329 SER A C 1
ATOM 2562 O O . SER A 1 329 ? 15.683 -2.782 -7.207 1.00 95.12 329 SER A O 1
ATOM 2564 N N . ARG A 1 330 ? 14.202 -2.367 -5.569 1.00 91.69 330 ARG A N 1
ATOM 2565 C CA . ARG A 1 330 ? 14.957 -3.078 -4.518 1.00 91.69 330 ARG A CA 1
ATOM 2566 C C . ARG A 1 330 ? 15.251 -4.539 -4.867 1.00 91.69 330 ARG A C 1
ATOM 2568 O O . ARG A 1 330 ? 16.278 -5.052 -4.442 1.00 91.69 330 ARG A O 1
ATOM 2575 N N . SER A 1 331 ? 14.386 -5.198 -5.637 1.00 89.00 331 SER A N 1
ATOM 2576 C CA . SER A 1 331 ? 14.583 -6.587 -6.078 1.00 89.00 331 SER A CA 1
ATOM 2577 C C . SER A 1 331 ? 15.582 -6.724 -7.234 1.00 89.00 331 SER A C 1
ATOM 2579 O O . SER A 1 331 ? 16.162 -7.793 -7.400 1.00 89.00 331 SER A O 1
ATOM 2581 N N . ALA A 1 332 ? 15.796 -5.658 -8.011 1.00 94.62 332 ALA A N 1
ATOM 2582 C CA . ALA A 1 332 ? 16.790 -5.579 -9.079 1.00 94.62 332 ALA A CA 1
ATOM 2583 C C . ALA A 1 332 ? 18.039 -4.843 -8.565 1.00 94.62 332 ALA A C 1
ATOM 2585 O O . ALA A 1 332 ? 18.635 -5.327 -7.611 1.00 94.62 332 ALA A O 1
ATOM 2586 N N . LEU A 1 333 ? 18.451 -3.698 -9.119 1.00 96.56 333 LEU A N 1
ATOM 2587 C CA . LEU A 1 333 ? 19.706 -3.023 -8.741 1.00 96.56 333 LEU A CA 1
ATOM 2588 C C . LEU A 1 333 ? 19.619 -2.157 -7.476 1.00 96.56 333 LEU A C 1
ATOM 2590 O O . LEU A 1 333 ? 20.659 -1.776 -6.947 1.00 96.56 333 LEU A O 1
ATOM 2594 N N . GLY A 1 334 ? 18.418 -1.874 -6.960 1.00 94.38 334 GLY A N 1
ATOM 2595 C CA . GLY A 1 334 ? 18.238 -1.093 -5.731 1.00 94.38 334 GLY A CA 1
ATOM 2596 C C . GLY A 1 334 ? 18.668 0.369 -5.861 1.00 94.38 334 GLY A C 1
ATOM 2597 O O . GLY A 1 334 ? 19.385 0.881 -5.009 1.00 94.38 334 GLY A O 1
ATOM 2598 N N . LEU A 1 335 ? 18.235 1.042 -6.926 1.00 95.25 335 LEU A N 1
ATOM 2599 C CA . LEU A 1 335 ? 18.537 2.449 -7.191 1.00 95.25 335 LEU A CA 1
ATOM 2600 C C . LEU A 1 335 ? 17.565 3.357 -6.419 1.00 95.25 335 LEU A C 1
ATOM 2602 O O . LEU A 1 335 ? 16.611 3.905 -6.974 1.00 95.25 335 LEU A O 1
ATOM 2606 N N . ASP A 1 336 ? 17.789 3.501 -5.114 1.00 86.44 336 ASP A N 1
ATOM 2607 C CA . ASP A 1 336 ? 16.925 4.311 -4.250 1.00 86.44 336 ASP A CA 1
ATOM 2608 C C . ASP A 1 336 ? 16.843 5.776 -4.727 1.00 86.44 336 ASP A C 1
ATOM 2610 O O . ASP A 1 336 ? 17.856 6.435 -4.967 1.00 86.44 336 ASP A O 1
ATOM 2614 N N . GLY A 1 337 ? 15.618 6.301 -4.840 1.00 84.38 337 GLY A N 1
ATOM 2615 C CA . GLY A 1 337 ? 15.341 7.651 -5.359 1.00 84.38 337 GLY A CA 1
ATOM 2616 C C . GLY A 1 337 ? 15.092 7.720 -6.876 1.00 84.38 337 GLY A C 1
ATOM 2617 O O . GLY A 1 337 ? 14.682 8.769 -7.388 1.00 84.38 337 GLY A O 1
ATOM 2618 N N . MET A 1 338 ? 15.257 6.603 -7.593 1.00 92.56 338 MET A N 1
ATOM 2619 C CA . MET A 1 338 ? 14.985 6.495 -9.030 1.00 92.56 338 MET A CA 1
ATOM 2620 C C . MET A 1 338 ? 13.554 6.027 -9.321 1.00 92.56 338 MET A C 1
ATOM 2622 O O . MET A 1 338 ? 13.302 4.878 -9.678 1.00 92.56 338 MET A O 1
ATOM 2626 N N . GLY A 1 339 ? 12.599 6.948 -9.163 1.00 91.94 339 GLY A N 1
ATOM 2627 C CA . GLY A 1 339 ? 11.211 6.763 -9.600 1.00 91.94 339 GLY A CA 1
ATOM 2628 C C . GLY A 1 339 ? 10.982 7.130 -11.072 1.00 91.94 339 GLY A C 1
ATOM 2629 O O . GLY A 1 339 ? 11.875 7.646 -11.743 1.00 91.94 339 GLY A O 1
ATOM 2630 N N . GLU A 1 340 ? 9.754 6.922 -11.555 1.00 93.31 340 GLU A N 1
ATOM 2631 C CA . GLU A 1 340 ? 9.337 7.221 -12.937 1.00 93.31 340 GLU A CA 1
ATOM 2632 C C . GLU A 1 340 ? 9.740 8.627 -13.396 1.00 93.31 340 GLU A C 1
ATOM 2634 O O . GLU A 1 340 ? 10.358 8.779 -14.445 1.00 93.31 340 GLU A O 1
ATOM 2639 N N . ALA A 1 341 ? 9.445 9.652 -12.590 1.00 93.44 341 ALA A N 1
ATOM 2640 C CA . ALA A 1 341 ? 9.764 11.037 -12.925 1.00 93.44 341 ALA A CA 1
ATOM 2641 C C . ALA A 1 341 ? 11.275 11.265 -13.108 1.00 93.44 341 ALA A C 1
ATOM 2643 O O . ALA A 1 341 ? 11.682 11.950 -14.041 1.00 93.44 341 ALA A O 1
ATOM 2644 N N . SER A 1 342 ? 12.111 10.653 -12.258 1.00 95.44 342 SER A N 1
ATOM 2645 C CA . SER A 1 342 ? 13.572 10.746 -12.375 1.00 95.44 342 SER A CA 1
ATOM 2646 C C . SER A 1 342 ? 14.076 10.052 -13.646 1.00 95.44 342 SER A C 1
ATOM 2648 O O . SER A 1 342 ? 14.924 10.605 -14.342 1.00 95.44 342 SER A O 1
ATOM 2650 N N . TRP A 1 343 ? 13.540 8.872 -13.981 1.00 97.19 343 TRP A N 1
ATOM 2651 C CA . TRP A 1 343 ? 13.901 8.163 -15.213 1.00 97.19 343 TRP A CA 1
ATOM 2652 C C . TRP A 1 343 ? 13.467 8.907 -16.471 1.00 97.19 343 TRP A C 1
ATOM 2654 O O . TRP A 1 343 ? 14.255 9.013 -17.408 1.00 97.19 343 TRP A O 1
ATOM 2664 N N . ARG A 1 344 ? 12.247 9.458 -16.484 1.00 96.25 344 ARG A N 1
ATOM 2665 C CA . ARG A 1 344 ? 11.758 10.277 -17.598 1.00 96.25 344 ARG A CA 1
ATOM 2666 C C . ARG A 1 344 ? 12.615 11.525 -17.781 1.00 96.25 344 ARG A C 1
ATOM 2668 O O . ARG A 1 344 ? 13.011 11.780 -18.910 1.00 96.25 344 ARG A O 1
ATOM 2675 N N . ALA A 1 345 ? 12.957 12.236 -16.704 1.00 96.44 345 ALA A N 1
ATOM 2676 C CA . ALA A 1 345 ? 13.823 13.414 -16.777 1.00 96.44 345 ALA A CA 1
ATOM 2677 C C . ALA A 1 345 ? 15.196 13.072 -17.379 1.00 96.44 345 ALA A C 1
ATOM 2679 O O . ALA A 1 345 ? 15.600 13.676 -18.368 1.00 96.44 345 ALA A O 1
ATOM 2680 N N . LEU A 1 346 ? 15.873 12.038 -16.861 1.00 97.19 346 LEU A N 1
ATOM 2681 C CA . LEU A 1 346 ? 17.168 11.611 -17.401 1.00 97.19 346 LEU A CA 1
ATOM 2682 C C . LEU A 1 346 ? 17.077 11.179 -18.868 1.00 97.19 346 LEU A C 1
ATOM 2684 O O . LEU A 1 346 ? 17.914 11.574 -19.672 1.00 97.19 346 LEU A O 1
ATOM 2688 N N . HIS A 1 347 ? 16.067 10.386 -19.229 1.00 96.81 347 HIS A N 1
ATOM 2689 C CA . HIS A 1 347 ? 15.904 9.916 -20.601 1.00 96.81 347 HIS A CA 1
ATOM 2690 C C . HIS A 1 347 ? 15.555 11.058 -21.571 1.00 96.81 347 HIS A C 1
ATOM 2692 O O . HIS A 1 347 ? 16.069 11.086 -22.686 1.00 96.81 347 HIS A O 1
ATOM 2698 N N . GLN A 1 348 ? 14.730 12.023 -21.157 1.00 95.69 348 GLN A N 1
ATOM 2699 C CA . GLN A 1 348 ? 14.392 13.195 -21.969 1.00 95.69 348 GLN A CA 1
ATOM 2700 C C . GLN A 1 348 ? 15.612 14.088 -22.221 1.00 95.69 348 GLN A C 1
ATOM 2702 O O . GLN A 1 348 ? 15.792 14.557 -23.345 1.00 95.69 348 GLN A O 1
ATOM 2707 N N . THR A 1 349 ? 16.453 14.293 -21.202 1.00 97.06 349 THR A N 1
ATOM 2708 C CA . THR A 1 349 ? 17.654 15.134 -21.299 1.00 97.06 349 THR A CA 1
ATOM 2709 C C . THR A 1 349 ? 18.791 14.440 -22.044 1.00 97.06 349 THR A C 1
ATOM 2711 O O . THR A 1 349 ? 19.381 15.035 -22.938 1.00 97.06 349 THR A O 1
ATOM 2714 N N . HIS A 1 350 ? 19.082 13.181 -21.710 1.00 96.56 350 HIS A N 1
ATOM 2715 C CA . HIS A 1 350 ? 20.292 12.483 -22.168 1.00 96.56 350 HIS A CA 1
ATOM 2716 C C . HIS A 1 350 ? 20.038 11.415 -23.233 1.00 96.56 350 HIS A C 1
ATOM 2718 O O . HIS A 1 350 ? 20.977 10.747 -23.648 1.00 96.56 350 HIS A O 1
ATOM 2724 N N . ARG A 1 351 ? 18.783 11.239 -23.670 1.00 95.81 351 ARG A N 1
ATOM 2725 C CA . ARG A 1 351 ? 18.381 10.385 -24.804 1.00 95.81 351 ARG A CA 1
ATOM 2726 C C . ARG A 1 351 ? 18.970 8.975 -24.747 1.00 95.81 351 ARG A C 1
ATOM 2728 O O . ARG A 1 351 ? 19.726 8.563 -25.618 1.00 95.81 351 ARG A O 1
ATOM 2735 N N . PHE A 1 352 ? 18.593 8.219 -23.715 1.00 97.88 352 PHE A N 1
ATOM 2736 C CA . PHE A 1 352 ? 19.013 6.818 -23.598 1.00 97.88 352 PHE A CA 1
ATOM 2737 C C . PHE A 1 352 ? 18.640 6.003 -24.830 1.00 97.88 352 PHE A C 1
ATOM 2739 O O . PHE A 1 352 ? 17.491 6.044 -25.262 1.00 97.88 352 PHE A O 1
ATOM 2746 N N . GLU A 1 353 ? 19.594 5.220 -25.318 1.00 97.88 353 GLU A N 1
ATOM 2747 C CA . GLU A 1 353 ? 19.397 4.261 -26.400 1.00 97.88 353 GLU A CA 1
ATOM 2748 C C . GLU A 1 353 ? 18.763 2.965 -25.877 1.00 97.88 353 GLU A C 1
ATOM 2750 O O . GLU A 1 353 ? 17.873 2.400 -26.505 1.00 97.88 353 GLU A O 1
ATOM 2755 N N . HIS A 1 354 ? 19.181 2.505 -24.696 1.00 98.19 354 HIS A N 1
ATOM 2756 C CA . HIS A 1 354 ? 18.715 1.267 -24.080 1.00 98.19 354 HIS A CA 1
ATOM 2757 C C . HIS A 1 354 ? 18.662 1.360 -22.549 1.00 98.19 354 HIS A C 1
ATOM 2759 O O . HIS A 1 354 ? 19.107 2.332 -21.938 1.00 98.19 354 HIS A O 1
ATOM 2765 N N . ILE A 1 355 ? 18.112 0.333 -21.892 1.00 97.94 355 ILE A N 1
ATOM 2766 C CA . ILE A 1 355 ? 17.824 0.363 -20.443 1.00 97.94 355 ILE A CA 1
ATOM 2767 C C . ILE A 1 355 ? 19.066 0.489 -19.539 1.00 97.94 355 ILE A C 1
ATOM 2769 O O . ILE A 1 355 ? 18.931 0.682 -18.333 1.00 97.94 355 ILE A O 1
ATOM 2773 N N . PHE A 1 356 ? 20.273 0.397 -20.100 1.00 98.31 356 PHE A N 1
ATOM 2774 C CA . PHE A 1 356 ? 21.539 0.530 -19.373 1.00 98.31 356 PHE A CA 1
ATOM 2775 C C . PHE A 1 356 ? 22.356 1.760 -19.766 1.00 98.31 356 PHE A C 1
ATOM 2777 O O . PHE A 1 356 ? 23.405 1.982 -19.172 1.00 98.31 356 PHE A O 1
ATOM 2784 N N . SER A 1 357 ? 21.870 2.608 -20.681 1.00 97.81 357 SER A N 1
ATOM 2785 C CA . SER A 1 357 ? 22.592 3.820 -21.099 1.00 97.81 357 SER A CA 1
ATOM 2786 C C . SER A 1 357 ? 22.866 4.793 -19.943 1.00 97.81 357 SER A C 1
ATOM 2788 O O . SER A 1 357 ? 23.755 5.627 -20.031 1.00 97.81 357 SER A O 1
ATOM 2790 N N . TRP A 1 358 ? 22.159 4.676 -18.817 1.00 97.00 358 TRP A N 1
ATOM 2791 C CA . TRP A 1 358 ? 22.442 5.469 -17.618 1.00 97.00 358 TRP A CA 1
ATOM 2792 C C . TRP A 1 358 ? 23.823 5.188 -16.999 1.00 97.00 358 TRP A C 1
ATOM 2794 O O . TRP A 1 358 ? 24.342 6.043 -16.285 1.00 97.00 358 TRP A O 1
ATOM 2804 N N . LEU A 1 359 ? 24.440 4.030 -17.270 1.00 96.75 359 LEU A N 1
ATOM 2805 C CA . LEU A 1 359 ? 25.769 3.669 -16.755 1.00 96.75 359 LEU A CA 1
ATOM 2806 C C . LEU A 1 359 ? 26.907 4.526 -17.326 1.00 96.75 359 LEU A C 1
ATOM 2808 O O . LEU A 1 359 ? 27.995 4.538 -16.746 1.00 96.75 359 LEU A O 1
ATOM 2812 N N . THR A 1 360 ? 26.677 5.205 -18.451 1.00 95.56 360 THR A N 1
ATOM 2813 C CA . THR A 1 360 ? 27.671 6.074 -19.098 1.00 95.56 360 THR A CA 1
ATOM 2814 C C . THR A 1 360 ? 27.502 7.540 -18.719 1.00 95.56 360 THR A C 1
ATOM 2816 O O . THR A 1 360 ? 28.332 8.360 -19.101 1.00 95.56 360 THR A O 1
ATOM 2819 N N . LEU A 1 361 ? 26.444 7.889 -17.978 1.00 96.94 361 LEU A N 1
ATOM 2820 C CA . LEU A 1 361 ? 26.252 9.256 -17.513 1.00 96.94 361 LEU A CA 1
ATOM 2821 C C . LEU A 1 361 ? 27.355 9.641 -16.537 1.00 96.94 361 LEU A C 1
ATOM 2823 O O . LEU A 1 361 ? 27.679 8.885 -15.629 1.00 96.94 361 LEU A O 1
ATOM 2827 N N . THR A 1 362 ? 27.885 10.848 -16.681 1.00 96.31 362 THR A N 1
ATOM 2828 C CA . THR A 1 362 ? 28.823 11.435 -15.724 1.00 96.31 362 THR A CA 1
ATOM 2829 C C . THR A 1 362 ? 28.085 12.163 -14.599 1.00 96.31 362 THR A C 1
ATOM 2831 O O . THR A 1 362 ? 26.925 12.558 -14.741 1.00 96.31 362 THR A O 1
ATOM 2834 N N . SER A 1 363 ? 28.781 12.418 -13.486 1.00 96.19 363 SER A N 1
ATOM 2835 C CA . SER A 1 363 ? 28.259 13.256 -12.394 1.00 96.19 363 SER A CA 1
ATOM 2836 C C . SER A 1 363 ? 27.761 14.622 -12.898 1.00 96.19 363 SER A C 1
ATOM 2838 O O . SER A 1 363 ? 26.674 15.065 -12.527 1.00 96.19 363 SER A O 1
ATOM 2840 N N . ALA A 1 364 ? 28.500 15.248 -13.824 1.00 95.81 364 ALA A N 1
ATOM 2841 C CA . ALA A 1 364 ? 28.128 16.529 -14.425 1.00 95.81 364 ALA A CA 1
ATOM 2842 C C . ALA A 1 364 ? 26.846 16.434 -15.272 1.00 95.81 364 ALA A C 1
ATOM 2844 O O . ALA A 1 364 ? 25.971 17.290 -15.164 1.00 95.81 364 ALA A O 1
ATOM 2845 N N . GLN A 1 365 ? 26.682 15.371 -16.067 1.00 97.06 365 GLN A N 1
ATOM 2846 C CA . GLN A 1 365 ? 25.455 15.158 -16.845 1.00 97.06 365 GLN A CA 1
ATOM 2847 C C . GLN A 1 365 ? 24.234 14.955 -15.941 1.00 97.06 365 GLN A C 1
ATOM 2849 O O . GLN A 1 365 ? 23.176 15.531 -16.193 1.00 97.06 365 GLN A O 1
ATOM 2854 N N . ILE A 1 366 ? 24.375 14.196 -14.851 1.00 96.38 366 ILE A N 1
ATOM 2855 C CA . ILE A 1 366 ? 23.290 14.020 -13.875 1.00 96.38 366 ILE A CA 1
ATOM 2856 C C . ILE A 1 366 ? 22.946 15.364 -13.222 1.00 96.38 366 ILE A C 1
ATOM 2858 O O . ILE A 1 366 ? 21.768 15.710 -13.140 1.00 96.38 366 ILE A O 1
ATOM 2862 N N . ALA A 1 367 ? 23.953 16.144 -12.817 1.00 95.44 367 ALA A N 1
ATOM 2863 C CA . ALA A 1 367 ? 23.767 17.469 -12.227 1.00 95.44 367 ALA A CA 1
ATOM 2864 C C . ALA A 1 367 ? 23.042 18.453 -13.161 1.00 95.44 367 ALA A C 1
ATOM 2866 O O . ALA A 1 367 ? 22.226 19.237 -12.687 1.00 95.44 367 ALA A O 1
ATOM 2867 N N . ASN A 1 368 ? 23.266 18.351 -14.472 1.00 94.81 368 ASN A N 1
ATOM 2868 C CA . ASN A 1 368 ? 22.623 19.189 -15.488 1.00 94.81 368 ASN A CA 1
ATOM 2869 C C . ASN A 1 368 ? 21.207 18.723 -15.882 1.00 94.81 368 ASN A C 1
ATOM 2871 O O . ASN A 1 368 ? 20.626 19.247 -16.831 1.00 94.81 368 ASN A O 1
ATOM 2875 N N . THR A 1 369 ? 20.631 17.743 -15.182 1.00 95.88 369 THR A N 1
ATOM 2876 C CA . THR A 1 369 ? 19.268 17.266 -15.461 1.00 95.88 369 THR A CA 1
ATOM 2877 C C . THR A 1 369 ? 18.235 18.209 -14.829 1.00 95.88 369 THR A C 1
ATOM 2879 O O . THR A 1 369 ? 18.253 18.394 -13.607 1.00 95.88 369 THR A O 1
ATOM 2882 N N . PRO A 1 370 ? 17.295 18.788 -15.602 1.00 92.75 370 PRO A N 1
ATOM 2883 C CA . PRO A 1 370 ? 16.284 19.695 -15.068 1.00 92.75 370 PRO A CA 1
ATOM 2884 C C . PRO A 1 370 ? 15.473 19.082 -13.917 1.00 92.75 370 PRO A C 1
ATOM 2886 O O . PRO A 1 370 ? 15.034 17.932 -13.972 1.00 92.75 370 PRO A O 1
ATOM 2889 N N . GLY A 1 371 ? 15.263 19.868 -12.859 1.00 89.06 371 GLY A N 1
ATOM 2890 C CA . GLY A 1 371 ? 14.528 19.445 -11.663 1.00 89.06 371 GLY A CA 1
ATOM 2891 C C . GLY A 1 371 ? 15.330 18.582 -10.680 1.00 89.06 371 GLY A C 1
ATOM 2892 O O . GLY A 1 371 ? 14.768 18.118 -9.684 1.00 89.06 371 GLY A O 1
ATOM 2893 N N . PHE A 1 372 ? 16.624 18.341 -10.918 1.00 92.62 372 PHE A N 1
ATOM 2894 C CA . PHE A 1 372 ? 17.485 17.654 -9.955 1.00 92.62 372 PHE A CA 1
ATOM 2895 C C . PHE A 1 372 ? 18.261 18.672 -9.115 1.00 92.62 372 PHE A C 1
ATOM 2897 O O . PHE A 1 372 ? 19.093 19.421 -9.614 1.00 92.62 372 PHE A O 1
ATOM 2904 N N . ALA A 1 373 ? 17.999 18.687 -7.807 1.00 91.88 373 ALA A N 1
ATOM 2905 C CA . ALA A 1 373 ? 18.810 19.444 -6.857 1.00 91.88 373 ALA A CA 1
ATOM 2906 C C . ALA A 1 373 ? 20.192 18.790 -6.675 1.00 91.88 373 ALA A C 1
ATOM 2908 O O . ALA A 1 373 ? 20.309 17.567 -6.764 1.00 91.88 373 ALA A O 1
ATOM 2909 N N . LYS A 1 374 ? 21.215 19.581 -6.319 1.00 88.31 374 LYS A N 1
ATOM 2910 C CA . LYS A 1 374 ? 22.610 19.122 -6.154 1.00 88.31 374 LYS A CA 1
ATOM 2911 C C . LYS A 1 374 ? 22.739 17.837 -5.321 1.00 88.31 374 LYS A C 1
ATOM 2913 O O . LYS A 1 374 ? 23.292 16.852 -5.801 1.00 88.31 374 LYS A O 1
ATOM 2918 N N . GLY A 1 375 ? 22.141 17.807 -4.126 1.00 90.31 375 GLY A N 1
ATOM 2919 C CA . GLY A 1 375 ? 22.194 16.629 -3.250 1.00 90.31 375 GLY A CA 1
ATOM 2920 C C . GLY A 1 375 ? 21.521 15.383 -3.846 1.00 90.31 375 GLY A C 1
ATOM 2921 O O . GLY A 1 375 ? 22.001 14.267 -3.655 1.00 90.31 375 GLY A O 1
ATOM 2922 N N . LYS A 1 376 ? 20.450 15.557 -4.635 1.00 91.19 376 LYS A N 1
ATOM 2923 C CA . LYS A 1 376 ? 19.804 14.451 -5.361 1.00 91.19 376 LYS A CA 1
ATOM 2924 C C . LYS A 1 376 ? 20.727 13.911 -6.455 1.00 91.19 376 LYS A C 1
ATOM 2926 O O . LYS A 1 376 ? 20.850 12.697 -6.589 1.00 91.19 376 LYS A O 1
ATOM 2931 N N . SER A 1 377 ? 21.385 14.788 -7.211 1.00 93.81 377 SER A N 1
ATOM 2932 C CA . SER A 1 377 ? 22.315 14.401 -8.278 1.00 93.81 377 SER A CA 1
ATOM 2933 C C . SER A 1 377 ? 23.511 13.613 -7.741 1.00 93.81 377 SER A C 1
ATOM 2935 O O . SER A 1 377 ? 23.831 12.549 -8.269 1.00 93.81 377 SER A O 1
ATOM 2937 N N . GLU A 1 378 ? 24.110 14.068 -6.637 1.00 93.38 378 GLU A N 1
ATOM 2938 C CA . GLU A 1 378 ? 25.197 13.362 -5.945 1.00 93.38 378 GLU A CA 1
ATOM 2939 C C . GLU A 1 378 ? 24.746 11.992 -5.415 1.00 93.38 378 GLU A C 1
ATOM 2941 O O . GLU A 1 378 ? 25.447 10.989 -5.582 1.00 93.38 378 GLU A O 1
ATOM 2946 N N . GLN A 1 379 ? 23.545 11.916 -4.828 1.00 93.38 379 GLN A N 1
ATOM 2947 C CA . GLN A 1 379 ? 22.966 10.650 -4.380 1.00 93.38 379 GLN A CA 1
ATOM 2948 C C . GLN A 1 379 ? 22.766 9.674 -5.547 1.00 93.38 379 GLN A C 1
ATOM 2950 O O . GLN A 1 379 ? 23.139 8.507 -5.422 1.00 93.38 379 GLN A O 1
ATOM 2955 N N . ILE A 1 380 ? 22.198 10.127 -6.669 1.00 95.00 380 ILE A N 1
ATOM 2956 C CA . ILE A 1 380 ? 21.971 9.290 -7.857 1.00 95.00 380 ILE A CA 1
ATOM 2957 C C . ILE A 1 380 ? 23.303 8.790 -8.414 1.00 95.00 380 ILE A C 1
ATOM 2959 O O . ILE A 1 380 ? 23.453 7.592 -8.648 1.00 95.00 380 ILE A O 1
ATOM 2963 N N . TRP A 1 381 ? 24.291 9.676 -8.550 1.00 95.38 381 TRP A N 1
ATOM 2964 C CA . TRP A 1 381 ? 25.629 9.310 -9.005 1.00 95.38 381 TRP A CA 1
ATOM 2965 C C . TRP A 1 381 ? 26.265 8.234 -8.118 1.00 95.38 381 TRP A C 1
ATOM 2967 O O . TRP A 1 381 ? 26.789 7.231 -8.612 1.00 95.38 381 TRP A O 1
ATOM 2977 N N . ARG A 1 382 ? 26.166 8.384 -6.791 1.00 94.38 382 ARG A N 1
ATOM 2978 C CA . ARG A 1 382 ? 26.638 7.367 -5.843 1.00 94.38 382 ARG A CA 1
ATOM 2979 C C . ARG A 1 382 ? 25.917 6.033 -6.042 1.00 94.38 382 ARG A C 1
ATOM 2981 O O . ARG A 1 382 ? 26.575 4.997 -6.080 1.00 94.38 382 ARG A O 1
ATOM 2988 N N . GLN A 1 383 ? 24.591 6.045 -6.185 1.00 94.38 383 GLN A N 1
ATOM 2989 C CA . GLN A 1 383 ? 23.801 4.825 -6.390 1.00 94.38 383 GLN A CA 1
ATOM 2990 C C . GLN A 1 383 ? 24.162 4.112 -7.696 1.00 94.38 383 GLN A C 1
ATOM 2992 O O . GLN A 1 383 ? 24.317 2.894 -7.699 1.00 94.38 383 GLN A O 1
ATOM 2997 N N . PHE A 1 384 ? 24.373 4.851 -8.787 1.00 95.56 384 PHE A N 1
ATOM 2998 C CA . PHE A 1 384 ? 24.808 4.271 -10.060 1.00 95.56 384 PHE A CA 1
ATOM 2999 C C . PHE A 1 384 ? 26.158 3.560 -9.926 1.00 95.56 384 PHE A C 1
ATOM 3001 O O . PHE A 1 384 ? 26.311 2.437 -10.403 1.00 95.56 384 PHE A O 1
ATOM 3008 N N . ASN A 1 385 ? 27.109 4.155 -9.204 1.00 93.81 385 ASN A N 1
ATOM 3009 C CA . ASN A 1 385 ? 28.408 3.530 -8.946 1.00 93.81 385 ASN A CA 1
ATOM 3010 C C . ASN A 1 385 ? 28.314 2.303 -8.030 1.00 93.81 385 ASN A C 1
ATOM 3012 O O . ASN A 1 385 ? 28.980 1.298 -8.277 1.00 93.81 385 ASN A O 1
ATOM 3016 N N . LEU A 1 386 ? 27.464 2.347 -7.001 1.00 94.00 386 LEU A N 1
ATOM 3017 C CA . LEU A 1 386 ? 27.202 1.185 -6.148 1.00 94.00 386 LEU A CA 1
ATOM 3018 C C . LEU A 1 386 ? 26.542 0.044 -6.932 1.00 94.00 386 LEU A C 1
ATOM 3020 O O . LEU A 1 386 ? 26.881 -1.119 -6.715 1.00 94.00 386 LEU A O 1
ATOM 3024 N N . ALA A 1 387 ? 25.652 0.358 -7.876 1.00 95.75 387 ALA A N 1
ATOM 3025 C CA . ALA A 1 387 ? 24.994 -0.639 -8.714 1.00 95.75 387 ALA A CA 1
ATOM 3026 C C . ALA A 1 387 ? 25.989 -1.447 -9.562 1.00 95.75 387 ALA A C 1
ATOM 3028 O O . ALA A 1 387 ? 25.810 -2.655 -9.706 1.00 95.75 387 ALA A O 1
ATOM 3029 N N . ARG A 1 388 ? 27.087 -0.832 -10.037 1.00 94.94 388 ARG A N 1
ATOM 3030 C CA . ARG A 1 388 ? 28.164 -1.532 -10.775 1.00 94.94 388 ARG A CA 1
ATOM 3031 C C . ARG A 1 388 ? 28.781 -2.690 -9.985 1.00 94.94 388 ARG A C 1
ATOM 3033 O O . ARG A 1 388 ? 29.275 -3.634 -10.585 1.00 94.94 388 ARG A O 1
ATOM 3040 N N . ARG A 1 389 ? 28.732 -2.632 -8.650 1.00 93.38 389 ARG A N 1
ATOM 3041 C CA . ARG A 1 389 ? 29.280 -3.654 -7.742 1.00 93.38 389 ARG A CA 1
ATOM 3042 C C . ARG A 1 389 ? 28.258 -4.716 -7.328 1.00 93.38 389 ARG A C 1
ATOM 3044 O O . ARG A 1 389 ? 28.585 -5.601 -6.543 1.00 93.38 389 ARG A O 1
ATOM 3051 N N . GLN A 1 390 ? 27.014 -4.621 -7.799 1.00 94.94 390 GLN A N 1
ATOM 3052 C CA . GLN A 1 390 ? 25.986 -5.610 -7.480 1.00 94.94 390 GLN A CA 1
ATOM 3053 C C . GLN A 1 390 ? 26.309 -6.959 -8.140 1.00 94.94 390 GLN A C 1
ATOM 3055 O O . GLN A 1 390 ? 26.866 -6.985 -9.240 1.00 94.94 390 GLN A O 1
ATOM 3060 N N . PRO A 1 391 ? 25.940 -8.085 -7.504 1.00 94.12 391 PRO A N 1
ATOM 3061 C CA . PRO A 1 391 ? 26.214 -9.407 -8.046 1.00 94.12 391 PRO A CA 1
ATOM 3062 C C . PRO A 1 391 ? 25.459 -9.643 -9.358 1.00 94.12 391 PRO A C 1
ATOM 3064 O O . PRO A 1 391 ? 24.366 -9.107 -9.567 1.00 94.12 391 PRO A O 1
ATOM 3067 N N . PHE A 1 392 ? 26.012 -10.523 -10.196 1.00 95.62 392 PHE A N 1
ATOM 3068 C CA . PHE A 1 392 ? 25.457 -10.935 -11.491 1.00 95.62 392 PHE A CA 1
ATOM 3069 C C . PHE A 1 392 ? 23.948 -11.211 -11.448 1.00 95.62 392 PHE A C 1
ATOM 3071 O O . PHE A 1 392 ? 23.191 -10.748 -12.300 1.00 95.62 392 PHE A O 1
ATOM 3078 N N . THR A 1 393 ? 23.470 -11.889 -10.403 1.00 94.88 393 THR A N 1
ATOM 3079 C CA . THR A 1 393 ? 22.052 -12.240 -10.276 1.00 94.88 393 THR A CA 1
ATOM 3080 C C . THR A 1 393 ? 21.125 -11.019 -10.243 1.00 94.88 393 THR A C 1
ATOM 3082 O O . THR A 1 393 ? 20.017 -11.071 -10.775 1.00 94.88 393 THR A O 1
ATOM 3085 N N . ARG A 1 394 ? 21.566 -9.886 -9.682 1.00 95.19 394 ARG A N 1
ATOM 3086 C CA . ARG A 1 394 ? 20.772 -8.646 -9.654 1.00 95.19 394 ARG A CA 1
ATOM 3087 C C . ARG A 1 394 ? 20.725 -7.962 -11.013 1.00 95.19 394 ARG A C 1
ATOM 3089 O O . ARG A 1 394 ? 19.688 -7.407 -11.366 1.00 95.19 394 ARG A O 1
ATOM 3096 N N . TRP A 1 395 ? 21.798 -8.057 -11.791 1.00 96.75 395 TRP A N 1
ATOM 3097 C CA . TRP A 1 395 ? 21.825 -7.589 -13.177 1.00 96.75 395 TRP A CA 1
ATOM 3098 C C . TRP A 1 395 ? 20.910 -8.415 -14.075 1.00 96.75 395 TRP A C 1
ATOM 3100 O O . TRP A 1 395 ? 20.143 -7.864 -14.856 1.00 96.75 395 TRP A O 1
ATOM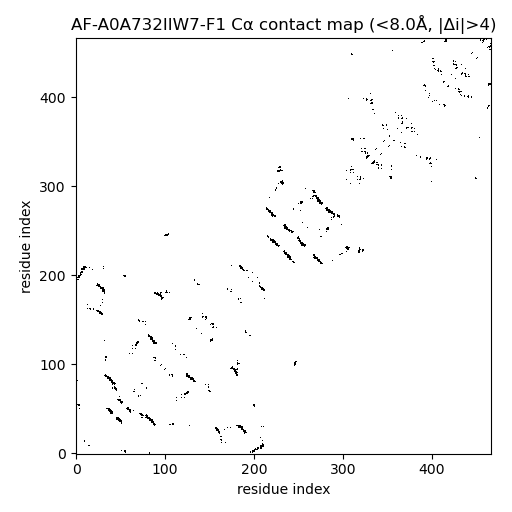 3110 N N . ILE A 1 396 ? 20.892 -9.731 -13.900 1.00 96.19 396 ILE A N 1
ATOM 3111 C CA . ILE A 1 396 ? 19.979 -10.603 -14.640 1.00 96.19 396 ILE A CA 1
ATOM 3112 C C . ILE A 1 396 ? 18.512 -10.360 -14.249 1.00 96.19 396 ILE A C 1
ATOM 3114 O O . ILE A 1 396 ? 17.640 -10.318 -15.119 1.00 96.19 396 ILE A O 1
ATOM 3118 N N . MET A 1 397 ? 18.229 -10.094 -12.968 1.00 96.06 397 MET A N 1
ATOM 3119 C CA . MET A 1 397 ? 16.913 -9.598 -12.538 1.00 96.06 397 MET A CA 1
ATOM 3120 C C . MET A 1 397 ? 16.555 -8.259 -13.197 1.00 96.06 397 MET A C 1
ATOM 3122 O O . MET A 1 397 ? 15.426 -8.079 -13.654 1.00 96.06 397 MET A O 1
ATOM 3126 N N . ALA A 1 398 ? 17.507 -7.327 -13.276 1.00 96.19 398 ALA A N 1
ATOM 3127 C CA . ALA A 1 398 ? 17.340 -6.024 -13.919 1.00 96.19 398 ALA A CA 1
ATOM 3128 C C . ALA A 1 398 ? 17.043 -6.131 -15.424 1.00 96.19 398 ALA A C 1
ATOM 3130 O O . ALA A 1 398 ? 16.294 -5.318 -15.959 1.00 96.19 398 ALA A O 1
ATOM 3131 N N . MET A 1 399 ? 17.561 -7.171 -16.079 1.00 95.69 399 MET A N 1
ATOM 3132 C CA . MET A 1 399 ? 17.267 -7.523 -17.471 1.00 95.69 399 MET A CA 1
ATOM 3133 C C . MET A 1 399 ? 15.934 -8.278 -17.654 1.00 95.69 399 MET A C 1
ATOM 3135 O O . MET A 1 399 ? 15.643 -8.757 -18.749 1.00 95.69 399 MET A O 1
ATOM 3139 N N . ASP A 1 400 ? 15.098 -8.372 -16.613 1.00 94.38 400 ASP A N 1
ATOM 3140 C CA . ASP A 1 400 ? 13.760 -8.975 -16.664 1.00 94.38 400 ASP A CA 1
ATOM 3141 C C . ASP A 1 400 ? 13.741 -10.482 -17.002 1.00 94.38 400 ASP A C 1
ATOM 3143 O O . ASP A 1 400 ? 12.785 -10.967 -17.617 1.00 94.38 400 ASP A O 1
ATOM 3147 N N . ILE A 1 401 ? 14.749 -11.258 -16.572 1.00 95.44 401 ILE A N 1
ATOM 3148 C CA . ILE A 1 401 ? 14.682 -12.724 -16.709 1.00 95.44 401 ILE A CA 1
ATOM 3149 C C . ILE A 1 401 ? 13.380 -13.253 -16.062 1.00 95.44 401 ILE A C 1
ATOM 3151 O O . ILE A 1 401 ? 12.987 -12.795 -14.980 1.00 95.44 401 ILE A O 1
ATOM 3155 N N . PRO A 1 402 ? 12.683 -14.234 -16.662 1.00 94.62 402 PRO A N 1
ATOM 3156 C CA . PRO A 1 402 ? 11.410 -14.723 -16.136 1.00 94.62 402 PRO A CA 1
ATOM 3157 C C . PRO A 1 402 ? 11.581 -15.717 -14.971 1.00 94.62 402 PRO A C 1
ATOM 3159 O O . PRO A 1 402 ? 10.907 -16.743 -14.931 1.00 94.62 402 PRO A O 1
ATOM 3162 N N . LEU A 1 403 ? 12.433 -15.404 -13.990 1.00 93.38 403 LEU A N 1
ATOM 3163 C CA . LEU A 1 403 ? 12.675 -16.199 -12.780 1.00 93.38 403 LEU A CA 1
ATOM 3164 C C . LEU A 1 403 ? 12.346 -15.410 -11.509 1.00 93.38 403 LEU A C 1
ATOM 3166 O O . LEU A 1 403 ? 12.352 -14.182 -11.491 1.00 93.38 403 LEU A O 1
ATOM 3170 N N . THR A 1 404 ? 12.048 -16.127 -10.424 1.00 90.94 404 THR A N 1
ATOM 3171 C CA . THR A 1 404 ? 11.983 -15.521 -9.086 1.00 90.94 404 THR A CA 1
ATOM 3172 C C . THR A 1 404 ? 13.393 -15.357 -8.525 1.00 90.94 404 THR A C 1
ATOM 3174 O O . THR A 1 404 ? 14.314 -16.067 -8.926 1.00 90.94 404 THR A O 1
ATOM 3177 N N . GLN A 1 405 ? 13.564 -14.471 -7.542 1.00 88.44 405 GLN A N 1
ATOM 3178 C CA . GLN A 1 405 ? 14.846 -14.325 -6.848 1.00 88.44 405 GLN A CA 1
ATOM 3179 C C . GLN A 1 405 ? 15.298 -15.642 -6.195 1.00 88.44 405 GLN A C 1
ATOM 3181 O O . GLN A 1 405 ? 16.471 -15.988 -6.283 1.00 88.44 405 GLN A O 1
ATOM 3186 N N . ALA A 1 406 ? 14.362 -16.408 -5.621 1.00 89.19 406 ALA A N 1
ATOM 3187 C CA . ALA A 1 406 ? 14.643 -17.724 -5.048 1.00 89.19 406 ALA A CA 1
ATOM 3188 C C . ALA A 1 406 ? 15.120 -18.731 -6.109 1.00 89.19 406 ALA A C 1
ATOM 3190 O O . ALA A 1 406 ? 16.096 -19.437 -5.881 1.00 89.19 406 ALA A O 1
ATOM 3191 N N . ALA A 1 407 ? 14.479 -18.764 -7.285 1.00 92.94 407 ALA A N 1
ATOM 3192 C CA . ALA A 1 407 ? 14.916 -19.621 -8.385 1.00 92.94 407 ALA A CA 1
ATOM 3193 C C . ALA A 1 407 ? 16.308 -19.219 -8.888 1.00 92.94 407 ALA A C 1
ATOM 3195 O O . ALA A 1 407 ? 17.169 -20.073 -9.056 1.00 92.94 407 ALA A O 1
ATOM 3196 N N . LEU A 1 408 ? 16.566 -17.919 -9.063 1.00 91.62 408 LEU A N 1
ATOM 3197 C CA . LEU A 1 408 ? 17.872 -17.458 -9.528 1.00 91.62 408 LEU A CA 1
ATOM 3198 C C . LEU A 1 408 ? 18.981 -17.731 -8.500 1.00 91.62 408 LEU A C 1
ATOM 3200 O O . LEU A 1 408 ? 20.081 -18.117 -8.879 1.00 91.62 408 LEU A O 1
ATOM 3204 N N . GLN A 1 409 ? 18.703 -17.598 -7.203 1.00 90.62 409 GLN A N 1
ATOM 3205 C CA . GLN A 1 409 ? 19.646 -18.004 -6.158 1.00 90.62 409 GLN A CA 1
ATOM 3206 C C . GLN A 1 409 ? 19.922 -19.513 -6.199 1.00 90.62 409 GLN A C 1
ATOM 3208 O O . GLN A 1 409 ? 21.087 -19.905 -6.153 1.00 90.62 409 GLN A O 1
ATOM 3213 N N . ALA A 1 410 ? 18.876 -20.334 -6.344 1.00 92.31 410 ALA A N 1
ATOM 3214 C CA . ALA A 1 410 ? 18.981 -21.790 -6.430 1.00 92.31 410 ALA A CA 1
ATOM 3215 C C . ALA A 1 410 ? 19.722 -22.281 -7.685 1.00 92.31 410 ALA A C 1
ATOM 3217 O O . ALA A 1 410 ? 20.355 -23.329 -7.628 1.00 92.31 410 ALA A O 1
ATOM 3218 N N . SER A 1 411 ? 19.697 -21.523 -8.791 1.00 92.56 411 SER A N 1
ATOM 3219 C CA . SER A 1 411 ? 20.461 -21.867 -10.005 1.00 92.56 411 SER A CA 1
ATOM 3220 C C . SER A 1 411 ? 21.974 -21.925 -9.767 1.00 92.56 411 SER A C 1
ATOM 3222 O O . SER A 1 411 ? 22.695 -22.619 -10.478 1.00 92.56 411 SER A O 1
ATOM 3224 N N . GLY A 1 412 ? 22.472 -21.183 -8.770 1.00 92.06 412 GLY A N 1
ATOM 3225 C CA . GLY A 1 412 ? 23.902 -21.066 -8.498 1.00 92.06 412 GLY A CA 1
ATOM 3226 C C . GLY A 1 412 ? 24.676 -20.239 -9.528 1.00 92.06 412 GLY A C 1
ATOM 3227 O O . GLY A 1 412 ? 25.857 -19.999 -9.303 1.00 92.06 412 GLY A O 1
ATOM 3228 N N . ASP A 1 413 ? 24.037 -19.746 -10.593 1.00 92.50 413 ASP A N 1
ATOM 3229 C CA . ASP A 1 413 ? 24.725 -19.029 -11.666 1.00 92.50 413 ASP A CA 1
ATOM 3230 C C . ASP A 1 413 ? 25.355 -17.722 -11.161 1.00 92.50 413 ASP A C 1
ATOM 3232 O O . ASP A 1 413 ? 24.766 -16.951 -10.385 1.00 92.50 413 ASP A O 1
ATOM 3236 N N . ARG A 1 414 ? 26.598 -17.492 -11.588 1.00 93.69 414 ARG A N 1
ATOM 3237 C CA . ARG A 1 414 ? 27.414 -16.314 -11.259 1.00 93.69 414 ARG A CA 1
ATOM 3238 C C . ARG A 1 414 ? 27.926 -15.579 -12.493 1.00 93.69 414 ARG A C 1
ATOM 3240 O O . ARG A 1 414 ? 28.399 -14.455 -12.342 1.00 93.69 414 ARG A O 1
ATOM 3247 N N . SER A 1 415 ? 27.803 -16.170 -13.679 1.00 95.88 415 SER A N 1
ATOM 3248 C CA . SER A 1 415 ? 28.196 -15.547 -14.942 1.00 95.88 415 SER A CA 1
ATOM 3249 C C . SER A 1 415 ? 27.198 -15.814 -16.069 1.00 95.88 415 SER A C 1
ATOM 3251 O O . SER A 1 415 ? 26.391 -16.748 -16.026 1.00 95.88 415 SER A O 1
ATOM 3253 N N . TRP A 1 416 ? 27.271 -14.974 -17.099 1.00 95.56 416 TRP A N 1
ATOM 3254 C CA . TRP A 1 416 ? 26.482 -15.070 -18.320 1.00 95.56 416 TRP A CA 1
ATOM 3255 C C . TRP A 1 416 ? 26.747 -16.385 -19.050 1.00 95.56 416 TRP A C 1
ATOM 3257 O O . TRP A 1 416 ? 25.808 -17.033 -19.500 1.00 95.56 416 TRP A O 1
ATOM 3267 N N . GLU A 1 417 ? 28.003 -16.825 -19.094 1.00 94.44 417 GLU A N 1
ATOM 3268 C CA . GLU A 1 417 ? 28.401 -18.098 -19.696 1.00 94.44 417 GLU A CA 1
ATOM 3269 C C . GLU A 1 417 ? 27.751 -19.301 -18.995 1.00 94.44 417 GLU A C 1
ATOM 3271 O O . GLU A 1 417 ? 27.152 -20.151 -19.654 1.00 94.44 417 GLU A O 1
ATOM 3276 N N . GLN A 1 418 ? 27.772 -19.339 -17.656 1.00 94.25 418 GLN A N 1
ATOM 3277 C CA . GLN A 1 418 ? 27.109 -20.397 -16.882 1.00 94.25 418 GLN A CA 1
ATOM 3278 C C . GLN A 1 418 ? 25.613 -20.468 -17.190 1.00 94.25 418 GLN A C 1
ATOM 3280 O O . GLN A 1 418 ? 25.084 -21.549 -17.452 1.00 94.25 418 GLN A O 1
ATOM 3285 N N . LEU A 1 419 ? 24.951 -19.308 -17.231 1.00 94.56 419 LEU A N 1
ATOM 3286 C CA . LEU A 1 419 ? 23.535 -19.199 -17.571 1.00 94.56 419 LEU A CA 1
ATOM 3287 C C . LEU A 1 419 ? 23.258 -19.698 -18.999 1.00 94.56 419 LEU A C 1
ATOM 3289 O O . LEU A 1 419 ? 22.249 -20.369 -19.244 1.00 94.56 419 LEU A O 1
ATOM 3293 N N . LEU A 1 420 ? 24.152 -19.400 -19.948 1.00 93.50 420 LEU A N 1
ATOM 3294 C CA . LEU A 1 420 ? 24.038 -19.856 -21.332 1.00 93.50 420 LEU A CA 1
ATOM 3295 C C . LEU A 1 420 ? 24.109 -21.381 -21.460 1.00 93.50 420 LEU A C 1
ATOM 3297 O O . LEU A 1 420 ? 23.354 -21.944 -22.252 1.00 93.50 420 LEU A O 1
ATOM 3301 N N . MET A 1 421 ? 24.933 -22.043 -20.647 1.00 93.31 421 MET A N 1
ATOM 3302 C CA . MET A 1 421 ? 25.082 -23.503 -20.645 1.00 93.31 421 MET A CA 1
ATOM 3303 C C . MET A 1 421 ? 23.880 -24.252 -20.046 1.00 93.31 421 MET A C 1
ATOM 3305 O O . MET A 1 421 ? 23.752 -25.463 -20.233 1.00 93.31 421 MET A O 1
ATOM 3309 N N . ARG A 1 422 ? 22.971 -23.575 -19.328 1.00 94.19 422 ARG A N 1
ATOM 3310 C CA . ARG A 1 422 ? 21.815 -24.238 -18.704 1.00 94.19 422 ARG A CA 1
ATOM 3311 C C . ARG A 1 422 ? 20.799 -24.721 -19.738 1.00 94.19 422 ARG A C 1
ATOM 3313 O O . ARG A 1 422 ? 20.372 -23.982 -20.630 1.00 94.19 422 ARG A O 1
ATOM 3320 N N . THR A 1 423 ? 20.349 -25.960 -19.575 1.00 94.56 423 THR A N 1
ATOM 3321 C CA . THR A 1 423 ? 19.273 -26.545 -20.382 1.00 94.56 423 THR A CA 1
ATOM 3322 C C . THR A 1 423 ? 17.904 -26.151 -19.838 1.00 94.56 423 THR A C 1
ATOM 3324 O O . THR A 1 423 ? 17.761 -25.742 -18.685 1.00 94.56 423 THR A O 1
ATOM 3327 N N . GLU A 1 424 ? 16.858 -26.316 -20.646 1.00 94.00 424 GLU A N 1
ATOM 3328 C CA . GLU A 1 424 ? 15.489 -26.118 -20.167 1.00 94.00 424 GLU A CA 1
ATOM 3329 C C . GLU A 1 424 ? 15.151 -27.043 -18.986 1.00 94.00 424 GLU A C 1
ATOM 3331 O O . GLU A 1 424 ? 14.532 -26.609 -18.014 1.00 94.00 424 GLU A O 1
ATOM 3336 N N . GLN A 1 425 ? 15.623 -28.294 -19.028 1.00 94.38 425 GLN A N 1
ATOM 3337 C CA . GLN A 1 425 ? 15.439 -29.266 -17.951 1.00 94.38 425 GLN A CA 1
ATOM 3338 C C . GLN A 1 425 ? 16.050 -28.790 -16.628 1.00 94.38 425 GLN A C 1
ATOM 3340 O O . GLN A 1 425 ? 15.423 -28.964 -15.585 1.00 94.38 425 GLN A O 1
ATOM 3345 N N . HIS A 1 426 ? 17.219 -28.143 -16.661 1.00 95.19 426 HIS A N 1
ATOM 3346 C CA . HIS A 1 426 ? 17.811 -27.546 -15.464 1.00 95.19 426 HIS A CA 1
ATOM 3347 C C . HIS A 1 426 ? 16.881 -26.489 -14.852 1.00 95.19 426 HIS A C 1
ATOM 3349 O O . HIS A 1 426 ? 16.579 -26.536 -13.662 1.00 95.19 426 HIS A O 1
ATOM 3355 N N . TRP A 1 427 ? 16.354 -25.572 -15.671 1.00 95.00 427 TRP A N 1
ATOM 3356 C CA . TRP A 1 427 ? 15.439 -24.533 -15.191 1.00 95.00 427 TRP A CA 1
ATOM 3357 C C . TRP A 1 427 ? 14.161 -25.116 -14.581 1.00 95.00 427 TRP A C 1
ATOM 3359 O O . TRP A 1 427 ? 13.675 -24.590 -13.581 1.00 95.00 427 TRP A O 1
ATOM 3369 N N . ARG A 1 428 ? 13.643 -26.221 -15.136 1.00 95.38 428 ARG A N 1
ATOM 3370 C CA . ARG A 1 428 ? 12.437 -26.906 -14.634 1.00 95.38 428 ARG A CA 1
ATOM 3371 C C . ARG A 1 428 ? 12.587 -27.458 -13.209 1.00 95.38 428 ARG A C 1
ATOM 3373 O O . ARG A 1 428 ? 11.587 -27.641 -12.522 1.00 95.38 428 ARG A O 1
ATOM 3380 N N . GLN A 1 429 ? 13.815 -27.714 -12.758 1.00 94.50 429 GLN A N 1
ATOM 3381 C CA . GLN A 1 429 ? 14.097 -28.232 -11.414 1.00 94.50 429 GLN A CA 1
ATOM 3382 C C . GLN A 1 429 ? 14.110 -27.132 -10.341 1.00 94.50 429 GLN A C 1
ATOM 3384 O O . GLN A 1 429 ? 14.134 -27.430 -9.147 1.00 94.50 429 GLN A O 1
ATOM 3389 N N . LEU A 1 430 ? 14.091 -25.855 -10.738 1.00 94.38 430 LEU A N 1
ATOM 3390 C CA . LEU A 1 430 ? 14.198 -24.742 -9.801 1.00 94.38 430 LEU A CA 1
ATOM 3391 C C . LEU A 1 430 ? 12.853 -24.391 -9.140 1.00 94.38 430 LEU A C 1
ATOM 3393 O O . LEU A 1 430 ? 11.786 -24.552 -9.745 1.00 94.38 430 LEU A O 1
ATOM 3397 N N . PRO A 1 431 ? 12.877 -23.809 -7.924 1.00 91.38 431 PRO A N 1
ATOM 3398 C CA . PRO A 1 431 ? 11.673 -23.421 -7.199 1.00 91.38 431 PRO A CA 1
ATOM 3399 C C . PRO A 1 431 ? 10.693 -22.598 -8.042 1.00 91.38 431 PRO A C 1
ATOM 3401 O O . PRO A 1 431 ? 11.053 -21.594 -8.663 1.00 91.38 431 PRO A O 1
ATOM 3404 N N . ALA A 1 432 ? 9.426 -23.016 -8.039 1.00 91.50 432 ALA A N 1
ATOM 3405 C CA . ALA A 1 432 ? 8.336 -22.388 -8.784 1.00 91.50 432 ALA A CA 1
ATOM 3406 C C . ALA A 1 432 ? 8.585 -22.244 -10.304 1.00 91.50 432 ALA A C 1
ATOM 3408 O O . ALA A 1 432 ? 7.956 -21.401 -10.944 1.00 91.50 432 ALA A O 1
ATOM 3409 N N . THR A 1 433 ? 9.475 -23.028 -10.911 1.00 92.44 433 THR A N 1
ATOM 3410 C CA . THR A 1 433 ? 9.829 -22.893 -12.332 1.00 92.44 433 THR A CA 1
ATOM 3411 C C . THR A 1 433 ? 9.321 -24.089 -13.127 1.00 92.44 433 THR A C 1
ATOM 3413 O O . THR A 1 433 ? 10.055 -25.008 -13.429 1.00 92.44 433 THR A O 1
ATOM 3416 N N . GLY A 1 434 ? 8.030 -24.083 -13.473 1.00 92.00 434 GLY A N 1
ATOM 3417 C CA . GLY A 1 434 ? 7.456 -25.097 -14.367 1.00 92.00 434 GLY A CA 1
ATOM 3418 C C . GLY A 1 434 ? 7.844 -24.890 -15.837 1.00 92.00 434 GLY A C 1
ATOM 3419 O O . GLY A 1 434 ? 8.417 -23.860 -16.197 1.00 92.00 434 GLY A O 1
ATOM 3420 N N . GLU A 1 435 ? 7.441 -25.825 -16.697 1.00 93.75 435 GLU A N 1
ATOM 3421 C CA . GLU A 1 435 ? 7.709 -25.852 -18.147 1.00 93.75 435 GLU A CA 1
ATOM 3422 C C . GLU A 1 435 ? 7.537 -24.491 -18.839 1.00 93.75 435 GLU A C 1
ATOM 3424 O O . GLU A 1 435 ? 8.489 -23.945 -19.388 1.00 93.75 435 GLU A O 1
ATOM 3429 N N . ARG A 1 436 ? 6.370 -23.847 -18.701 1.00 93.12 436 ARG A N 1
ATOM 3430 C CA . ARG A 1 436 ? 6.115 -22.530 -19.319 1.00 93.12 436 ARG A CA 1
ATOM 3431 C C . ARG A 1 436 ? 7.090 -21.436 -18.864 1.00 93.12 436 ARG A C 1
ATOM 3433 O O . ARG A 1 436 ? 7.297 -20.441 -19.556 1.00 93.12 436 ARG A O 1
ATOM 3440 N N . ARG A 1 437 ? 7.607 -21.513 -17.636 1.00 94.44 437 ARG A N 1
ATOM 3441 C CA . ARG A 1 437 ? 8.576 -20.528 -17.136 1.00 94.44 437 ARG A CA 1
ATOM 3442 C C . ARG A 1 437 ? 9.973 -20.855 -17.653 1.00 94.44 437 ARG A C 1
ATOM 3444 O O . ARG A 1 437 ? 10.635 -19.931 -18.105 1.00 94.44 437 ARG A O 1
ATOM 3451 N N . ALA A 1 438 ? 10.357 -22.128 -17.646 1.00 95.25 438 ALA A N 1
ATOM 3452 C CA . ALA A 1 438 ? 11.617 -22.597 -18.208 1.00 95.25 438 ALA A CA 1
ATOM 3453 C C . ALA A 1 438 ? 11.743 -22.242 -19.700 1.00 95.25 438 ALA A C 1
ATOM 3455 O O . ALA A 1 438 ? 12.709 -21.583 -20.071 1.00 95.25 438 ALA A O 1
ATOM 3456 N N . GLY A 1 439 ? 10.725 -22.533 -20.519 1.00 95.50 439 GLY A N 1
ATOM 3457 C CA . GLY A 1 439 ? 10.699 -22.137 -21.934 1.00 95.50 439 GLY A CA 1
ATOM 3458 C C . GLY A 1 439 ? 10.877 -20.626 -22.128 1.00 95.50 439 GLY A C 1
ATOM 3459 O O . GLY A 1 439 ? 11.733 -20.190 -22.889 1.00 95.50 439 GLY A O 1
ATOM 3460 N N . ARG A 1 440 ? 10.199 -19.799 -21.318 1.00 95.56 440 ARG A N 1
ATOM 3461 C CA . ARG A 1 440 ? 10.392 -18.337 -21.363 1.00 95.56 440 ARG A CA 1
ATOM 3462 C C . ARG A 1 440 ? 11.804 -17.887 -20.986 1.00 95.56 440 ARG A C 1
ATOM 3464 O O . ARG A 1 440 ? 12.230 -16.841 -21.463 1.00 95.56 440 ARG A O 1
ATOM 3471 N N . VAL A 1 441 ? 12.520 -18.617 -20.124 1.00 96.25 441 VAL A N 1
ATOM 3472 C CA . VAL A 1 441 ? 13.939 -18.329 -19.842 1.00 96.25 441 VAL A CA 1
ATOM 3473 C C . VAL A 1 441 ? 14.779 -18.591 -21.088 1.00 96.25 441 VAL A C 1
ATOM 3475 O O . VAL A 1 441 ? 15.631 -17.769 -21.415 1.00 96.25 441 VAL A O 1
ATOM 3478 N N . ILE A 1 442 ? 14.509 -19.684 -21.807 1.00 95.94 442 ILE A N 1
ATOM 3479 C CA . ILE A 1 442 ? 15.185 -20.006 -23.069 1.00 95.94 442 ILE A CA 1
ATOM 3480 C C . ILE A 1 442 ? 14.908 -18.927 -24.124 1.00 95.94 442 ILE A C 1
ATOM 3482 O O . ILE A 1 442 ? 15.858 -18.407 -24.709 1.00 95.94 442 ILE A O 1
ATOM 3486 N N . ASP A 1 443 ? 13.649 -18.520 -24.304 1.00 95.88 443 ASP A N 1
ATOM 3487 C CA . ASP A 1 443 ? 13.270 -17.448 -25.235 1.00 95.88 443 ASP A CA 1
ATOM 3488 C C . ASP A 1 443 ? 13.957 -16.125 -24.883 1.00 95.88 443 ASP A C 1
ATOM 3490 O O . ASP A 1 443 ? 14.539 -15.457 -25.739 1.00 95.88 443 ASP A O 1
ATOM 3494 N N . TRP A 1 444 ? 13.926 -15.759 -23.599 1.00 96.94 444 TRP A N 1
ATOM 3495 C CA . TRP A 1 444 ? 14.563 -14.552 -23.083 1.00 96.94 444 TRP A CA 1
ATOM 3496 C C . TRP A 1 444 ? 16.071 -14.558 -23.334 1.00 96.94 444 TRP A C 1
ATOM 3498 O O . TRP A 1 444 ? 16.615 -13.588 -23.853 1.00 96.94 444 TRP A O 1
ATOM 3508 N N . ARG A 1 445 ? 16.739 -15.672 -23.032 1.00 95.06 445 ARG A N 1
ATOM 3509 C CA . ARG A 1 445 ? 18.177 -15.852 -23.249 1.00 95.06 445 ARG A CA 1
ATOM 3510 C C . ARG A 1 445 ? 18.540 -15.767 -24.730 1.00 95.06 445 ARG A C 1
ATOM 3512 O O . ARG A 1 445 ? 19.594 -15.247 -25.094 1.00 95.06 445 ARG A O 1
ATOM 3519 N N . ASN A 1 446 ? 17.684 -16.312 -25.590 1.00 95.12 446 ASN A N 1
ATOM 3520 C CA . ASN A 1 446 ? 17.924 -16.371 -27.025 1.00 95.12 446 ASN A CA 1
ATOM 3521 C C . ASN A 1 446 ? 17.606 -15.055 -27.745 1.00 95.12 446 ASN A C 1
ATOM 3523 O O . ASN A 1 446 ? 18.098 -14.860 -28.861 1.00 95.12 446 ASN A O 1
ATOM 3527 N N . ASN A 1 447 ? 16.857 -14.155 -27.104 1.00 96.94 447 ASN A N 1
ATOM 3528 C CA . ASN A 1 447 ? 16.468 -12.859 -27.642 1.00 96.94 447 ASN A CA 1
ATOM 3529 C C . ASN A 1 447 ? 17.683 -11.994 -28.034 1.00 96.94 447 ASN A C 1
ATOM 3531 O O . ASN A 1 447 ? 18.649 -11.845 -27.281 1.00 96.94 447 ASN A O 1
ATOM 3535 N N . LEU A 1 448 ? 17.616 -11.388 -29.223 1.00 96.75 448 LEU A N 1
ATOM 3536 C CA . LEU A 1 448 ? 18.717 -10.606 -29.792 1.00 96.75 448 LEU A CA 1
ATOM 3537 C C . LEU A 1 448 ? 19.029 -9.334 -28.991 1.00 96.75 448 LEU A C 1
ATOM 3539 O O . LEU A 1 448 ? 20.203 -9.022 -28.802 1.00 96.75 448 LEU A O 1
ATOM 3543 N N . GLN A 1 449 ? 18.011 -8.633 -28.475 1.00 96.25 449 GLN A N 1
ATOM 3544 C CA . GLN A 1 449 ? 18.215 -7.430 -27.658 1.00 96.25 449 GLN A CA 1
ATOM 3545 C C . GLN A 1 449 ? 18.886 -7.783 -26.329 1.00 96.25 449 GLN A C 1
ATOM 3547 O O . GLN A 1 449 ? 19.816 -7.102 -25.911 1.00 96.25 449 GLN A O 1
ATOM 3552 N N . ILE A 1 450 ? 18.480 -8.887 -25.697 1.00 97.50 450 ILE A N 1
ATOM 3553 C CA . ILE A 1 450 ? 19.107 -9.380 -24.463 1.00 97.50 450 ILE A CA 1
ATOM 3554 C C . ILE A 1 450 ? 20.588 -9.713 -24.680 1.00 97.50 450 ILE A C 1
ATOM 3556 O O . ILE A 1 450 ? 21.430 -9.276 -23.898 1.00 97.50 450 ILE A O 1
ATOM 3560 N N . LYS A 1 451 ? 20.923 -10.417 -25.768 1.00 96.75 451 LYS A N 1
ATOM 3561 C CA . LYS A 1 451 ? 22.318 -10.716 -26.136 1.00 96.75 451 LYS A CA 1
ATOM 3562 C C . LYS A 1 451 ? 23.129 -9.455 -26.448 1.00 96.75 451 LYS A C 1
ATOM 3564 O O . LYS A 1 451 ? 24.309 -9.386 -26.118 1.00 96.75 451 LYS A O 1
ATOM 3569 N N . ALA A 1 452 ? 22.524 -8.457 -27.091 1.00 97.75 452 ALA A N 1
ATOM 3570 C CA . ALA A 1 452 ? 23.186 -7.182 -27.351 1.00 97.75 452 ALA A CA 1
ATOM 3571 C C . ALA A 1 452 ? 23.495 -6.441 -26.039 1.00 97.75 452 ALA A C 1
ATOM 3573 O O . ALA A 1 452 ? 24.628 -6.012 -25.826 1.00 97.75 452 ALA A O 1
ATOM 3574 N N . LEU A 1 453 ? 22.529 -6.387 -25.116 1.00 98.00 453 LEU A N 1
ATOM 3575 C CA . LEU A 1 453 ? 22.723 -5.803 -23.789 1.00 98.00 453 LEU A CA 1
ATOM 3576 C C . LEU A 1 453 ? 23.777 -6.548 -22.968 1.00 98.00 453 LEU A C 1
ATOM 3578 O O . LEU A 1 453 ? 24.571 -5.898 -22.295 1.00 98.00 453 LEU A O 1
ATOM 3582 N N . SER A 1 454 ? 23.822 -7.882 -23.021 1.00 97.44 454 SER A N 1
ATOM 3583 C CA . SER A 1 454 ? 24.819 -8.657 -22.274 1.00 97.44 454 SER A CA 1
ATOM 3584 C C . SER A 1 454 ? 26.242 -8.353 -22.754 1.00 97.44 454 SER A C 1
ATOM 3586 O O . SER A 1 454 ? 27.128 -8.132 -21.932 1.00 97.44 454 SER A O 1
ATOM 3588 N N . ARG A 1 455 ? 26.458 -8.261 -24.076 1.00 97.38 455 ARG A N 1
ATOM 3589 C CA . ARG A 1 455 ? 27.747 -7.847 -24.660 1.00 97.38 455 ARG A CA 1
ATOM 3590 C C . ARG A 1 455 ? 28.107 -6.416 -24.277 1.00 97.38 455 ARG A C 1
ATOM 3592 O O . ARG A 1 455 ? 29.253 -6.137 -23.945 1.00 97.38 455 ARG A O 1
ATOM 3599 N N . TRP A 1 456 ? 27.127 -5.516 -24.291 1.00 97.88 456 TRP A N 1
ATOM 3600 C CA . TRP A 1 456 ? 27.341 -4.132 -23.888 1.00 97.88 456 TRP A CA 1
ATOM 3601 C C . TRP A 1 456 ? 27.742 -4.027 -22.409 1.00 97.88 456 TRP A C 1
ATOM 3603 O O . TRP A 1 456 ? 28.705 -3.342 -22.082 1.00 97.88 456 TRP A O 1
ATOM 3613 N N . LEU A 1 457 ? 27.074 -4.762 -21.513 1.00 97.88 457 LEU A N 1
ATOM 3614 C CA . LEU A 1 457 ? 27.437 -4.828 -20.091 1.00 97.88 457 LEU A CA 1
ATOM 3615 C C . LEU A 1 457 ? 28.844 -5.407 -19.880 1.00 97.88 457 LEU A C 1
ATOM 3617 O O . LEU A 1 457 ? 29.574 -4.914 -19.018 1.00 97.88 457 LEU A O 1
ATOM 3621 N N . ALA A 1 458 ? 29.242 -6.401 -20.681 1.00 97.12 458 ALA A N 1
ATOM 3622 C CA . ALA A 1 458 ? 30.603 -6.933 -20.676 1.00 97.12 458 ALA A CA 1
ATOM 3623 C C . ALA A 1 458 ? 31.635 -5.847 -21.027 1.00 97.12 458 ALA A C 1
ATOM 3625 O O . ALA A 1 458 ? 32.610 -5.670 -20.300 1.00 97.12 458 ALA A O 1
ATOM 3626 N N . ALA A 1 459 ? 31.372 -5.052 -22.072 1.00 96.81 459 ALA A N 1
ATOM 3627 C CA . ALA A 1 459 ? 32.221 -3.924 -22.469 1.00 96.81 459 ALA A CA 1
ATOM 3628 C C . ALA A 1 459 ? 32.277 -2.799 -21.416 1.00 96.81 459 ALA A C 1
ATOM 3630 O O . ALA A 1 459 ? 33.238 -2.041 -21.369 1.00 96.81 459 ALA A O 1
ATOM 3631 N N . GLN A 1 460 ? 31.269 -2.697 -20.544 1.00 96.19 460 GLN A N 1
ATOM 3632 C CA . GLN A 1 460 ? 31.255 -1.775 -19.401 1.00 96.19 460 GLN A CA 1
ATOM 3633 C C . GLN A 1 460 ? 31.890 -2.357 -18.125 1.00 96.19 460 GLN A C 1
ATOM 3635 O O . GLN A 1 460 ? 31.781 -1.741 -17.056 1.00 96.19 460 GLN A O 1
ATOM 3640 N N . HIS A 1 461 ? 32.531 -3.528 -18.231 1.00 95.19 461 HIS A N 1
ATOM 3641 C CA . HIS A 1 461 ? 33.174 -4.265 -17.141 1.00 95.19 461 HIS A CA 1
ATOM 3642 C C . HIS A 1 461 ? 32.229 -4.583 -15.972 1.00 95.19 461 HIS A C 1
ATOM 3644 O O . HIS A 1 461 ? 32.620 -4.540 -14.804 1.0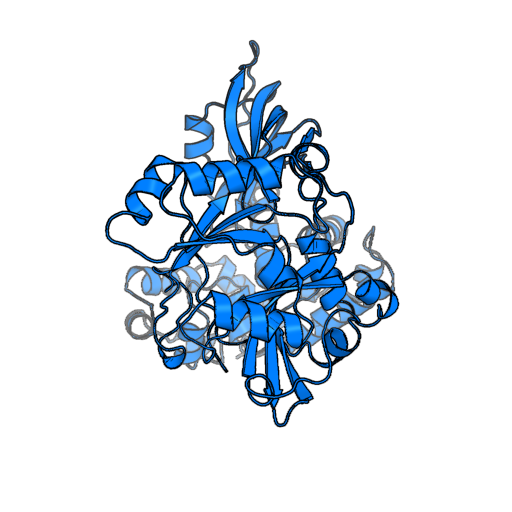0 95.19 461 HIS A O 1
ATOM 3650 N N . ILE A 1 462 ? 30.963 -4.893 -16.269 1.00 96.56 462 ILE A N 1
ATOM 3651 C CA . ILE A 1 462 ? 30.011 -5.324 -15.243 1.00 96.56 462 ILE A CA 1
ATOM 3652 C C . ILE A 1 462 ? 30.310 -6.781 -14.840 1.00 96.56 462 ILE A C 1
ATOM 3654 O O . ILE A 1 462 ? 30.365 -7.656 -15.713 1.00 96.56 462 ILE A O 1
ATOM 3658 N N . PRO A 1 463 ? 30.479 -7.075 -13.534 1.00 93.38 463 PRO A N 1
ATOM 3659 C CA . PRO A 1 463 ? 30.817 -8.415 -13.065 1.00 93.38 463 PRO A CA 1
ATOM 3660 C C . PRO A 1 463 ? 29.842 -9.495 -13.549 1.00 93.38 463 PRO A C 1
ATOM 3662 O O . PRO A 1 463 ? 28.622 -9.344 -13.460 1.00 93.38 463 PRO A O 1
ATOM 3665 N N . GLY A 1 464 ? 30.398 -10.610 -14.029 1.00 93.50 464 GLY A N 1
ATOM 3666 C CA . GLY A 1 464 ? 29.644 -11.768 -14.512 1.00 93.50 464 GLY A CA 1
ATOM 3667 C C . GLY A 1 464 ? 29.210 -11.703 -15.980 1.00 93.50 464 GLY A C 1
ATOM 3668 O O . GLY A 1 464 ? 28.612 -12.666 -16.442 1.00 93.50 464 GLY A O 1
ATOM 3669 N N . PHE A 1 465 ? 29.495 -10.627 -16.723 1.00 94.56 465 PHE A N 1
ATOM 3670 C CA . PHE A 1 465 ? 29.197 -10.545 -18.166 1.00 94.56 465 PHE A CA 1
ATOM 3671 C C . PHE A 1 465 ? 30.426 -10.674 -19.073 1.00 94.56 465 PHE A C 1
ATOM 3673 O O . PHE A 1 465 ? 30.261 -10.992 -20.249 1.00 94.56 465 PHE A O 1
ATOM 3680 N N . GLY A 1 466 ? 31.629 -10.431 -18.547 1.00 83.88 466 GLY A N 1
ATOM 3681 C CA . GLY A 1 466 ? 32.885 -10.712 -19.248 1.00 83.88 466 GLY A CA 1
ATOM 3682 C C . GLY A 1 466 ? 33.194 -12.210 -19.305 1.00 83.88 466 GLY A C 1
ATOM 3683 O O . GLY A 1 466 ? 32.665 -12.972 -18.491 1.00 83.88 466 GLY A O 1
ATOM 3684 N N . SER A 1 467 ? 34.024 -12.592 -20.278 1.00 58.91 467 SER A N 1
ATOM 3685 C CA . SER A 1 467 ? 34.669 -13.910 -20.375 1.00 58.91 467 SER A CA 1
ATOM 3686 C C . SER A 1 467 ? 35.689 -14.118 -19.268 1.00 58.91 467 SER A C 1
ATOM 3688 O O . SER A 1 467 ? 36.461 -13.152 -19.043 1.00 58.91 467 SER A O 1
#

Solvent-accessible surface area (backbone atoms only — not comparable to full-atom values): 25123 Å² total; per-residue (Å²): 141,67,41,42,24,67,62,45,80,35,91,48,70,67,50,44,42,60,64,46,59,97,61,68,67,32,32,36,31,70,28,66,38,36,43,53,36,36,42,32,26,50,91,20,29,64,76,43,28,31,38,43,69,78,20,81,55,52,52,85,38,38,80,60,54,73,55,19,75,58,52,64,62,53,39,59,77,82,47,11,67,30,57,36,32,28,32,39,26,42,56,31,76,69,32,27,33,76,82,62,38,56,62,56,30,32,59,52,40,49,52,58,75,68,51,91,87,53,70,78,66,35,63,47,34,37,64,41,61,78,42,49,69,89,52,63,65,53,54,72,59,36,30,52,54,39,29,76,50,59,44,44,60,34,39,75,49,53,40,81,40,90,50,54,68,51,47,47,51,53,44,52,47,60,34,71,36,68,31,57,41,43,53,56,30,27,32,41,31,43,51,74,71,80,65,45,90,73,42,34,62,77,52,27,91,54,30,34,29,43,57,56,82,60,57,64,45,80,33,40,27,66,38,77,45,79,44,31,36,49,58,28,56,52,36,33,32,38,31,35,49,77,38,74,48,66,73,40,82,43,42,60,33,62,63,41,41,58,71,49,40,60,72,65,64,71,34,36,60,18,29,28,30,36,28,46,45,92,96,62,46,53,33,73,77,49,78,77,45,76,45,90,70,70,70,66,80,80,76,81,75,86,81,50,31,67,88,50,39,60,43,57,43,89,90,24,46,52,29,25,50,35,37,45,37,50,22,24,28,77,83,20,52,45,31,81,87,47,44,64,69,52,51,50,43,48,37,72,73,67,59,46,59,35,77,62,47,73,78,74,59,48,66,68,58,47,46,70,30,82,94,47,52,69,72,56,25,54,50,48,46,52,42,56,59,53,39,55,71,48,58,34,61,30,54,46,44,35,71,58,53,69,66,51,74,67,23,53,60,70,66,66,55,58,34,52,66,56,55,67,72,57,50,57,70,61,43,41,74,32,66,95,22,49,65,79,37,17,53,46,39,52,54,52,65,67,31,66,68,52,49,50,50,43,53,51,40,22,77,68,68,32,59,34,44,56,134

Organism: Salmonella typhimurium (NCBI:txid90371)

Secondary structure (DSSP, 8-state):
-------EEE-SHHHHHHHHTT--SEEEEEEE-EEEEEEEEETTEEEEEEE-TTSS---B-HHHHTT-TTS-SB--GGGGGEEEEEEEEE--TTB-HHHH--TTHHHHHHHHHH-SS-HHHHTTEEEEEEE-TTS-SSHHHHHHHHHHTT-HHHHHH-EEESSHHHHHHHHHHHHHS-BSS-EEEEEEEESS---GGG-BTTB-TTEEEEEPPPPEEEEEEEEEEEEE-TTS-EEEEEEEEEEEETTEEEEEEEEEEHHHHHHHT--TT-EEEEEEETTTEEEEEEEEE--SS--PPPPPPTT--TTS-SB--TTTHHHHHHHHHHHTSTTTT--TT--HHHHHHHHHHH--SBTTGGGG--HHHHHTSTT--HHHHHHHHHHHHHHTTS-HHHHHHHTT-SS-HHHHHHH---SHHHHHH--HHHHHTSTT--HHHHHHHHHHHH-HHHHHHHHHHHHTT-TTT--

Fold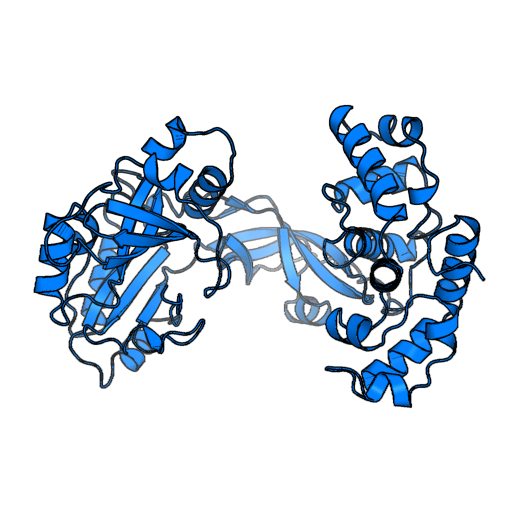seek 3Di:
DFFDADAAEAADLVSQQVLCPPADFKKKFFAFQAFKWKFFAAQFATPFIFGNVLRPHGDTLPVQVVLQPLDQRGFDDPRNGFIWMKGKWFFDFQDACQVQNQLLGHVVRVVQSPDPDDSVRSPRIHIATPDTLPADLDPQVRQVRCVVRNNVSNNVGIGTDDGSVRQVVSFVCSNGGTDRGHGFTMKMFHSDDPHRVPRDYNPCSRIHTYGDDFQKDKWAFAAWDWFQALFRFIWIKTATDFDDGNNDTDGIATQGGPVSCVVLVDAGGWIFIWGADDSGHIYTDHGPGDDPDGDHDDHQDSPDGNQDQQFDDPSSPRNQLNLLQQCCDPQALVQPPDDSVLSCQLCVQVVGGGSCSVLPDDLVSLCPGPPADNVNSVSNNVSSVSSLVDFPLSNVSSLVQLDDSQQSVVLVQRALVSLVPDDLVSSCPGPPRHNVSSVSNVVSNPRPSNVVVLVVCCVVVRGRSHD

Nearest PDB structures (foldseek):
  4glx-assembly1_A  TM=6.955E-01  e=1.654E-30  Escherichia coli K-12
  8ak4-assembly1_A  TM=4.220E-01  e=2.385E-29  Deinococcus radiodurans
  1v9p-assembly1_A  TM=4.254E-01  e=3.638E-28  Thermus filiformis
  5tt5-assembly1_A  TM=3.959E-01  e=3.330E-29  Escherichia coli K-12
  1dgs-assembly2_B  TM=4.281E-01  e=6.201E-27  Thermus filiformis

pLDDT: mean 93.36, std 5.42, range [58.91, 98.5]